Protein AF-A0A812X2N5-F1 (afdb_monomer)

Sequence (616 aa):
MSPSPSGHSAMDEHQTKEVGGSTYTLHQNILLLMSQRAPLKPRALPFAALPDLPAAWAGGQGPGVSMRPVASIIYRGPDKLRPNEGQFKHPDGREIDEKPGSGGIGKTGKSGKSGRGGKSFPCTFRRRSKTPCRRRSPSPPCRRSPSHNPRFASRSPSQKKPAPRRLAPTPSVPEAPAKTEAGVHAKDAELKAKASTAEPSFRDFVLKHASNEDSPDFVMNRFQQYIHERQKEELQAIKETGLFFDLYHHLSRLRRYELRLGTTQLNAAAFAQDLRDGRYRELSLRTSKARHGATCPVAGHLQAPEFAFDPDVGSLVIRSLPPAVSVWDVLDVIQDRPGFCTAAWTSFEGKDLARDFFARFTSAADATAAAVVLMRSAETLLSRPGSEGTGRASVLSPKPGLAALVLPQEMSLPERLLKDLALSEQVIQRLDGLTEVPKDITALVLNAYGTTEFKLDLRVTYLRRVHHFCFYAARWCDDEWSLRDACGVATLRAPAQPECTAGEWSAAHEQRLESFLGSVSFDKPAAAPDYSNEQVVQRLAEEREKAILKVTNEKFKCKLCGKLLVVSQNQHFRGVVFVRKHLERATAAVGARPNVSPESCRNDFKILQARYEHMS

Foldseek 3Di:
DDDDDDDDDDDDPDPPDPPDDDPPPVLVVVVVVVVVPPPPPPPVVPLDDDPDDDDDDDDDDDDDDDDDDDDDDDDDDDDDDDDDDDDDDDDDDDDDDDDDDDDDDDDDDDDDDDDDDDDDDDDDDDDDDDDDDDDDDDDDDDDDDDDDDDDDDDDDDDDDDDDDDDDDDDDDDPDDPPPPPVVVVVVVVVVVVVVVFDDCDLVNQCVVPNDPPDDPVRSVVVVVVVSSVVVVVLCVVLLLALLCCCSPNLVNLLVLLVQLLVLLQVLLVVLLVCVVVVLQVQAFLADPDQDAQFWDFDPDDSHPPYHFADQLAQKKKWWFADRRFHPVNLCVQQVPFAFWRHKDKDDDDTPRSTIMIMTHGPHVVSLVVSLVSCVVCCVVRQVDPPNPPGTRMDRGDGDPTFTAHEHELLCQDPVNLVVLLVLLLLVLVLQCVQSVHDVVSSCSLNVDDDDSSSSSSSSQVSCCRNQVAHLLVLDGDSDNVRSCVVGTRHYGYYHHDPPDDNDPSSVVSVVSSVVSSVPDHSDNRDLHDPPVPVVNVVLVVVVLVVQWDCPDPFWIARNLPRDIDGRDPPDDDDPSVVSVVVVVCLLVCLVPDPDDDPVSVVSSVVVVSVSSVVVD

Secondary structure (DSSP, 8-state):
---------------------SSHHHHHHHHHHHHTTS------------------------------PPPP---PPP--------------------PPPP----------------------------------PPPPPPPP------------------PPP---PPPPPP-PPP--THHHHHHHHHHHHHHTTSPPPHHHHHHHH--TTS-HHHHHHHHHHHHHHHHHHHHHHHTTSHHHHHHH-HHHHHHHHHHHHHHHHHHHHHHHHHHHTTTTTT---B-SS--TTPEEE-SSBT-SSS-B--TTTTEEEEEEE-TTS-HHHHHHHHTTSTTEEEEEEPPP-TT---EEEEEEESSHHHHHHHHHHHHHHHHHHT-STT-TT---EEEPPPPSS-EEEEEPGGGG-HHHHHHHHHHHHHHHHHHHHHTT--HHHHHHHHT--S-HHHHHHHHHHHHHHHH-EETTTTEE-SSHHHHHHHH-S-EEEPPPPTTPPP-HHHHHHHHHHHHHHHH---PPPPSSS-TT-HHHHHHHHHHHHHTEEEEETTEEEETTT--EEE--TTSS--SHHHHHHHHHHHHHHHHH-S---HHHHHHHHHHHHHHHHHH-

Nearest PDB structures (foldseek):
  7q4l-assembly1_A  TM=6.507E-01  e=6.775E-02  Homo sapiens
  5o2v-assembly1_A  TM=6.640E-01  e=1.382E-01  Homo sapiens
  2dno-assembly1_A  TM=6.562E-01  e=1.876E-01  Homo sapiens
  1no8-assembly1_A  TM=5.915E-01  e=8.306E-02  Mus musculus

pLDDT: mean 70.73, std 26.33, range [25.38, 98.75]

Solvent-accessible surface area (backbone atoms only — not comparable to full-atom values): 38709 Å² total; per-residue (Å²): 134,86,82,87,88,87,80,91,83,84,86,79,82,79,81,80,77,80,89,80,84,76,72,64,63,64,51,50,52,54,50,52,55,49,64,75,53,52,69,76,66,74,74,71,67,69,89,64,72,79,77,86,75,79,93,79,84,84,87,82,85,85,83,89,80,86,88,79,89,80,84,83,84,83,81,84,79,89,79,90,84,85,86,84,91,76,91,79,80,86,77,81,92,76,90,85,88,82,84,92,85,84,88,84,89,84,89,88,81,90,86,83,87,86,86,89,86,87,87,88,86,82,87,83,90,80,92,82,79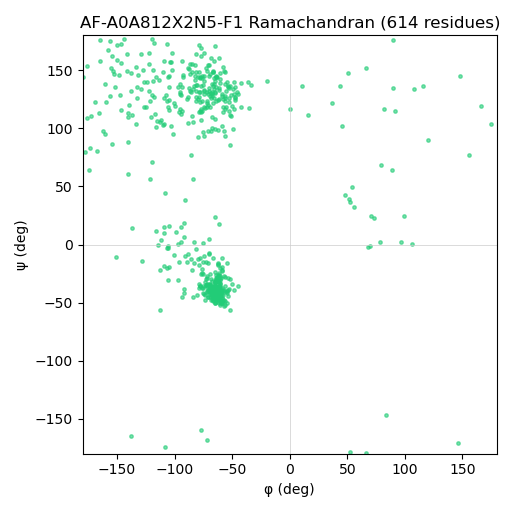,92,78,81,88,78,86,78,83,85,82,83,87,85,81,82,84,84,89,89,85,84,87,87,79,92,81,85,86,82,90,79,89,80,81,90,76,79,90,71,84,79,80,78,78,79,76,75,80,76,83,62,70,72,63,57,58,54,52,53,51,51,51,53,54,57,64,72,47,54,79,84,44,72,67,61,47,43,77,72,73,53,57,97,85,59,53,72,68,58,49,50,53,50,49,53,50,50,53,50,52,50,53,50,52,55,48,60,75,32,61,90,22,21,43,36,43,55,75,69,33,56,66,38,51,39,52,50,51,51,51,50,36,53,33,29,38,51,36,42,54,50,50,47,49,44,52,75,74,50,73,56,80,57,50,41,50,57,43,95,58,82,51,66,80,36,72,43,78,49,67,44,71,72,23,69,43,32,67,30,50,56,63,41,52,18,10,25,36,23,49,44,33,50,35,73,46,32,70,61,64,56,42,73,71,40,63,85,41,74,48,55,60,50,75,47,63,53,77,64,72,69,81,51,62,42,24,41,38,37,36,33,21,77,33,55,67,39,19,46,54,45,30,54,53,47,57,65,47,29,67,72,64,47,60,50,93,88,44,88,91,52,41,69,56,40,62,45,72,66,73,86,75,49,47,21,40,29,37,56,34,42,64,47,33,72,72,44,41,56,52,49,38,57,51,50,49,54,51,48,56,52,51,33,63,56,44,68,42,60,66,66,52,54,48,52,61,74,65,50,85,75,54,71,65,43,44,35,38,53,48,46,49,44,35,38,69,32,56,20,23,42,67,86,76,47,42,77,33,97,34,58,60,56,28,28,76,75,50,34,34,28,68,26,26,16,56,57,53,97,84,60,57,88,52,70,65,61,57,52,40,49,54,41,40,53,51,39,70,77,65,69,81,69,74,77,58,64,95,51,75,72,62,78,42,60,68,58,45,49,52,52,51,53,51,51,52,71,37,51,40,76,78,48,100,56,29,39,26,36,64,86,78,64,52,72,46,70,44,57,96,87,57,89,82,54,53,73,67,49,56,51,52,47,50,49,50,51,59,46,48,64,75,69,55,96,80,70,59,73,73,56,52,54,54,48,46,50,52,52,48,57,48,48,74,70,76,107

Mean predicted aligned error: 16.7 Å

Radius of gyration: 36.96 Å; Cα contacts (8 Å, |Δi|>4): 575; chains: 1; bounding box: 85×103×161 Å

Structure (mmCIF, N/CA/C/O backbone):
data_AF-A0A812X2N5-F1
#
_entry.id   AF-A0A812X2N5-F1
#
loop_
_atom_site.group_PDB
_atom_site.id
_atom_site.type_symbol
_atom_site.label_atom_id
_atom_site.label_alt_id
_atom_site.label_comp_id
_atom_site.label_asym_id
_atom_site.label_entity_id
_atom_site.label_seq_id
_atom_site.pdbx_PDB_ins_code
_atom_site.Cartn_x
_atom_site.Cartn_y
_atom_site.Cartn_z
_atom_site.occupancy
_atom_site.B_iso_or_equiv
_atom_site.auth_seq_id
_atom_site.auth_comp_id
_atom_site.auth_asym_id
_atom_site.auth_atom_id
_atom_site.pdbx_PDB_model_num
ATOM 1 N N . MET A 1 1 ? 25.758 22.067 -94.287 1.00 39.16 1 MET A N 1
ATOM 2 C CA . MET A 1 1 ? 26.883 21.262 -93.770 1.00 39.16 1 MET A CA 1
ATOM 3 C C . MET A 1 1 ? 26.481 20.750 -92.395 1.00 39.16 1 MET A C 1
ATOM 5 O O . MET A 1 1 ? 26.229 21.569 -91.526 1.00 39.16 1 MET A O 1
ATOM 9 N N . SER A 1 2 ? 26.335 19.437 -92.222 1.00 43.41 2 SER A N 1
ATOM 10 C CA . SER A 1 2 ? 26.394 18.777 -90.898 1.00 43.41 2 SER A CA 1
ATOM 11 C C . SER A 1 2 ? 27.862 18.813 -90.412 1.00 43.41 2 SER A C 1
ATOM 13 O O . SER A 1 2 ? 28.716 18.880 -91.304 1.00 43.41 2 SER A O 1
ATOM 15 N N . PRO A 1 3 ? 28.215 18.765 -89.100 1.00 50.31 3 PRO A N 1
ATOM 16 C CA . PRO A 1 3 ? 27.681 17.828 -88.094 1.00 50.31 3 PRO A CA 1
ATOM 17 C C . PRO A 1 3 ? 27.538 18.348 -86.631 1.00 50.31 3 PRO A C 1
ATOM 19 O O . PRO A 1 3 ? 27.971 19.437 -86.275 1.00 50.31 3 PRO A O 1
ATOM 22 N N . SER A 1 4 ? 26.909 17.513 -85.791 1.00 36.22 4 SER A N 1
ATOM 23 C CA . SER A 1 4 ? 26.892 17.499 -84.303 1.00 36.22 4 SER A CA 1
ATOM 24 C C . SER A 1 4 ? 28.258 17.030 -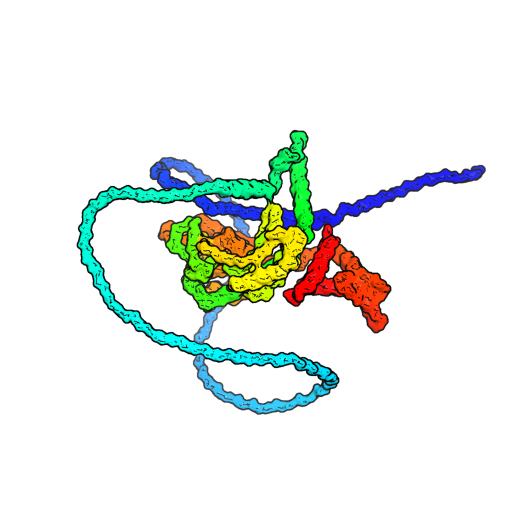83.715 1.00 36.22 4 SER A C 1
ATOM 26 O O . SER A 1 4 ? 29.158 16.819 -84.531 1.00 36.22 4 SER A O 1
ATOM 28 N N . PRO A 1 5 ? 28.463 16.695 -82.403 1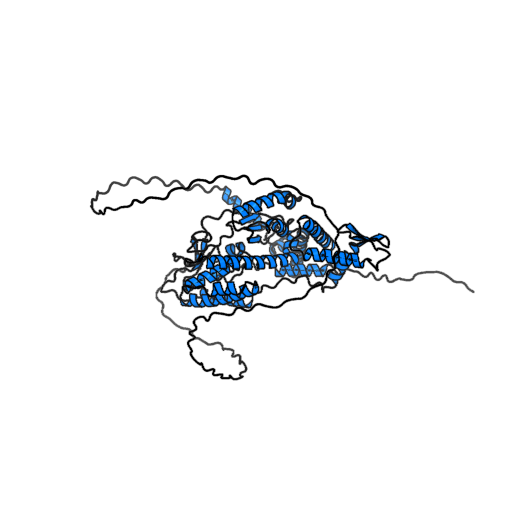.00 57.84 5 PRO A N 1
ATOM 29 C CA . PRO A 1 5 ? 27.693 16.864 -81.143 1.00 57.84 5 PRO A CA 1
ATOM 30 C C . PRO A 1 5 ? 28.573 17.288 -79.907 1.00 57.84 5 PRO A C 1
ATOM 32 O O . PRO A 1 5 ? 29.738 17.633 -80.067 1.00 57.84 5 PRO A O 1
ATOM 35 N N . SER A 1 6 ? 28.027 17.158 -78.679 1.00 33.81 6 SER A N 1
ATOM 36 C CA . SER A 1 6 ? 28.611 17.255 -77.303 1.00 33.81 6 SER A CA 1
ATOM 37 C C . SER A 1 6 ? 28.205 18.526 -76.526 1.00 33.81 6 SER A C 1
ATOM 39 O O . SER A 1 6 ? 28.190 19.606 -77.092 1.00 33.81 6 SER A O 1
ATOM 41 N N . GLY A 1 7 ? 27.795 18.501 -75.253 1.00 33.59 7 GLY A N 1
ATOM 42 C CA . GLY A 1 7 ? 27.769 17.439 -74.252 1.00 33.59 7 GLY A CA 1
ATOM 43 C C . GLY A 1 7 ? 26.874 17.786 -73.045 1.00 33.59 7 GLY A C 1
ATOM 44 O O . GLY A 1 7 ? 26.281 18.855 -72.960 1.00 33.59 7 GLY A O 1
ATOM 45 N N . HIS A 1 8 ? 26.774 16.797 -72.161 1.00 36.25 8 HIS A N 1
ATOM 46 C CA . HIS A 1 8 ? 26.033 16.682 -70.903 1.00 36.25 8 HIS A CA 1
ATOM 47 C C . HIS A 1 8 ? 25.906 17.933 -70.010 1.00 36.25 8 HIS A C 1
ATOM 49 O O . HIS A 1 8 ? 26.905 18.584 -69.729 1.00 36.25 8 HIS A O 1
ATOM 55 N N . SER A 1 9 ? 24.722 18.139 -69.413 1.00 33.66 9 SER A N 1
ATOM 56 C CA . SER A 1 9 ? 24.543 18.077 -67.947 1.00 33.66 9 SER A CA 1
ATOM 57 C C . SER A 1 9 ? 23.053 18.167 -67.581 1.00 33.66 9 SER A C 1
ATOM 59 O O . SER A 1 9 ? 22.418 19.204 -67.763 1.00 33.66 9 SER A O 1
ATOM 61 N N . ALA A 1 10 ? 22.491 17.059 -67.096 1.00 35.53 10 ALA A N 1
ATOM 62 C CA . ALA A 1 10 ? 21.198 17.021 -66.424 1.00 35.53 10 ALA A CA 1
ATOM 63 C C . ALA A 1 10 ? 21.447 17.249 -64.927 1.00 35.53 10 ALA A C 1
ATOM 65 O O . ALA A 1 10 ? 22.263 16.550 -64.328 1.00 35.53 10 ALA A O 1
ATOM 66 N N . MET A 1 11 ? 20.776 18.238 -64.338 1.00 34.00 11 MET A N 1
ATOM 67 C CA . MET A 1 11 ? 20.709 18.396 -62.887 1.00 34.00 11 MET A CA 1
ATOM 68 C C . MET A 1 11 ? 19.590 17.498 -62.361 1.00 34.00 11 MET A C 1
ATOM 70 O O . MET A 1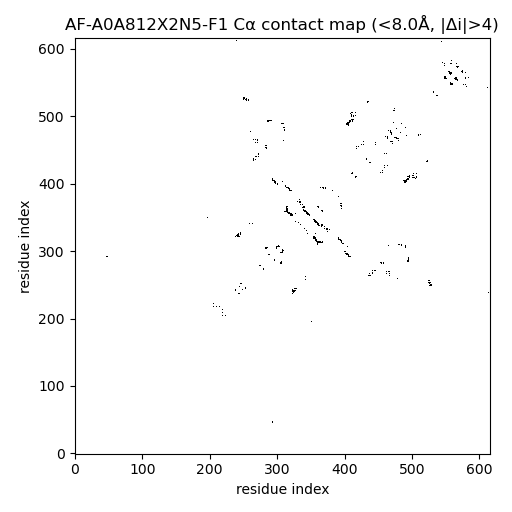 11 ? 18.415 17.800 -62.551 1.00 34.00 11 MET A O 1
ATOM 74 N N . ASP A 1 12 ? 19.978 16.389 -61.733 1.00 30.95 12 ASP A N 1
ATOM 75 C CA . ASP A 1 12 ? 19.103 15.572 -60.894 1.00 30.95 12 ASP A CA 1
ATOM 76 C C . ASP A 1 12 ? 18.916 16.264 -59.533 1.00 30.95 12 ASP A C 1
ATOM 78 O O . ASP A 1 12 ? 19.862 16.434 -58.758 1.00 30.95 12 ASP A O 1
ATOM 82 N N . GLU A 1 13 ? 17.674 16.646 -59.230 1.00 33.00 13 GLU A N 1
ATOM 83 C CA . GLU A 1 13 ? 17.222 16.993 -57.883 1.00 33.00 13 GLU A CA 1
ATOM 84 C C . GLU A 1 13 ? 17.210 15.731 -57.006 1.00 33.00 13 GLU A C 1
ATOM 86 O O . GLU A 1 13 ? 16.253 14.954 -56.983 1.00 33.00 13 GLU A O 1
ATOM 91 N N . HIS A 1 14 ? 18.272 15.533 -56.225 1.00 31.88 14 HIS A N 1
ATOM 92 C CA . HIS A 1 14 ? 18.255 14.594 -55.109 1.00 31.88 14 HIS A CA 1
ATOM 93 C C . HIS A 1 14 ? 17.471 15.193 -53.934 1.00 31.88 14 HIS A C 1
ATOM 95 O O . HIS A 1 14 ? 17.992 15.943 -53.111 1.00 31.88 14 HIS A O 1
ATOM 101 N N . GLN A 1 15 ? 16.199 14.815 -53.835 1.00 30.61 15 GLN A N 1
ATOM 102 C CA . GLN A 1 15 ? 15.361 15.046 -52.665 1.00 30.61 15 GLN A CA 1
ATOM 103 C C . GLN A 1 15 ? 15.783 14.073 -51.545 1.00 30.61 15 GLN A C 1
ATOM 105 O O . GLN A 1 15 ? 15.337 12.926 -51.478 1.00 30.61 15 GLN A O 1
ATOM 110 N N . THR A 1 16 ? 16.681 14.506 -50.659 1.00 33.12 16 THR A N 1
ATOM 111 C CA . THR A 1 16 ? 16.985 13.801 -49.406 1.00 33.12 16 THR A CA 1
ATOM 112 C C . THR A 1 16 ? 15.799 13.934 -48.452 1.00 33.12 16 THR A C 1
ATOM 114 O O . THR A 1 16 ? 15.641 14.937 -47.761 1.00 33.12 16 THR A O 1
ATOM 117 N N . LYS A 1 17 ? 14.939 12.910 -48.417 1.00 32.94 17 LYS A N 1
ATOM 118 C CA . LYS A 1 17 ? 13.953 12.713 -47.346 1.00 32.94 17 LYS A CA 1
ATOM 119 C C . LYS A 1 17 ? 14.692 12.378 -46.050 1.00 32.94 17 LYS A C 1
ATOM 121 O O . LYS A 1 17 ? 15.088 11.234 -45.834 1.00 32.94 17 LYS A O 1
ATOM 126 N N . GLU A 1 18 ? 14.853 13.372 -45.186 1.00 30.81 18 GLU A N 1
ATOM 127 C CA . GLU A 1 18 ? 15.216 13.158 -43.788 1.00 30.81 18 GLU A CA 1
ATOM 128 C C . GLU A 1 18 ? 14.086 12.402 -43.077 1.00 30.81 18 GLU A C 1
ATOM 130 O O . GLU A 1 18 ? 13.009 12.932 -42.806 1.00 30.81 18 GLU A O 1
ATOM 135 N N . VAL A 1 19 ? 14.327 11.129 -42.765 1.00 40.41 19 VAL A N 1
ATOM 136 C CA . VAL A 1 19 ? 13.510 10.356 -41.823 1.00 40.41 19 VAL A CA 1
ATOM 137 C C . VAL A 1 19 ? 14.055 10.631 -40.422 1.00 40.41 19 VAL A C 1
ATOM 139 O O . VAL A 1 19 ? 14.792 9.836 -39.847 1.00 40.41 19 VAL A O 1
ATOM 142 N N . GLY A 1 20 ? 13.721 11.806 -39.889 1.00 37.03 20 GLY A N 1
ATOM 143 C CA . GLY A 1 20 ? 14.076 12.251 -38.541 1.00 37.03 20 GLY A CA 1
ATOM 144 C C . GLY A 1 20 ? 12.827 12.538 -37.713 1.00 37.03 20 GLY A C 1
ATOM 145 O O . GLY A 1 20 ? 12.507 13.690 -37.459 1.00 37.03 20 GLY A O 1
ATOM 146 N N . GLY A 1 21 ? 12.074 11.509 -37.312 1.00 34.41 21 GLY A N 1
ATOM 147 C CA . GLY A 1 21 ? 10.829 11.739 -36.569 1.00 34.41 21 GLY A CA 1
ATOM 148 C C . GLY A 1 21 ? 10.143 10.477 -36.057 1.00 34.41 21 GLY A C 1
ATOM 149 O O . GLY A 1 21 ? 9.051 10.151 -36.503 1.00 34.41 21 GLY A O 1
ATOM 150 N N . SER A 1 22 ? 10.763 9.723 -35.142 1.00 44.44 22 SER A N 1
ATOM 151 C CA . SER A 1 22 ? 10.068 8.575 -34.511 1.00 44.44 22 SER A CA 1
ATOM 152 C C . SER A 1 22 ? 10.522 8.226 -33.083 1.00 44.44 22 SER A C 1
ATOM 154 O O . SER A 1 22 ? 9.859 7.464 -32.383 1.00 44.44 22 SER A O 1
ATOM 156 N N . THR A 1 23 ? 11.615 8.804 -32.582 1.00 39.31 23 THR A N 1
ATOM 157 C CA . THR A 1 23 ? 12.084 8.585 -31.198 1.00 39.31 23 THR A CA 1
ATOM 158 C C . THR A 1 23 ? 11.498 9.573 -30.181 1.00 39.31 23 THR A C 1
ATOM 160 O O . THR A 1 23 ? 11.531 9.297 -28.980 1.00 39.31 23 THR A O 1
ATOM 163 N N . TYR A 1 24 ? 10.899 10.678 -30.643 1.00 40.34 24 TYR A N 1
ATOM 164 C CA . TYR A 1 24 ? 10.392 11.769 -29.798 1.00 40.34 24 TYR A CA 1
ATOM 165 C C . TYR A 1 24 ? 9.099 11.438 -29.027 1.00 40.34 24 TYR A C 1
ATOM 167 O O . TYR A 1 24 ? 8.924 11.903 -27.903 1.00 40.34 24 TYR A O 1
ATOM 175 N N . THR A 1 25 ? 8.206 10.604 -29.564 1.00 42.06 25 THR A N 1
ATOM 176 C CA . THR A 1 25 ? 6.861 10.384 -28.989 1.00 42.06 25 THR A CA 1
ATOM 177 C C . THR A 1 25 ? 6.847 9.437 -27.786 1.00 42.06 25 THR A C 1
ATOM 179 O O . THR A 1 25 ? 6.143 9.685 -26.809 1.00 42.06 25 THR A O 1
ATOM 182 N N . LEU A 1 26 ? 7.662 8.376 -27.793 1.00 42.50 26 LEU A N 1
ATOM 183 C CA . LEU A 1 26 ? 7.797 7.481 -26.633 1.00 42.50 26 LEU A CA 1
ATOM 184 C C . LEU A 1 26 ? 8.492 8.190 -25.458 1.00 42.50 26 LEU A C 1
ATOM 186 O O . LEU A 1 26 ? 8.085 8.026 -24.310 1.00 42.50 26 LEU A O 1
ATOM 190 N N . HIS A 1 27 ? 9.493 9.023 -25.759 1.00 49.12 27 HIS A N 1
ATOM 191 C CA . HIS A 1 27 ? 10.199 9.831 -24.765 1.00 49.12 27 HIS A CA 1
ATOM 192 C C . HIS A 1 27 ? 9.287 10.887 -24.138 1.00 49.12 27 HIS A C 1
ATOM 194 O O . HIS A 1 27 ? 9.254 10.994 -22.916 1.00 49.12 27 HIS A O 1
ATOM 200 N N . GLN A 1 28 ? 8.489 11.607 -24.935 1.00 43.72 28 GLN A N 1
ATOM 201 C CA . GLN A 1 28 ? 7.513 12.558 -24.394 1.00 43.72 28 GLN A CA 1
ATOM 202 C C . GLN A 1 28 ? 6.476 11.875 -23.494 1.00 43.72 28 GLN A C 1
ATOM 204 O O . GLN A 1 28 ? 6.151 12.421 -22.448 1.00 43.72 28 GLN A O 1
ATOM 209 N N . ASN A 1 29 ? 6.025 10.660 -23.821 1.00 43.59 29 ASN A N 1
ATOM 210 C CA . ASN A 1 29 ? 5.081 9.921 -22.975 1.00 43.59 29 ASN A CA 1
ATOM 211 C C . ASN A 1 29 ? 5.705 9.422 -21.661 1.00 43.59 29 ASN A C 1
ATOM 213 O O . ASN A 1 29 ? 5.057 9.494 -20.620 1.00 43.59 29 ASN A O 1
ATOM 217 N N . ILE A 1 30 ? 6.959 8.953 -21.672 1.00 47.16 30 ILE A N 1
ATOM 218 C CA . ILE A 1 30 ? 7.670 8.564 -20.440 1.00 47.16 30 ILE A CA 1
ATOM 219 C C . ILE A 1 30 ? 7.933 9.793 -19.561 1.00 47.16 30 ILE A C 1
ATOM 221 O O . ILE A 1 30 ? 7.735 9.727 -18.352 1.00 47.16 30 ILE A O 1
ATOM 225 N N . LEU A 1 31 ? 8.289 10.932 -20.155 1.00 46.56 31 LEU A N 1
ATOM 226 C CA . LEU A 1 31 ? 8.520 12.182 -19.428 1.00 46.56 31 LEU A CA 1
ATOM 227 C C . LEU A 1 31 ? 7.225 12.817 -18.908 1.00 46.56 31 LEU A C 1
ATOM 229 O O . LEU A 1 31 ? 7.214 13.339 -17.797 1.00 46.56 31 LEU A O 1
ATOM 233 N N . LEU A 1 32 ? 6.114 12.705 -19.642 1.00 42.09 32 LEU A N 1
ATOM 234 C CA . LEU A 1 32 ? 4.783 13.079 -19.154 1.00 42.09 32 LEU A CA 1
ATOM 235 C C . LEU A 1 32 ? 4.367 12.187 -17.971 1.00 42.09 32 LEU A C 1
ATOM 237 O O . LEU A 1 32 ? 3.809 12.670 -16.991 1.00 42.09 32 LEU A O 1
ATOM 241 N N . LEU A 1 33 ? 4.693 10.890 -18.018 1.00 42.31 33 LEU A N 1
ATOM 242 C CA . LEU A 1 33 ? 4.489 9.971 -16.894 1.00 42.31 33 LEU A CA 1
ATOM 243 C C . LEU A 1 33 ? 5.417 10.273 -15.707 1.00 42.31 33 LEU A C 1
ATOM 245 O O . LEU A 1 33 ? 5.027 10.016 -14.570 1.00 42.31 33 LEU A O 1
ATOM 249 N N . MET A 1 34 ? 6.615 10.821 -15.940 1.00 42.03 34 MET A N 1
ATOM 250 C CA . MET A 1 34 ? 7.518 11.293 -14.883 1.00 42.03 34 MET A CA 1
ATOM 251 C C . MET A 1 34 ? 7.051 12.621 -14.276 1.00 42.03 34 MET A C 1
ATOM 253 O O . MET A 1 34 ? 7.113 12.764 -13.059 1.00 42.03 34 MET A O 1
ATOM 257 N N . SER A 1 35 ? 6.503 13.553 -15.065 1.00 35.69 35 SER A N 1
ATOM 258 C CA . SER A 1 35 ? 5.967 14.823 -14.548 1.00 35.69 35 SER A CA 1
ATOM 259 C C . SER A 1 35 ? 4.653 14.637 -13.780 1.00 35.69 35 SER A C 1
ATOM 261 O O . SER A 1 35 ? 4.452 15.279 -12.753 1.00 35.69 35 SER A O 1
ATOM 263 N N . GLN A 1 36 ? 3.804 13.688 -14.194 1.00 36.62 36 GLN A N 1
ATOM 264 C CA . GLN A 1 36 ? 2.603 13.272 -13.449 1.00 36.62 36 GLN A CA 1
ATOM 265 C C . GLN A 1 36 ? 2.926 12.482 -12.169 1.00 36.62 36 GLN A C 1
ATOM 267 O O . GLN A 1 36 ? 2.059 12.312 -11.314 1.00 36.62 36 GLN A O 1
ATOM 272 N N . ARG A 1 37 ? 4.164 11.987 -12.043 1.00 38.31 37 ARG A N 1
ATOM 273 C CA . ARG A 1 37 ? 4.688 11.264 -10.876 1.00 38.31 37 ARG A CA 1
ATOM 274 C C . ARG A 1 37 ? 5.710 12.054 -10.078 1.00 38.31 37 ARG A C 1
ATOM 276 O O . ARG A 1 37 ? 6.297 11.465 -9.169 1.00 38.31 37 ARG A O 1
ATOM 283 N N . ALA A 1 38 ? 5.900 13.351 -10.349 1.00 26.70 38 ALA A N 1
ATOM 284 C CA . ALA A 1 38 ? 6.493 14.214 -9.341 1.00 26.70 38 ALA A CA 1
ATOM 285 C C . ALA A 1 38 ? 5.712 13.905 -8.063 1.00 26.70 38 ALA A C 1
ATOM 287 O O . ALA A 1 38 ? 4.480 14.043 -8.086 1.00 26.70 38 ALA A O 1
ATOM 288 N N . PRO A 1 39 ? 6.352 13.370 -7.003 1.00 28.53 39 PRO A N 1
ATOM 289 C CA . PRO A 1 39 ? 5.636 13.192 -5.768 1.00 28.53 39 PRO A CA 1
ATOM 290 C C . PRO A 1 39 ? 5.056 14.572 -5.514 1.00 28.53 39 PRO A C 1
ATOM 292 O O . PRO A 1 39 ? 5.792 15.565 -5.489 1.00 28.53 39 PRO A O 1
ATOM 295 N N . LEU A 1 40 ? 3.729 14.663 -5.376 1.00 27.25 40 LEU A N 1
ATOM 296 C CA . LEU A 1 40 ? 3.204 15.670 -4.481 1.00 27.25 40 LEU A CA 1
ATOM 297 C C . LEU A 1 40 ? 4.041 15.415 -3.245 1.00 27.25 40 LEU A C 1
ATOM 299 O O . LEU A 1 40 ? 3.817 14.398 -2.583 1.00 27.25 40 LEU A O 1
ATOM 303 N N . LYS A 1 41 ? 5.096 16.228 -3.031 1.00 25.38 41 LYS A N 1
ATOM 304 C CA . LYS A 1 41 ? 5.843 16.224 -1.783 1.00 25.38 41 LYS A CA 1
ATOM 305 C C . LYS A 1 41 ? 4.711 16.137 -0.796 1.00 25.38 41 LYS A C 1
ATOM 307 O O . LYS A 1 41 ? 3.837 17.016 -0.877 1.00 25.38 41 LYS A O 1
ATOM 312 N N . PRO A 1 42 ? 4.615 15.081 0.031 1.00 27.30 42 PRO A N 1
ATOM 313 C CA . PRO A 1 42 ? 3.701 15.181 1.127 1.00 27.30 42 PRO A CA 1
ATOM 314 C C . PRO A 1 42 ? 4.143 16.494 1.753 1.00 27.30 42 PRO A C 1
ATOM 316 O O . PRO A 1 42 ? 5.274 16.628 2.227 1.00 27.30 42 PRO A O 1
ATOM 319 N N . ARG A 1 43 ? 3.291 17.522 1.660 1.00 28.67 43 ARG A N 1
ATOM 320 C CA . ARG A 1 43 ? 3.262 18.507 2.707 1.00 28.67 43 ARG A CA 1
ATOM 321 C C . ARG A 1 43 ? 2.982 17.591 3.879 1.00 28.67 43 ARG A C 1
ATOM 323 O O . ARG A 1 43 ? 1.843 17.199 4.116 1.00 28.67 43 ARG A O 1
ATOM 330 N N . ALA A 1 44 ? 4.054 17.152 4.535 1.00 28.62 44 ALA A N 1
ATOM 331 C CA . ALA A 1 44 ? 4.056 16.986 5.953 1.00 28.62 44 ALA A CA 1
ATOM 332 C C . ALA A 1 44 ? 3.549 18.347 6.410 1.00 28.62 44 ALA A C 1
ATOM 334 O O . ALA A 1 44 ? 4.308 19.302 6.553 1.00 28.62 44 ALA A O 1
ATOM 335 N N . LEU A 1 45 ? 2.218 18.473 6.454 1.00 30.25 45 LEU A N 1
ATOM 336 C CA . LEU A 1 45 ? 1.594 19.443 7.304 1.00 30.25 45 LEU A CA 1
ATOM 337 C C . LEU A 1 45 ? 2.228 19.100 8.634 1.00 30.25 45 LEU A C 1
ATOM 339 O O . LEU A 1 45 ? 2.133 17.940 9.062 1.00 30.25 45 LEU A O 1
ATOM 343 N N . PRO A 1 46 ? 3.021 20.015 9.194 1.00 30.02 46 PRO A N 1
ATOM 344 C CA . PRO A 1 46 ? 3.625 19.721 10.456 1.00 30.02 46 PRO A CA 1
ATOM 345 C C . PRO A 1 46 ? 2.448 19.448 11.390 1.00 30.02 46 PRO A C 1
ATOM 347 O O . PRO A 1 46 ? 1.637 20.325 11.653 1.00 30.02 46 PRO A O 1
ATOM 350 N N . PHE A 1 47 ? 2.383 18.236 11.934 1.00 39.44 47 PHE A N 1
ATOM 351 C CA . PHE A 1 47 ? 1.714 17.977 13.207 1.00 39.44 47 PHE A CA 1
ATOM 352 C C . PHE A 1 47 ? 2.456 18.707 14.357 1.00 39.44 47 PHE A C 1
ATOM 354 O O . PHE A 1 47 ? 2.390 18.294 15.511 1.00 39.44 47 PHE A O 1
ATOM 361 N N . ALA A 1 48 ? 3.204 19.777 14.052 1.00 32.03 48 ALA A N 1
ATOM 362 C CA . ALA A 1 48 ? 3.821 20.640 15.031 1.00 32.03 48 ALA A CA 1
ATOM 363 C C . ALA A 1 48 ? 2.717 21.503 15.632 1.00 32.03 48 ALA A C 1
ATOM 365 O O . ALA A 1 48 ? 2.040 22.244 14.924 1.00 32.03 48 ALA A O 1
ATOM 366 N N . ALA A 1 49 ? 2.557 21.317 16.938 1.00 33.44 49 ALA A N 1
ATOM 367 C CA . ALA A 1 49 ? 2.028 22.249 17.913 1.00 33.44 49 ALA A CA 1
ATOM 368 C C . ALA A 1 49 ? 1.593 23.610 17.342 1.00 33.44 49 ALA A C 1
ATOM 370 O O . ALA A 1 49 ? 2.418 24.417 16.910 1.00 33.44 49 ALA A O 1
ATOM 371 N N . LEU A 1 50 ? 0.291 23.886 17.450 1.00 31.45 50 LEU A N 1
ATOM 372 C CA . LEU A 1 50 ? -0.176 25.248 17.695 1.00 31.45 50 LEU A CA 1
ATOM 373 C C . LEU A 1 50 ? 0.714 25.857 18.797 1.00 31.45 50 LEU A C 1
ATOM 375 O O . LEU A 1 50 ? 0.914 25.193 19.818 1.00 31.45 50 LEU A O 1
ATOM 379 N N . PRO A 1 51 ? 1.289 27.056 18.609 1.00 30.53 51 PRO A N 1
ATOM 380 C CA . PRO A 1 51 ? 2.031 27.698 19.679 1.00 30.53 51 PRO A CA 1
ATOM 381 C C . PRO A 1 51 ? 1.083 27.951 20.855 1.00 30.53 51 PRO A C 1
ATOM 383 O O . PRO A 1 51 ? -0.024 28.456 20.664 1.00 30.53 51 PRO A O 1
ATOM 386 N N . ASP A 1 52 ? 1.532 27.594 22.059 1.00 31.06 52 ASP A N 1
ATOM 387 C CA . ASP A 1 52 ? 0.894 27.977 23.313 1.00 31.06 52 ASP A CA 1
ATOM 388 C C . ASP A 1 52 ? 0.680 29.501 23.320 1.00 31.06 52 ASP A C 1
ATOM 390 O O . ASP A 1 52 ? 1.634 30.280 23.392 1.00 31.06 52 ASP A O 1
ATOM 394 N N . LEU A 1 53 ? -0.578 29.935 23.229 1.00 29.17 53 LEU A N 1
ATOM 395 C CA . LEU A 1 53 ? -0.962 31.309 23.534 1.00 29.17 53 LEU A CA 1
ATOM 396 C C . LEU A 1 53 ? -1.022 31.449 25.062 1.00 29.17 53 LEU A C 1
ATOM 398 O O . LEU A 1 53 ? -1.769 30.707 25.706 1.00 29.17 53 LEU A O 1
ATOM 402 N N . PRO A 1 54 ? -0.270 32.378 25.677 1.00 29.86 54 PRO A N 1
ATOM 403 C CA . PRO A 1 54 ? -0.359 32.592 27.109 1.00 29.86 54 PRO A CA 1
ATOM 404 C C . PRO A 1 54 ? -1.703 33.231 27.472 1.00 29.86 54 PRO A C 1
ATOM 406 O O . PRO A 1 54 ? -2.131 34.228 26.891 1.00 29.86 54 PRO A O 1
ATOM 409 N N . ALA A 1 55 ? -2.341 32.658 28.491 1.00 34.94 55 ALA A N 1
ATOM 410 C CA . ALA A 1 55 ? -3.480 33.233 29.183 1.00 34.94 55 ALA A CA 1
ATOM 411 C C . ALA A 1 55 ? -3.073 34.554 29.854 1.00 34.94 55 ALA A C 1
ATOM 413 O O . ALA A 1 55 ? -2.487 34.556 30.934 1.00 34.94 55 ALA A O 1
ATOM 414 N N . ALA A 1 56 ? -3.380 35.679 29.210 1.00 30.33 56 ALA A N 1
ATOM 415 C CA . ALA A 1 56 ? -3.274 37.002 29.805 1.00 30.33 56 ALA A CA 1
ATOM 416 C C . ALA A 1 56 ? -4.132 38.006 29.013 1.00 30.33 56 ALA A C 1
ATOM 418 O O . ALA A 1 56 ? -3.671 38.549 28.018 1.00 30.33 56 ALA A O 1
ATOM 419 N N . TRP A 1 57 ? -5.368 38.255 29.459 1.00 29.11 57 TRP A N 1
ATOM 420 C CA . TRP A 1 57 ? -5.873 39.592 29.826 1.00 29.11 57 TRP A CA 1
ATOM 421 C C . TRP A 1 57 ? -7.397 39.605 29.963 1.00 29.11 57 TRP A C 1
ATOM 423 O O . TRP A 1 57 ? -8.154 39.354 29.029 1.00 29.11 57 TRP A O 1
ATOM 433 N N . ALA A 1 58 ? -7.819 39.936 31.179 1.00 29.45 58 ALA A N 1
ATOM 434 C CA . ALA A 1 58 ? -9.144 40.420 31.495 1.00 29.45 58 ALA A CA 1
ATOM 435 C C . ALA A 1 58 ? -9.274 41.894 31.073 1.00 29.45 58 ALA A C 1
ATOM 437 O O . ALA A 1 58 ? -8.342 42.670 31.264 1.00 29.45 58 ALA A O 1
ATOM 438 N N . GLY A 1 59 ? -10.468 42.277 30.615 1.00 29.53 59 GLY A N 1
ATOM 439 C CA . GLY A 1 59 ? -10.963 43.655 30.661 1.00 29.53 59 GLY A CA 1
ATOM 440 C C . GLY A 1 59 ? -10.666 44.526 29.437 1.00 29.53 59 GLY A C 1
ATOM 441 O O . GLY A 1 59 ? -9.532 44.914 29.190 1.00 29.53 59 GLY A O 1
ATOM 442 N N . GLY A 1 60 ? -11.722 44.922 28.724 1.00 26.62 60 GLY A N 1
ATOM 443 C CA . GLY A 1 60 ? -11.653 45.984 27.719 1.00 26.62 60 GLY A CA 1
ATOM 444 C C . GLY A 1 60 ? -12.966 46.162 26.961 1.00 26.62 60 GLY A C 1
ATOM 445 O O . GLY A 1 60 ? -13.309 45.353 26.109 1.00 26.62 60 GLY A O 1
ATOM 446 N N . GLN A 1 61 ? -13.711 47.209 27.308 1.00 30.19 61 GLN A N 1
ATOM 447 C CA . GLN A 1 61 ? -14.964 47.637 26.682 1.00 30.19 61 GLN A CA 1
ATOM 448 C C . GLN A 1 61 ? -14.743 48.231 25.275 1.00 30.19 61 GLN A C 1
ATOM 450 O O . GLN A 1 61 ? -13.978 49.179 25.162 1.00 30.19 61 GLN A O 1
ATOM 455 N N . GLY A 1 62 ? -15.507 47.744 24.279 1.00 27.08 62 GLY A N 1
ATOM 456 C CA . GLY A 1 62 ? -16.030 48.438 23.073 1.00 27.08 62 GLY A CA 1
ATOM 457 C C . GLY A 1 62 ? -15.076 49.227 22.143 1.00 27.08 62 GLY A C 1
ATOM 458 O O . GLY A 1 62 ? -13.880 49.300 22.396 1.00 27.08 62 GLY A O 1
ATOM 459 N N . PRO A 1 63 ? -15.580 49.879 21.067 1.00 35.28 63 PRO A N 1
ATOM 460 C CA . PRO A 1 63 ? -16.900 49.809 20.433 1.00 35.28 63 PRO A CA 1
ATOM 461 C C . PRO A 1 63 ? -16.843 49.304 18.967 1.00 35.28 63 PRO A C 1
ATOM 463 O O . PRO A 1 63 ? -15.785 49.065 18.394 1.00 35.28 63 PRO A O 1
ATOM 466 N N . GLY A 1 64 ? -18.024 49.086 18.383 1.00 28.20 64 GLY A N 1
ATOM 467 C CA . GLY A 1 64 ? -18.215 48.289 17.174 1.00 28.20 64 GLY A CA 1
ATOM 468 C C . GLY A 1 64 ? -17.880 48.921 15.824 1.00 28.20 64 GLY A C 1
ATOM 469 O O . GLY A 1 64 ? -17.688 50.124 15.685 1.00 28.20 64 GLY A O 1
ATOM 470 N N . VAL A 1 65 ? -17.920 48.060 14.803 1.00 30.28 65 VAL A N 1
ATOM 471 C CA . VAL A 1 65 ? -18.004 48.441 13.391 1.00 30.28 65 VAL A CA 1
ATOM 472 C C . VAL A 1 65 ? -18.946 47.477 12.659 1.00 30.28 65 VAL A C 1
ATOM 474 O O . VAL A 1 65 ? -18.664 46.298 12.479 1.00 30.28 65 VAL A O 1
ATOM 477 N N . SER A 1 66 ? -20.101 48.036 12.300 1.00 28.83 66 SER A N 1
ATOM 478 C CA . SER A 1 66 ? -20.908 47.847 11.087 1.00 28.83 66 SER A CA 1
ATOM 479 C C . SER A 1 66 ? -20.635 46.621 10.195 1.00 28.83 66 SER A C 1
ATOM 481 O O . SER A 1 66 ? -19.654 46.566 9.454 1.00 28.83 66 SER A O 1
ATOM 483 N N . MET A 1 67 ? -21.603 45.700 10.177 1.00 26.27 67 MET A N 1
ATOM 484 C CA . MET A 1 67 ? -21.781 44.702 9.122 1.00 26.27 67 MET A CA 1
ATOM 485 C C . MET A 1 67 ? -22.413 45.329 7.869 1.00 26.27 67 MET A C 1
ATOM 487 O O . MET A 1 67 ? -23.432 46.016 7.953 1.00 26.27 67 MET A O 1
ATOM 491 N N . ARG A 1 68 ? -21.886 44.984 6.689 1.00 28.91 68 ARG A N 1
ATOM 492 C CA . ARG A 1 68 ? -22.651 44.969 5.433 1.00 28.91 68 ARG A CA 1
ATOM 493 C C . ARG A 1 68 ? -22.598 43.564 4.819 1.00 28.91 68 ARG A C 1
ATOM 495 O O . ARG A 1 68 ? -21.506 43.008 4.724 1.00 28.91 68 ARG A O 1
ATOM 502 N N . PRO A 1 69 ? -23.741 42.993 4.401 1.00 29.05 69 PRO A N 1
ATOM 503 C CA . PRO A 1 69 ? -23.801 41.666 3.804 1.00 29.05 69 PRO A CA 1
ATOM 504 C C . PRO A 1 69 ? -23.472 41.725 2.307 1.00 29.05 69 PRO A C 1
ATOM 506 O O . PRO A 1 69 ? -23.970 42.592 1.588 1.00 29.05 69 PRO A O 1
ATOM 509 N N . VAL A 1 70 ? -22.657 40.782 1.833 1.00 28.41 70 VAL A N 1
ATOM 510 C CA . VAL A 1 70 ? -22.466 40.522 0.400 1.00 28.41 70 VAL A CA 1
ATOM 511 C C . VAL A 1 70 ? -23.366 39.362 -0.012 1.00 28.41 70 VAL A C 1
ATOM 513 O O . VAL A 1 70 ? -23.517 38.373 0.702 1.00 28.41 70 VAL A O 1
ATOM 516 N N . ALA A 1 71 ? -24.009 39.573 -1.153 1.00 26.44 71 ALA A N 1
ATOM 517 C CA . ALA A 1 71 ? -25.154 38.865 -1.684 1.00 26.44 71 ALA A CA 1
ATOM 518 C C . ALA A 1 71 ? -24.939 37.364 -1.927 1.00 26.44 71 ALA A C 1
ATOM 520 O O . ALA A 1 71 ? -23.931 36.921 -2.477 1.00 26.44 71 ALA A O 1
ATOM 521 N N . SER A 1 72 ? -25.977 36.609 -1.579 1.00 26.33 72 SER A N 1
ATOM 522 C CA . SER A 1 72 ? -26.225 35.229 -1.964 1.00 26.33 72 SER A CA 1
ATOM 523 C C . SER A 1 72 ? -26.614 35.146 -3.444 1.00 26.33 72 SER A C 1
ATOM 525 O O . SER A 1 72 ? -27.586 35.756 -3.890 1.00 26.33 72 SER A O 1
ATOM 527 N N . ILE A 1 73 ? -25.868 34.355 -4.217 1.00 27.38 73 ILE A N 1
ATOM 528 C CA . ILE A 1 73 ? -26.264 33.955 -5.569 1.00 27.38 73 ILE A CA 1
ATOM 529 C C . ILE A 1 73 ? -27.181 32.737 -5.442 1.00 27.38 73 ILE A C 1
ATOM 531 O O . ILE A 1 73 ? -26.769 31.648 -5.051 1.00 27.38 73 ILE A O 1
ATOM 535 N N . ILE A 1 74 ? -28.451 32.969 -5.763 1.00 26.42 74 ILE A N 1
ATOM 536 C CA . ILE A 1 74 ? -29.520 31.980 -5.875 1.00 26.42 74 ILE A CA 1
ATOM 537 C C . ILE A 1 74 ? -29.357 31.265 -7.220 1.00 26.42 74 ILE A C 1
ATOM 539 O O . ILE A 1 74 ? -29.554 31.882 -8.266 1.00 26.42 74 ILE A O 1
ATOM 543 N N . TYR A 1 75 ? -29.055 29.965 -7.208 1.00 26.56 75 TYR A N 1
ATOM 544 C CA . TYR A 1 75 ? -29.262 29.110 -8.379 1.00 26.56 75 TYR A CA 1
ATOM 545 C C . TYR A 1 75 ? -30.607 28.391 -8.240 1.00 26.56 75 TYR A C 1
ATOM 547 O O . TYR A 1 75 ? -30.821 27.593 -7.329 1.00 26.56 75 TYR A O 1
ATOM 555 N N . ARG A 1 76 ? -31.535 28.730 -9.141 1.00 28.69 76 ARG A N 1
ATOM 556 C CA . ARG A 1 76 ? -32.837 28.078 -9.315 1.00 28.69 76 ARG A CA 1
ATOM 557 C C . ARG A 1 76 ? -32.631 26.721 -9.991 1.00 28.69 76 ARG A C 1
ATOM 559 O O . ARG A 1 76 ? -32.196 26.677 -11.139 1.00 28.69 76 ARG A O 1
ATOM 566 N N . GLY A 1 77 ? -32.984 25.637 -9.307 1.00 26.27 77 GLY A N 1
ATOM 567 C CA . GLY A 1 77 ? -33.251 24.349 -9.947 1.00 26.27 77 GLY A CA 1
ATOM 568 C C . GLY A 1 77 ? -34.661 24.333 -10.553 1.00 26.27 77 GLY A C 1
ATOM 569 O O . GLY A 1 77 ? -35.562 24.953 -9.980 1.00 26.27 77 GLY A O 1
ATOM 570 N N . PRO A 1 78 ? -34.882 23.674 -11.704 1.00 36.56 78 PRO A N 1
ATOM 571 C CA . PRO A 1 78 ? -36.221 23.412 -12.191 1.00 36.56 78 PRO A CA 1
ATOM 572 C C . PRO A 1 78 ? -36.832 22.191 -11.501 1.00 36.56 78 PRO A C 1
ATOM 574 O O . PRO A 1 78 ? -36.170 21.240 -11.092 1.00 36.56 78 PRO A O 1
ATOM 577 N N . ASP A 1 79 ? -38.140 22.301 -11.389 1.00 30.52 79 ASP A N 1
ATOM 578 C CA . ASP A 1 79 ? -39.041 21.632 -10.477 1.00 30.52 79 ASP A CA 1
ATOM 579 C C . ASP A 1 79 ? -39.818 20.519 -11.211 1.00 30.52 79 ASP A C 1
ATOM 581 O O . ASP A 1 79 ? -40.075 20.635 -12.410 1.00 30.52 79 ASP A O 1
ATOM 585 N N . LYS A 1 80 ? -40.309 19.546 -10.428 1.00 31.03 80 LYS A N 1
ATOM 586 C CA . LYS A 1 80 ? -41.446 18.628 -10.686 1.00 31.03 80 LYS A CA 1
ATOM 587 C C . LYS A 1 80 ? -41.208 17.373 -11.539 1.00 31.03 80 LYS A C 1
ATOM 589 O O . LYS A 1 80 ? -41.108 17.449 -12.752 1.00 31.03 80 LYS A O 1
ATOM 594 N N . LEU A 1 81 ? -41.395 16.210 -10.900 1.00 30.48 81 LEU A N 1
ATOM 595 C CA . LEU A 1 81 ? -42.552 15.327 -11.132 1.00 30.48 81 LEU A CA 1
ATOM 596 C C . LEU A 1 81 ? -42.920 14.576 -9.829 1.00 30.48 81 LEU A C 1
ATOM 598 O O . LEU A 1 81 ? -42.076 14.317 -8.978 1.00 30.48 81 LEU A O 1
ATOM 602 N N . ARG A 1 82 ? -44.227 14.351 -9.665 1.00 32.62 82 ARG A N 1
ATOM 603 C CA . ARG A 1 82 ? -44.998 14.007 -8.452 1.00 32.62 82 ARG A CA 1
ATOM 604 C C . ARG A 1 82 ? -44.887 12.540 -7.976 1.00 32.62 82 ARG A C 1
ATOM 606 O O . ARG A 1 82 ? -44.406 11.702 -8.733 1.00 32.62 82 ARG A O 1
ATOM 613 N N . PRO A 1 83 ? -45.380 12.233 -6.752 1.00 34.91 83 PRO A N 1
ATOM 614 C CA . PRO A 1 83 ? -45.259 10.926 -6.107 1.00 34.91 83 PRO A CA 1
ATOM 615 C C . PRO A 1 83 ? -46.398 9.972 -6.492 1.00 34.91 83 PRO A C 1
ATOM 617 O O . PRO A 1 83 ? -47.521 10.412 -6.735 1.00 34.91 83 PRO A O 1
ATOM 620 N N . ASN A 1 84 ? -46.113 8.668 -6.474 1.00 29.41 84 ASN A N 1
ATOM 621 C CA . ASN A 1 84 ? -47.134 7.626 -6.431 1.00 29.41 84 ASN A CA 1
ATOM 622 C C . ASN A 1 84 ? -47.185 7.033 -5.022 1.00 29.41 84 ASN A C 1
ATOM 624 O O . ASN A 1 84 ? -46.225 6.427 -4.545 1.00 29.41 84 ASN A O 1
ATOM 628 N N . GLU A 1 85 ? -48.329 7.237 -4.380 1.00 31.92 85 GLU A N 1
ATOM 629 C CA . GLU A 1 85 ? -48.770 6.546 -3.179 1.00 31.92 85 GLU A CA 1
ATOM 630 C C . GLU A 1 85 ? -49.067 5.080 -3.518 1.00 31.92 85 GLU A C 1
ATOM 632 O O . GLU A 1 85 ? -49.790 4.776 -4.466 1.00 31.92 85 GLU A O 1
ATOM 637 N N . GLY A 1 86 ? -48.512 4.162 -2.731 1.00 29.41 86 GLY A N 1
ATOM 638 C CA . GLY A 1 86 ? -48.779 2.733 -2.825 1.00 29.41 86 GLY A CA 1
ATOM 639 C C . GLY A 1 86 ? -48.859 2.139 -1.430 1.00 29.41 86 GLY A C 1
ATOM 640 O O . GLY A 1 86 ? -47.857 1.697 -0.877 1.00 29.41 86 GLY A O 1
ATOM 641 N N . GLN A 1 87 ? -50.060 2.168 -0.855 1.00 32.16 87 GLN A N 1
ATOM 642 C CA . GLN A 1 87 ? -50.427 1.403 0.332 1.00 32.16 87 GLN A CA 1
ATOM 643 C C . GLN A 1 87 ? -50.231 -0.095 0.057 1.00 32.16 87 GLN A C 1
ATOM 645 O O . GLN A 1 87 ? -50.810 -0.617 -0.892 1.00 32.16 87 GLN A O 1
ATOM 650 N N . PHE A 1 88 ? -49.505 -0.808 0.920 1.00 30.80 88 PHE A N 1
ATOM 651 C CA . PHE A 1 88 ? -49.652 -2.258 1.035 1.00 30.80 88 PHE A CA 1
ATOM 652 C C . PHE A 1 88 ? -49.908 -2.646 2.487 1.00 30.80 88 PHE A 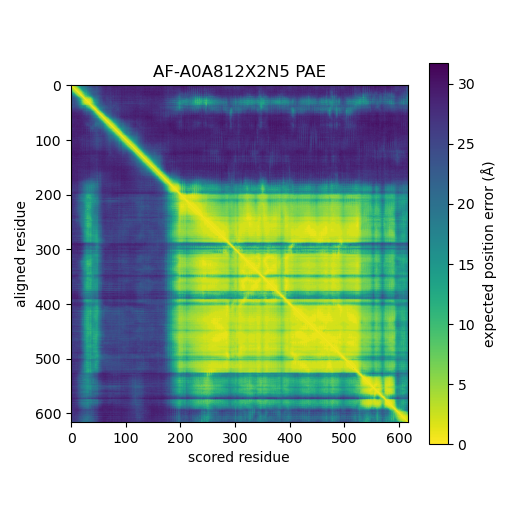C 1
ATOM 654 O O . PHE A 1 88 ? -49.127 -2.368 3.395 1.00 30.80 88 PHE A O 1
ATOM 661 N N . LYS A 1 89 ? -51.085 -3.245 2.665 1.00 33.31 89 LYS A N 1
ATOM 662 C CA . LYS A 1 89 ? -51.626 -3.801 3.898 1.00 33.31 89 LYS A CA 1
ATOM 663 C C . LYS A 1 89 ? -50.856 -5.065 4.294 1.00 33.31 89 LYS A C 1
ATOM 665 O O . LYS A 1 89 ? -50.497 -5.868 3.436 1.00 33.31 89 LYS A O 1
ATOM 670 N N . HIS A 1 90 ? -50.705 -5.256 5.602 1.00 37.09 90 HIS A N 1
ATOM 671 C CA . HIS A 1 90 ? -50.480 -6.562 6.223 1.00 37.09 90 HIS A CA 1
ATOM 672 C C . HIS A 1 90 ? -51.610 -7.542 5.864 1.00 37.09 90 HIS A C 1
ATOM 674 O O . HIS A 1 90 ? -52.768 -7.125 5.764 1.00 37.09 90 HIS A O 1
ATOM 680 N N . PRO A 1 91 ? -51.291 -8.841 5.782 1.00 42.47 91 PRO A N 1
ATOM 681 C CA . PRO A 1 91 ? -52.167 -9.809 6.430 1.00 42.47 91 PRO A CA 1
ATOM 682 C C . PRO A 1 91 ? -51.391 -10.836 7.271 1.00 42.47 91 PRO A C 1
ATOM 684 O O . PRO A 1 91 ? -50.352 -11.341 6.854 1.00 42.47 91 PRO A O 1
ATOM 687 N N . ASP A 1 92 ? -51.922 -11.066 8.473 1.00 35.88 92 ASP A N 1
ATOM 688 C CA . ASP A 1 92 ? -52.120 -12.338 9.186 1.00 35.88 92 ASP A CA 1
ATOM 689 C C . ASP A 1 92 ? -51.034 -13.428 9.034 1.00 35.88 92 ASP A C 1
ATOM 691 O O . ASP A 1 92 ? -50.756 -13.930 7.954 1.00 35.88 92 ASP A O 1
ATOM 695 N N . GLY A 1 93 ? -50.393 -13.918 10.096 1.00 37.25 93 GLY A N 1
ATOM 696 C CA . GLY A 1 93 ? -51.026 -14.333 11.346 1.00 37.25 93 GLY A CA 1
ATOM 697 C C . GLY A 1 93 ? -51.643 -15.725 11.200 1.00 37.25 93 GLY A C 1
ATOM 698 O O . GLY A 1 93 ? -52.863 -15.832 11.223 1.00 37.25 93 GLY A O 1
ATOM 699 N N . ARG A 1 94 ? -50.818 -16.778 11.054 1.00 33.88 94 ARG A N 1
ATOM 700 C CA . ARG A 1 94 ? -51.188 -18.170 11.380 1.00 33.88 94 ARG A CA 1
ATOM 701 C C . ARG A 1 94 ? -49.989 -18.972 11.883 1.00 33.88 94 ARG A C 1
ATOM 703 O O . ARG A 1 94 ? -48.940 -19.008 11.244 1.00 33.88 94 ARG A O 1
ATOM 710 N N . GLU A 1 95 ? -50.207 -19.606 13.031 1.00 36.84 95 GLU A N 1
ATOM 711 C CA . GLU A 1 95 ? -49.440 -20.723 13.576 1.00 36.84 95 GLU A CA 1
ATOM 712 C C . GLU A 1 95 ? -49.368 -21.869 12.563 1.00 36.84 95 GLU A C 1
ATOM 714 O O . GLU A 1 95 ? -50.364 -22.199 11.916 1.00 36.84 95 GLU A O 1
ATOM 719 N N . ILE A 1 96 ? -48.198 -22.498 12.459 1.00 34.69 96 ILE A N 1
ATOM 720 C CA . ILE A 1 96 ? -48.052 -23.809 11.831 1.00 34.69 96 ILE A CA 1
ATOM 721 C C . ILE A 1 96 ? -47.475 -24.733 12.894 1.00 34.69 96 ILE A C 1
ATOM 723 O O . ILE A 1 96 ? -46.328 -24.593 13.316 1.00 34.69 96 ILE A O 1
ATOM 727 N N . ASP A 1 97 ? -48.331 -25.645 13.325 1.00 38.91 97 ASP A N 1
ATOM 728 C CA . ASP A 1 97 ? -48.081 -26.721 14.263 1.00 38.91 97 ASP A CA 1
ATOM 729 C C . ASP A 1 97 ? -48.116 -28.008 13.425 1.00 38.91 97 ASP A C 1
ATOM 731 O O . ASP A 1 97 ? -49.186 -28.428 12.991 1.00 38.91 97 ASP A O 1
ATOM 735 N N . GLU A 1 98 ? -46.964 -28.608 13.107 1.00 34.94 98 GLU A N 1
ATOM 736 C CA . GLU A 1 98 ? -46.924 -29.910 12.424 1.00 34.94 98 GLU A CA 1
ATOM 737 C C . GLU A 1 98 ? -45.864 -30.839 13.032 1.00 34.94 98 GLU A C 1
ATOM 739 O O . GLU A 1 98 ? -44.650 -30.653 12.921 1.00 34.94 98 GLU A O 1
ATOM 744 N N . LYS A 1 99 ? -46.378 -31.887 13.683 1.00 38.16 99 LYS A N 1
ATOM 745 C CA . LYS A 1 99 ? -45.677 -33.121 14.056 1.00 38.16 99 LYS A CA 1
ATOM 746 C C . LYS A 1 99 ? -45.510 -34.055 12.842 1.00 38.16 99 LYS A C 1
ATOM 748 O O . LYS A 1 99 ? -46.239 -33.928 11.862 1.00 38.16 99 LYS A O 1
ATOM 753 N N . PRO A 1 100 ? -44.589 -35.037 12.913 1.00 46.72 100 PRO A N 1
ATOM 754 C CA . PRO A 1 100 ? -44.111 -35.770 11.747 1.00 46.72 100 PRO A CA 1
ATOM 755 C C . PRO A 1 100 ? -44.974 -36.995 11.411 1.00 46.72 100 PRO A C 1
ATOM 757 O O . PRO A 1 100 ? -45.294 -37.808 12.279 1.00 46.72 100 PRO A O 1
ATOM 760 N N . GLY A 1 101 ? -45.283 -37.152 10.123 1.00 33.81 101 GLY A N 1
ATOM 761 C CA . GLY A 1 101 ? -45.931 -38.327 9.545 1.00 33.81 101 GLY A CA 1
ATOM 762 C C . GLY A 1 101 ? -44.933 -39.250 8.846 1.00 33.81 101 GLY A C 1
ATOM 763 O O . GLY A 1 101 ? -44.224 -38.860 7.923 1.00 33.81 101 GLY A O 1
ATOM 764 N N . SER A 1 102 ? -44.894 -40.489 9.315 1.00 36.28 102 SER A N 1
ATOM 765 C CA . SER A 1 102 ? -44.146 -41.637 8.813 1.00 36.28 102 SER A CA 1
ATOM 766 C C . SER A 1 102 ? -44.692 -42.224 7.505 1.00 36.28 102 SER A C 1
ATOM 768 O O . SER A 1 102 ? -45.904 -42.327 7.343 1.00 36.28 102 SER A O 1
ATOM 770 N N . GLY A 1 103 ? -43.799 -42.828 6.711 1.00 32.38 103 GLY A N 1
ATOM 771 C CA . GLY A 1 103 ? -44.092 -44.061 5.964 1.00 32.38 103 GLY A CA 1
ATOM 772 C C . GLY A 1 103 ? -44.068 -43.953 4.437 1.00 32.38 103 GLY A C 1
ATOM 773 O O . GLY A 1 103 ? -44.641 -43.041 3.859 1.00 32.38 103 GLY A O 1
ATOM 774 N N . GLY A 1 104 ? -43.446 -44.940 3.777 1.00 33.09 104 GLY A N 1
ATOM 775 C CA . GLY A 1 104 ? -43.657 -45.161 2.342 1.00 33.09 104 GLY A CA 1
ATOM 776 C C . GLY A 1 104 ? -42.531 -45.874 1.600 1.00 33.09 104 GLY A C 1
ATOM 777 O O . GLY A 1 104 ? -41.769 -45.255 0.872 1.00 33.09 104 GLY A O 1
ATOM 778 N N . ILE A 1 105 ? -42.451 -47.193 1.765 1.00 40.59 105 ILE A N 1
ATOM 779 C CA . ILE A 1 105 ? -41.634 -48.121 0.971 1.00 40.59 105 ILE A CA 1
ATOM 780 C C . ILE A 1 105 ? -42.176 -48.200 -0.468 1.00 40.59 105 ILE A C 1
ATOM 782 O O . ILE A 1 105 ? -43.377 -48.363 -0.655 1.00 40.59 105 ILE A O 1
ATOM 786 N N . GLY A 1 106 ? -41.295 -48.211 -1.476 1.00 35.25 106 GLY A N 1
ATOM 787 C CA . GLY A 1 106 ? -41.664 -48.529 -2.861 1.00 35.25 106 GLY A CA 1
ATOM 788 C C . GLY A 1 106 ? -40.463 -48.890 -3.738 1.00 35.25 106 GLY A C 1
ATOM 789 O O . GLY A 1 106 ? -39.766 -48.020 -4.245 1.00 35.25 106 GLY A O 1
ATOM 790 N N . LYS A 1 107 ? -40.214 -50.195 -3.914 1.00 41.25 107 LYS A N 1
ATOM 791 C CA . LYS A 1 107 ? -39.302 -50.770 -4.921 1.00 41.25 107 LYS A CA 1
ATOM 792 C C . LYS A 1 107 ? -40.044 -50.926 -6.260 1.00 41.25 107 LYS A C 1
ATOM 794 O O . LYS A 1 107 ? -41.210 -51.299 -6.234 1.00 41.25 107 LYS A O 1
ATOM 799 N N . THR A 1 108 ? -39.339 -50.802 -7.393 1.00 37.47 108 THR A N 1
ATOM 800 C CA . THR A 1 108 ? -39.214 -51.783 -8.515 1.00 37.47 108 THR A CA 1
ATOM 801 C C . THR A 1 108 ? -39.026 -51.135 -9.904 1.00 37.47 108 THR A C 1
ATOM 803 O O . THR A 1 108 ? -39.601 -50.097 -10.195 1.00 37.47 108 THR A O 1
ATOM 806 N N . GLY A 1 109 ? -38.231 -51.807 -10.761 1.00 32.88 109 GLY A N 1
ATOM 807 C CA . GLY A 1 109 ? -38.099 -51.596 -12.221 1.00 32.88 109 GLY A CA 1
ATOM 808 C C . GLY A 1 109 ? -36.669 -51.225 -12.661 1.00 32.88 109 GLY A C 1
ATOM 809 O O . GLY A 1 109 ? -36.283 -50.076 -12.515 1.00 32.88 109 GLY A O 1
ATOM 810 N N . LYS A 1 110 ? -35.746 -52.153 -12.999 1.00 36.41 110 LYS A N 1
ATOM 811 C CA . LYS A 1 110 ? -35.542 -52.848 -14.310 1.00 36.41 110 LYS A CA 1
ATOM 812 C C . LYS A 1 110 ? -35.648 -51.887 -15.513 1.00 36.41 110 LYS A C 1
ATOM 814 O O . LYS A 1 110 ? -36.601 -51.139 -15.576 1.00 36.41 110 LYS A O 1
ATOM 819 N N . SER A 1 111 ? -34.821 -51.879 -16.559 1.00 33.78 111 SER A N 1
ATOM 820 C CA . SER A 1 111 ? -33.667 -52.663 -17.027 1.00 33.78 111 SER A CA 1
ATOM 821 C C . SER A 1 111 ? -33.221 -52.035 -18.362 1.00 33.78 111 SER A C 1
ATOM 823 O O . SER A 1 111 ? -34.091 -51.665 -19.143 1.00 33.78 111 SER A O 1
ATOM 825 N N . GLY A 1 112 ? -31.921 -51.981 -18.679 1.00 32.25 112 GLY A N 1
ATOM 826 C CA . GLY A 1 112 ? -31.453 -51.528 -20.000 1.00 32.25 112 GLY A CA 1
ATOM 827 C C . GLY A 1 112 ? -29.946 -51.689 -20.228 1.00 32.25 112 GLY A C 1
ATOM 828 O O . GLY A 1 112 ? -29.180 -50.755 -20.031 1.00 32.25 112 GLY A O 1
ATOM 829 N N . LYS A 1 113 ? -29.531 -52.900 -20.629 1.00 36.56 113 LYS A N 1
ATOM 830 C CA . LYS A 1 113 ? -28.278 -53.219 -21.361 1.00 36.56 113 LYS A CA 1
ATOM 831 C C . LYS A 1 113 ? -28.300 -52.478 -22.723 1.00 36.56 113 LYS A C 1
ATOM 833 O O . LYS A 1 113 ? -29.384 -52.149 -23.175 1.00 36.56 113 LYS A O 1
ATOM 838 N N . SER A 1 114 ? -27.249 -52.207 -23.497 1.00 33.44 114 SER A N 1
ATOM 839 C CA . SER A 1 114 ? -25.868 -52.694 -23.652 1.00 33.44 114 SER A CA 1
ATOM 840 C C . SER A 1 114 ? -25.188 -51.825 -24.724 1.00 33.44 114 SER A C 1
ATOM 842 O O . SER A 1 114 ? -25.862 -51.394 -25.653 1.00 33.44 114 SER A O 1
ATOM 844 N N . GLY A 1 115 ? -23.860 -51.682 -24.688 1.00 31.47 115 GLY A N 1
ATOM 845 C CA . GLY A 1 115 ? -23.097 -51.143 -25.821 1.00 31.47 115 GLY A CA 1
ATOM 846 C C . GLY A 1 115 ? -21.592 -51.119 -25.571 1.00 31.47 115 GLY A C 1
ATOM 847 O O . GLY A 1 115 ? -21.040 -50.095 -25.193 1.00 31.47 115 GLY A O 1
ATOM 848 N N . ARG A 1 116 ? -20.938 -52.276 -25.732 1.00 37.19 116 ARG A N 1
ATOM 849 C CA . ARG A 1 116 ? -19.477 -52.455 -25.679 1.00 37.19 116 ARG A CA 1
ATOM 850 C C . ARG A 1 116 ? -18.817 -51.914 -26.951 1.00 37.19 116 ARG A C 1
ATOM 852 O O . ARG A 1 116 ? -19.317 -52.152 -28.043 1.00 37.19 116 ARG A O 1
ATOM 859 N N . GLY A 1 117 ? -17.619 -51.354 -26.804 1.00 31.66 117 GLY A N 1
ATOM 860 C CA . GLY A 1 117 ? -16.682 -51.111 -27.902 1.00 31.66 117 GLY A CA 1
ATOM 861 C C . GLY A 1 117 ? -15.299 -50.760 -27.360 1.00 31.66 117 GLY A C 1
ATOM 862 O O . GLY A 1 117 ? -14.961 -49.591 -27.234 1.00 31.66 117 GLY A O 1
ATOM 863 N N . GLY A 1 118 ? -14.532 -51.776 -26.959 1.00 34.56 118 GLY A N 1
ATOM 864 C CA . GLY A 1 118 ? -13.181 -51.613 -26.425 1.00 34.56 118 GLY A CA 1
ATOM 865 C C . GLY A 1 118 ? -12.114 -51.474 -27.510 1.00 34.56 118 GLY A C 1
ATOM 866 O O . GLY A 1 118 ? -12.255 -52.026 -28.597 1.00 34.56 118 GLY A O 1
ATOM 867 N N . LYS A 1 119 ? -11.006 -50.811 -27.160 1.00 40.22 119 LYS A N 1
ATOM 868 C CA . LYS A 1 119 ? -9.663 -51.102 -27.680 1.00 40.22 119 LYS A CA 1
ATOM 869 C C . LYS A 1 119 ? -8.653 -50.972 -26.538 1.00 40.22 119 LYS A C 1
ATOM 871 O O . LYS A 1 119 ? -8.448 -49.901 -25.979 1.00 40.22 119 LYS A O 1
ATOM 876 N N . SER A 1 120 ? -8.089 -52.116 -26.183 1.00 36.72 120 SER A N 1
ATOM 877 C CA . SER A 1 120 ? -6.979 -52.358 -25.264 1.00 36.72 120 SER A CA 1
ATOM 878 C C . SER A 1 120 ? -5.637 -52.242 -25.983 1.00 36.72 120 SER A C 1
ATOM 880 O O . SER A 1 120 ? -5.565 -52.697 -27.116 1.00 36.72 120 SER A O 1
ATOM 882 N N . PHE A 1 121 ? -4.592 -51.761 -25.301 1.00 31.44 121 PHE A N 1
ATOM 883 C CA . PHE A 1 121 ? -3.172 -52.154 -25.443 1.00 31.44 121 PHE A CA 1
ATOM 884 C C . PHE A 1 121 ? -2.386 -51.639 -24.202 1.00 31.44 121 PHE A C 1
ATOM 886 O O . PHE A 1 121 ? -2.924 -50.802 -23.476 1.00 31.44 121 PHE A O 1
ATOM 893 N N . PRO A 1 122 ? -1.211 -52.205 -23.845 1.00 48.31 122 PRO A N 1
ATOM 894 C CA . PRO A 1 122 ? -0.994 -52.803 -22.522 1.00 48.31 122 PRO A CA 1
ATOM 895 C C . PRO A 1 122 ? 0.139 -52.166 -21.680 1.00 48.31 122 PRO A C 1
ATOM 897 O O . PRO A 1 122 ? 0.831 -51.265 -22.135 1.00 48.31 122 PRO A O 1
ATOM 900 N N . CYS A 1 123 ? 0.277 -52.682 -20.442 1.00 29.56 123 CYS A N 1
ATOM 901 C CA . CYS A 1 123 ? 1.432 -52.750 -19.514 1.00 29.56 123 CYS A CA 1
ATOM 902 C C . CYS A 1 123 ? 2.702 -51.929 -19.846 1.00 29.56 123 CYS A C 1
ATOM 904 O O . CYS A 1 123 ? 3.231 -52.013 -20.939 1.00 29.56 123 CYS A O 1
ATOM 906 N N . THR A 1 124 ? 3.339 -51.239 -18.890 1.00 34.72 124 THR A N 1
ATOM 907 C CA . THR A 1 124 ? 4.121 -51.895 -17.822 1.00 34.72 124 THR A CA 1
ATOM 908 C C . THR A 1 124 ? 4.212 -51.113 -16.507 1.00 34.72 124 THR A C 1
ATOM 910 O O . THR A 1 124 ? 4.564 -49.936 -16.461 1.00 34.72 124 THR A O 1
ATOM 913 N N . PHE A 1 125 ? 4.018 -51.867 -15.426 1.00 32.50 125 PHE A N 1
ATOM 914 C CA . PHE A 1 125 ? 4.457 -51.613 -14.057 1.00 32.50 125 PHE A CA 1
ATOM 915 C C . PHE A 1 125 ? 5.941 -51.204 -13.962 1.00 32.50 125 PHE A C 1
ATOM 917 O O . PHE A 1 125 ? 6.813 -51.910 -14.466 1.00 32.50 125 PHE A O 1
ATOM 924 N N . ARG A 1 126 ? 6.251 -50.179 -13.156 1.00 34.06 126 ARG A N 1
ATOM 925 C CA . ARG A 1 126 ? 7.551 -50.075 -12.472 1.00 34.06 126 ARG A CA 1
ATOM 926 C C . ARG A 1 126 ? 7.349 -49.715 -10.999 1.00 34.06 126 ARG A C 1
ATOM 928 O O . ARG A 1 126 ? 7.060 -48.581 -10.639 1.00 34.06 126 ARG A O 1
ATOM 935 N N . ARG A 1 127 ? 7.502 -50.739 -10.154 1.00 36.44 127 ARG A N 1
ATOM 936 C CA . ARG A 1 127 ? 7.676 -50.665 -8.697 1.00 36.44 127 ARG A CA 1
ATOM 937 C C . ARG A 1 127 ? 9.023 -50.019 -8.358 1.00 36.44 127 ARG A C 1
ATOM 939 O O . ARG A 1 127 ? 10.043 -50.541 -8.793 1.00 36.44 127 ARG A O 1
ATOM 946 N N . ARG A 1 128 ? 9.022 -49.010 -7.485 1.00 35.97 128 ARG A N 1
ATOM 947 C CA . ARG A 1 128 ? 10.049 -48.681 -6.467 1.00 35.97 128 ARG A CA 1
ATOM 948 C C . ARG A 1 128 ? 9.354 -47.776 -5.442 1.00 35.97 128 ARG A C 1
ATOM 950 O O . ARG A 1 128 ? 8.594 -46.916 -5.853 1.00 35.97 128 ARG A O 1
ATOM 957 N N . SER A 1 129 ? 9.498 -47.852 -4.130 1.00 34.91 129 SER A N 1
ATOM 958 C CA . SER A 1 129 ? 10.061 -48.807 -3.174 1.00 34.91 129 SER A CA 1
ATOM 959 C C . SER A 1 129 ? 9.583 -48.261 -1.824 1.00 34.91 129 SER A C 1
ATOM 961 O O . SER A 1 129 ? 9.816 -47.092 -1.528 1.00 34.91 129 SER A O 1
ATOM 963 N N . LYS A 1 130 ? 8.858 -49.067 -1.043 1.00 38.31 130 LYS A N 1
ATOM 964 C CA . LYS A 1 130 ? 8.451 -48.723 0.324 1.00 38.31 130 LYS A CA 1
ATOM 965 C C . LYS A 1 130 ? 9.671 -48.853 1.237 1.00 38.31 130 LYS A C 1
ATOM 967 O O . LYS A 1 130 ? 10.290 -49.914 1.249 1.00 38.31 130 LYS A O 1
ATOM 972 N N . THR A 1 131 ? 9.963 -47.830 2.030 1.00 37.06 131 THR A N 1
ATOM 973 C CA . THR A 1 131 ? 10.799 -47.937 3.235 1.00 37.06 131 THR A CA 1
ATOM 974 C C . THR A 1 131 ? 9.989 -47.533 4.472 1.00 37.06 131 THR A C 1
ATOM 976 O O . THR A 1 131 ? 9.008 -46.796 4.352 1.00 37.06 131 THR A O 1
ATOM 979 N N . PRO A 1 132 ? 10.304 -48.111 5.646 1.00 43.12 132 PRO A N 1
ATOM 980 C CA . PRO A 1 132 ? 9.316 -48.367 6.686 1.00 43.12 132 PRO A CA 1
ATOM 981 C C . PRO A 1 132 ? 9.192 -47.240 7.717 1.00 43.12 132 PRO A C 1
ATOM 983 O O . PRO A 1 132 ? 10.174 -46.629 8.137 1.00 43.12 132 PRO A O 1
ATOM 986 N N . CYS A 1 133 ? 7.963 -47.051 8.197 1.00 35.00 133 CYS A N 1
ATOM 987 C CA . CYS A 1 133 ? 7.639 -46.264 9.379 1.00 35.00 133 CYS A CA 1
ATOM 988 C C . CYS A 1 133 ? 8.374 -46.819 10.609 1.00 35.00 133 CYS A C 1
ATOM 990 O O . CYS A 1 133 ? 8.077 -47.919 11.082 1.00 35.00 133 CYS A O 1
ATOM 992 N N . ARG A 1 134 ? 9.302 -46.037 11.171 1.00 37.09 134 ARG A N 1
ATOM 993 C CA . ARG A 1 134 ? 9.806 -46.258 12.530 1.00 37.09 134 ARG A CA 1
ATOM 994 C C . ARG A 1 134 ? 8.788 -45.713 13.530 1.00 37.09 134 ARG A C 1
ATOM 996 O O . ARG A 1 134 ? 8.559 -44.509 13.608 1.00 37.09 134 ARG A O 1
ATOM 1003 N N . ARG A 1 135 ? 8.207 -46.634 14.301 1.00 36.03 135 ARG A N 1
ATOM 1004 C CA . ARG A 1 135 ? 7.474 -46.381 15.547 1.00 36.03 135 ARG A CA 1
ATOM 1005 C C . ARG A 1 135 ? 8.331 -45.521 16.485 1.00 36.03 135 ARG A C 1
ATOM 1007 O O . ARG A 1 135 ? 9.471 -45.886 16.765 1.00 36.03 135 ARG A O 1
ATOM 1014 N N . ARG A 1 136 ? 7.773 -44.424 17.003 1.00 38.84 136 ARG A N 1
ATOM 1015 C CA . ARG A 1 136 ? 8.235 -43.795 18.248 1.00 38.84 136 ARG A CA 1
ATOM 1016 C C . ARG A 1 136 ? 7.202 -44.070 19.334 1.00 38.84 136 ARG A C 1
ATOM 1018 O O . ARG A 1 136 ? 6.007 -43.887 19.121 1.00 38.84 136 ARG A O 1
ATOM 1025 N N . SER A 1 137 ? 7.709 -44.584 20.444 1.00 40.38 137 SER A N 1
ATOM 1026 C CA . SER A 1 137 ? 6.998 -44.949 21.664 1.00 40.38 137 SER A CA 1
ATOM 1027 C C . SER A 1 137 ? 6.403 -43.726 22.382 1.00 40.38 137 SER A C 1
ATOM 1029 O O . SER A 1 137 ? 6.890 -42.612 22.176 1.00 40.38 137 SER A O 1
ATOM 1031 N N . PRO A 1 138 ? 5.370 -43.927 23.221 1.00 42.22 138 PRO A N 1
ATOM 1032 C CA . PRO A 1 138 ? 4.630 -42.857 23.881 1.00 42.22 138 PRO A CA 1
ATOM 1033 C C . PRO A 1 138 ? 5.352 -42.332 25.129 1.00 42.22 138 PRO A C 1
ATOM 1035 O O . PRO A 1 138 ? 5.852 -43.106 25.946 1.00 42.22 138 PRO A O 1
ATOM 1038 N N . SER A 1 139 ? 5.365 -41.010 25.287 1.00 40.72 139 SER A N 1
ATOM 1039 C CA . SER A 1 139 ? 5.797 -40.326 26.510 1.00 40.72 139 SER A CA 1
ATOM 1040 C C . SER A 1 139 ? 4.697 -40.387 27.590 1.00 40.72 139 SER A C 1
ATOM 1042 O O . SER A 1 139 ? 3.516 -40.316 27.242 1.00 40.72 139 SER A O 1
ATOM 1044 N N . PRO A 1 140 ? 5.049 -40.505 28.885 1.00 46.00 140 PRO A N 1
ATOM 1045 C CA . PRO A 1 140 ? 4.094 -40.663 29.985 1.00 46.00 140 PRO A CA 1
ATOM 1046 C C . PRO A 1 140 ? 3.459 -39.332 30.453 1.00 46.00 140 PRO A C 1
ATOM 1048 O O . PRO A 1 140 ? 3.975 -38.258 30.137 1.00 46.00 140 PRO A O 1
ATOM 1051 N N . PRO A 1 141 ? 2.344 -39.387 31.215 1.00 48.22 141 PRO A N 1
ATOM 1052 C CA . PRO A 1 141 ? 1.522 -38.226 31.549 1.00 48.22 141 PRO A CA 1
ATOM 1053 C C . PRO A 1 141 ? 2.018 -37.490 32.803 1.00 48.22 141 PRO A C 1
ATOM 1055 O O . PRO A 1 141 ? 2.213 -38.093 33.860 1.00 48.22 141 PRO A O 1
ATOM 1058 N N . CYS A 1 142 ? 2.142 -36.163 32.718 1.00 38.41 142 CYS A N 1
ATOM 1059 C CA . CYS A 1 142 ? 2.351 -35.314 33.890 1.00 38.41 142 CYS A CA 1
ATOM 1060 C C . CYS A 1 142 ? 1.029 -35.078 34.634 1.00 38.41 142 CYS A C 1
ATOM 1062 O O . CYS A 1 142 ? 0.013 -34.679 34.062 1.00 38.41 142 CYS A O 1
ATOM 1064 N N . ARG A 1 143 ? 1.078 -35.372 35.934 1.00 42.56 143 ARG A N 1
ATOM 1065 C CA . ARG A 1 143 ? -0.007 -35.320 36.915 1.00 42.56 143 ARG A CA 1
ATOM 1066 C C . ARG A 1 143 ? -0.498 -33.897 37.195 1.00 42.56 143 ARG A C 1
ATOM 1068 O O . ARG A 1 143 ? 0.267 -32.938 37.196 1.00 42.56 143 ARG A O 1
ATOM 1075 N N . ARG A 1 144 ? -1.789 -33.828 37.525 1.00 33.50 144 ARG A N 1
ATOM 1076 C CA . ARG A 1 144 ? -2.501 -32.705 38.148 1.00 33.50 144 ARG A CA 1
ATOM 1077 C C . ARG A 1 144 ? -2.168 -32.581 39.649 1.00 33.50 144 ARG A C 1
ATOM 1079 O O . ARG A 1 144 ? -2.198 -33.605 40.322 1.00 33.50 144 ARG A O 1
ATOM 1086 N N . SER A 1 145 ? -2.024 -31.323 40.107 1.00 42.94 145 SER A N 1
ATOM 1087 C CA . SER A 1 145 ? -2.519 -30.718 41.379 1.00 42.94 145 SER A CA 1
ATOM 1088 C C . SER A 1 145 ? -1.926 -31.222 42.725 1.00 42.94 145 SER A C 1
ATOM 1090 O O . SER A 1 145 ? -1.543 -32.385 42.784 1.00 42.94 145 SER A O 1
ATOM 1092 N N . PRO A 1 146 ? -1.860 -30.411 43.824 1.00 48.81 146 PRO A N 1
ATOM 1093 C CA . PRO A 1 146 ? -2.969 -29.564 44.297 1.00 48.81 146 PRO A CA 1
ATOM 1094 C C . PRO A 1 146 ? -2.664 -28.231 45.033 1.00 48.81 146 PRO A C 1
ATOM 1096 O O . PRO A 1 146 ? -1.546 -27.883 45.390 1.00 48.81 146 PRO A O 1
ATOM 1099 N N . SER A 1 147 ? -3.776 -27.516 45.228 1.00 38.75 147 SER A N 1
ATOM 1100 C CA . SER A 1 147 ? -4.111 -26.442 46.171 1.00 38.75 147 SER A CA 1
ATOM 1101 C C . SER A 1 147 ? -3.270 -26.279 47.444 1.00 38.75 147 SER A C 1
ATOM 1103 O O . SER A 1 147 ? -3.087 -27.246 48.174 1.00 38.75 147 SER A O 1
ATOM 1105 N N . HIS A 1 148 ? -2.998 -25.023 47.820 1.00 35.62 148 HIS A N 1
ATOM 1106 C CA . HIS A 1 148 ? -3.230 -24.535 49.186 1.00 35.62 148 HIS A CA 1
ATOM 1107 C C . HIS A 1 148 ? -3.317 -23.000 49.239 1.00 35.62 148 HIS A C 1
ATOM 1109 O O . HIS A 1 148 ? -2.398 -22.284 48.863 1.00 35.62 148 HIS A O 1
ATOM 1115 N N . ASN A 1 149 ? -4.447 -22.519 49.748 1.00 40.81 149 ASN A N 1
ATOM 1116 C CA . ASN A 1 149 ? -4.631 -21.230 50.411 1.00 40.81 149 ASN A CA 1
ATOM 1117 C C . ASN A 1 149 ? -5.346 -21.590 51.729 1.00 40.81 149 ASN A C 1
ATOM 1119 O O . ASN A 1 149 ? -6.240 -22.445 51.677 1.00 40.81 149 ASN A O 1
ATOM 1123 N N . PRO A 1 150 ? -4.945 -21.065 52.904 1.00 51.56 150 PRO A N 1
ATOM 1124 C CA . PRO A 1 150 ? -5.803 -20.035 53.501 1.00 51.56 150 PRO A CA 1
ATOM 1125 C C . PRO A 1 150 ? -5.107 -19.001 54.425 1.00 51.56 150 PRO A C 1
ATOM 1127 O O . PRO A 1 150 ? -4.230 -19.333 55.209 1.00 51.56 150 PRO A O 1
ATOM 1130 N N . ARG A 1 151 ? -5.650 -17.773 54.373 1.00 37.28 151 ARG A N 1
ATOM 1131 C CA . ARG A 1 151 ? -6.061 -16.835 55.454 1.00 37.28 151 ARG A CA 1
ATOM 1132 C C . ARG A 1 151 ? -5.136 -16.446 56.637 1.00 37.28 151 ARG A C 1
ATOM 1134 O O . ARG A 1 151 ? -4.500 -17.273 57.271 1.00 37.28 151 ARG A O 1
ATOM 1141 N N . PHE A 1 152 ? -5.377 -15.184 57.044 1.00 33.06 152 PHE A N 1
ATOM 1142 C CA . PHE A 1 152 ? -5.026 -14.432 58.272 1.00 33.06 152 PHE A CA 1
ATOM 1143 C C . PHE A 1 152 ? -3.676 -13.681 58.215 1.00 33.06 152 PHE A C 1
ATOM 1145 O O . PHE A 1 152 ? -2.693 -14.224 57.747 1.00 33.06 152 PHE A O 1
ATOM 1152 N N . ALA A 1 153 ? -3.524 -12.418 58.634 1.00 33.28 153 ALA A N 1
ATOM 1153 C CA . ALA A 1 153 ? -4.376 -11.534 59.423 1.00 33.28 153 ALA A CA 1
ATOM 1154 C C . ALA A 1 153 ? -4.084 -10.045 59.135 1.00 33.28 153 ALA A C 1
ATOM 1156 O O . ALA A 1 153 ? -2.964 -9.636 58.844 1.00 33.28 153 ALA A O 1
ATOM 1157 N N . SER A 1 154 ? -5.128 -9.244 59.318 1.00 40.88 154 SER A N 1
ATOM 1158 C CA . SER A 1 154 ? -5.127 -7.824 59.672 1.00 40.88 154 SER A CA 1
ATOM 1159 C C . SER A 1 154 ? -4.106 -7.441 60.755 1.00 40.88 154 SER A C 1
ATOM 1161 O O . SER A 1 154 ? -4.058 -8.118 61.783 1.00 40.88 154 SER A O 1
ATOM 1163 N N . ARG A 1 155 ? -3.420 -6.297 60.590 1.00 32.84 155 ARG A N 1
ATOM 1164 C CA . ARG A 1 155 ? -3.088 -5.326 61.663 1.00 32.84 155 ARG A CA 1
ATOM 1165 C C . ARG A 1 155 ? -2.371 -4.084 61.105 1.00 32.84 155 ARG A C 1
ATOM 1167 O O . ARG A 1 155 ? -1.198 -4.118 60.758 1.00 32.84 155 ARG A O 1
ATOM 1174 N N . SER A 1 156 ? -3.075 -2.960 61.104 1.00 40.25 156 SER A N 1
ATOM 1175 C CA . SER A 1 156 ? -2.535 -1.655 61.530 1.00 40.25 156 SER A CA 1
ATOM 1176 C C . SER A 1 156 ? -3.167 -1.350 62.905 1.00 40.25 156 SER A C 1
ATOM 1178 O O . SER A 1 156 ? -4.097 -2.078 63.269 1.00 40.25 156 SER A O 1
ATOM 1180 N N . PRO A 1 157 ? -2.795 -0.308 63.676 1.00 48.47 157 PRO A N 1
ATOM 1181 C CA . PRO A 1 157 ? -1.709 0.669 63.533 1.00 48.47 157 PRO A CA 1
ATOM 1182 C C . PRO A 1 157 ? -0.855 0.800 64.823 1.00 48.47 157 PRO A C 1
ATOM 1184 O O . PRO A 1 157 ? -1.295 0.446 65.914 1.00 48.47 157 PRO A O 1
ATOM 1187 N N . SER A 1 158 ? 0.338 1.397 64.758 1.00 38.22 158 SER A N 1
ATOM 1188 C CA . SER A 1 158 ? 0.853 2.118 65.931 1.00 38.22 158 SER A CA 1
ATOM 1189 C C . SER A 1 158 ? 1.877 3.176 65.551 1.00 38.22 158 SER A C 1
ATOM 1191 O O . SER A 1 158 ? 2.842 2.931 64.831 1.00 38.22 158 SER A O 1
ATOM 1193 N N . GLN A 1 159 ? 1.599 4.371 66.051 1.00 44.78 159 GLN A N 1
ATOM 1194 C CA . GLN A 1 159 ? 2.411 5.569 66.003 1.00 44.78 159 GLN A CA 1
ATOM 1195 C C . GLN A 1 159 ? 3.755 5.346 66.703 1.00 44.78 159 GLN A C 1
ATOM 1197 O O . GLN A 1 159 ? 3.794 4.769 67.786 1.00 44.78 159 GLN A O 1
ATOM 1202 N N . LYS A 1 160 ? 4.828 5.920 66.151 1.00 38.03 160 LYS A N 1
ATOM 1203 C CA . LYS A 1 160 ? 5.904 6.551 66.932 1.00 38.03 160 LYS A CA 1
ATOM 1204 C C . LYS A 1 160 ? 6.776 7.406 66.012 1.00 38.03 160 LYS A C 1
ATOM 1206 O O . LYS A 1 160 ? 7.463 6.899 65.133 1.00 38.03 160 LYS A O 1
ATOM 1211 N N . LYS A 1 161 ? 6.720 8.723 66.230 1.00 45.47 161 LYS A N 1
ATOM 1212 C CA . LYS A 1 161 ? 7.717 9.687 65.747 1.00 45.47 161 LYS A CA 1
ATOM 1213 C C . LYS A 1 161 ? 9.066 9.398 66.419 1.00 45.47 161 LYS A C 1
ATOM 1215 O O . LYS A 1 161 ? 9.079 9.128 67.621 1.00 45.47 161 LYS A O 1
ATOM 1220 N N . PRO A 1 162 ? 10.180 9.598 65.702 1.00 42.97 162 PRO A N 1
ATOM 1221 C CA . PRO A 1 162 ? 11.340 10.236 66.310 1.00 42.97 162 PRO A CA 1
ATOM 1222 C C . PRO A 1 162 ? 11.767 11.507 65.561 1.00 42.97 162 PRO A C 1
ATOM 1224 O O . PRO A 1 162 ? 11.476 11.711 64.385 1.00 42.97 162 PRO A O 1
ATOM 1227 N N . ALA A 1 163 ? 12.429 12.364 66.332 1.00 43.50 163 ALA A N 1
ATOM 1228 C CA . ALA A 1 163 ? 12.875 13.727 66.068 1.00 43.50 163 ALA A CA 1
ATOM 1229 C C . ALA A 1 163 ? 13.945 13.853 64.945 1.00 43.50 163 ALA A C 1
ATOM 1231 O O . ALA A 1 163 ? 14.471 12.840 64.475 1.00 43.50 163 ALA A O 1
ATOM 1232 N N . PRO A 1 164 ? 14.281 15.084 64.498 1.00 45.28 164 PRO A N 1
ATOM 1233 C CA . PRO A 1 164 ? 15.000 15.321 63.254 1.00 45.28 164 PRO A CA 1
ATOM 1234 C C . PRO A 1 164 ? 16.503 15.083 63.427 1.00 45.28 164 PRO A C 1
ATOM 1236 O O . PRO A 1 164 ? 17.154 15.678 64.288 1.00 45.28 164 PRO A O 1
ATOM 1239 N N . ARG A 1 165 ? 17.071 14.220 62.581 1.00 39.06 165 ARG A N 1
ATOM 1240 C CA . ARG A 1 165 ? 18.517 14.002 62.503 1.00 39.06 165 ARG A CA 1
ATOM 1241 C C . ARG A 1 165 ? 19.102 14.888 61.404 1.00 39.06 165 ARG A C 1
ATOM 1243 O O . ARG A 1 165 ? 18.600 14.914 60.286 1.00 39.06 165 ARG A O 1
ATOM 1250 N N . ARG A 1 166 ? 20.148 15.620 61.794 1.00 39.41 166 ARG A N 1
ATOM 1251 C CA . ARG A 1 166 ? 20.996 16.529 61.011 1.00 39.41 166 ARG A CA 1
ATOM 1252 C C . ARG A 1 166 ? 21.208 16.112 59.552 1.00 39.41 166 ARG A C 1
ATOM 1254 O O . ARG A 1 166 ? 21.546 14.966 59.269 1.00 39.41 166 ARG A O 1
ATOM 1261 N N . LEU A 1 167 ? 21.121 17.123 58.690 1.00 43.19 167 LEU A N 1
ATOM 1262 C CA . LEU A 1 167 ? 21.592 17.149 57.310 1.00 43.19 167 LEU A CA 1
ATOM 1263 C C . LEU A 1 167 ? 23.053 16.678 57.232 1.00 43.19 167 LEU A C 1
ATOM 1265 O O . LEU A 1 167 ? 23.942 17.292 57.822 1.00 43.19 167 LEU A O 1
ATOM 1269 N N . ALA A 1 168 ? 23.271 15.593 56.495 1.00 44.66 168 ALA A N 1
ATOM 1270 C CA . ALA A 1 168 ? 24.560 15.222 55.930 1.00 44.66 168 ALA A CA 1
ATOM 1271 C C . ALA A 1 168 ? 24.515 15.524 54.419 1.00 44.66 168 ALA A C 1
ATOM 1273 O O . ALA A 1 168 ? 23.443 15.410 53.816 1.00 44.66 168 ALA A O 1
ATOM 1274 N N . PRO A 1 169 ? 25.636 15.950 53.817 1.00 43.06 169 PRO A N 1
ATOM 1275 C CA . PRO A 1 169 ? 25.675 16.431 52.443 1.00 43.06 169 PRO A CA 1
ATOM 1276 C C . PRO A 1 169 ? 25.367 15.311 51.445 1.00 43.06 169 PRO A C 1
ATOM 1278 O O . PRO A 1 169 ? 25.856 14.188 51.558 1.00 43.06 169 PRO A O 1
ATOM 1281 N N . THR A 1 170 ? 24.539 15.656 50.463 1.00 39.59 170 THR A N 1
ATOM 1282 C CA . THR A 1 170 ? 24.229 14.880 49.260 1.00 39.59 170 THR A CA 1
ATOM 1283 C C . THR A 1 170 ? 25.502 14.374 48.574 1.00 39.59 170 THR A C 1
ATOM 1285 O O . THR A 1 170 ? 26.378 15.193 48.286 1.00 39.59 170 THR A O 1
ATOM 1288 N N . PRO A 1 171 ? 25.609 13.072 48.249 1.00 43.09 171 PRO A N 1
ATOM 1289 C CA . PRO A 1 171 ? 26.619 12.602 47.318 1.00 43.09 171 PRO A CA 1
ATOM 1290 C C . PRO A 1 171 ? 26.296 13.155 45.928 1.00 43.09 171 PRO A C 1
ATOM 1292 O O . PRO A 1 171 ? 25.153 13.117 45.466 1.00 43.09 171 PRO A O 1
ATOM 1295 N N . SER A 1 172 ? 27.323 13.716 45.306 1.00 41.81 172 SER A N 1
ATOM 1296 C CA . SER A 1 172 ? 27.346 14.240 43.950 1.00 41.81 172 SER A CA 1
ATOM 1297 C C . SER A 1 172 ? 26.723 13.258 42.957 1.00 41.81 172 SER A C 1
ATOM 1299 O O . SER A 1 172 ? 27.103 12.092 42.863 1.00 41.81 172 SER A O 1
ATOM 1301 N N . VAL A 1 173 ? 25.755 13.773 42.203 1.00 45.34 173 VAL A N 1
ATOM 1302 C CA . VAL A 1 173 ? 25.236 13.158 40.983 1.00 45.34 173 VAL A CA 1
ATOM 1303 C C . VAL A 1 173 ? 26.425 12.941 40.036 1.00 45.34 173 VAL A C 1
ATOM 1305 O O . VAL A 1 173 ? 27.147 13.906 39.784 1.00 45.34 173 VAL A O 1
ATOM 1308 N N . PRO A 1 174 ? 26.669 11.720 39.526 1.00 43.06 174 PRO A N 1
ATOM 1309 C CA . PRO A 1 174 ? 27.689 11.516 38.509 1.00 43.06 174 PRO A CA 1
ATOM 1310 C C . PRO A 1 174 ? 27.308 12.315 37.261 1.00 43.06 174 PRO A C 1
ATOM 1312 O O . PRO A 1 174 ? 26.197 12.184 36.739 1.00 43.06 174 PRO A O 1
ATOM 1315 N N . GLU A 1 175 ? 28.233 13.176 36.836 1.00 42.81 175 GLU A N 1
ATOM 1316 C CA . GLU A 1 175 ? 28.157 13.962 35.611 1.00 42.81 175 GLU A CA 1
ATOM 1317 C C . GLU A 1 175 ? 27.710 13.090 34.438 1.00 42.81 175 GLU A C 1
ATOM 1319 O O . GLU A 1 175 ? 28.222 11.991 34.205 1.00 42.81 175 GLU A O 1
ATOM 1324 N N . ALA A 1 176 ? 26.728 13.602 33.698 1.00 48.62 176 ALA A N 1
ATOM 1325 C CA . ALA A 1 176 ? 26.299 13.018 32.444 1.00 48.62 176 ALA A CA 1
ATOM 1326 C C . ALA A 1 176 ? 27.517 12.851 31.516 1.00 48.62 176 ALA A C 1
ATOM 1328 O O . ALA A 1 176 ? 28.324 13.778 31.409 1.00 48.62 176 ALA A O 1
ATOM 1329 N N . PRO A 1 177 ? 27.660 11.703 30.830 1.00 45.72 177 PRO A N 1
ATOM 1330 C CA . PRO A 1 177 ? 28.794 11.469 29.952 1.00 45.72 177 PRO A CA 1
ATOM 1331 C C . PRO A 1 177 ? 28.849 12.558 28.880 1.00 45.72 177 PRO A C 1
ATOM 1333 O O . PRO A 1 177 ? 27.865 12.812 28.176 1.00 45.72 177 PRO A O 1
ATOM 1336 N N . ALA A 1 178 ? 30.010 13.211 28.792 1.00 50.28 178 ALA A N 1
ATOM 1337 C CA . ALA A 1 178 ? 30.326 14.204 27.783 1.00 50.28 178 ALA A CA 1
ATOM 1338 C C . ALA A 1 178 ? 29.932 13.674 26.398 1.00 50.28 178 ALA A C 1
ATOM 1340 O O . ALA A 1 178 ? 30.350 12.590 25.984 1.00 50.28 178 ALA A O 1
ATOM 1341 N N . LYS A 1 179 ? 29.093 14.437 25.690 1.00 50.94 179 LYS A N 1
ATOM 1342 C CA . LYS A 1 179 ? 28.745 14.176 24.293 1.00 50.94 179 LYS A CA 1
ATOM 1343 C C . LYS A 1 179 ? 30.039 14.207 23.482 1.00 50.94 179 LYS A C 1
ATOM 1345 O O . LYS A 1 179 ? 30.562 15.276 23.195 1.00 50.94 179 LYS A O 1
ATOM 1350 N N . THR A 1 180 ? 30.557 13.035 23.141 1.00 51.56 180 THR A N 1
ATOM 1351 C CA . THR A 1 180 ? 31.721 12.865 22.271 1.00 51.56 180 THR A CA 1
ATOM 1352 C C . THR A 1 180 ? 31.484 13.555 20.926 1.00 51.56 180 THR A C 1
ATOM 1354 O O . THR A 1 180 ? 30.482 13.288 20.256 1.00 51.56 180 THR A O 1
ATOM 1357 N N . GLU A 1 181 ? 32.429 14.405 20.517 1.00 54.56 181 GLU A N 1
ATOM 1358 C CA . GLU A 1 181 ? 32.432 15.225 19.289 1.00 54.56 181 GLU A CA 1
ATOM 1359 C C . GLU A 1 181 ? 32.233 14.417 17.987 1.00 54.56 181 GLU A C 1
ATOM 1361 O O . GLU A 1 181 ? 31.813 14.960 16.964 1.00 54.56 181 GLU A O 1
ATOM 1366 N N . ALA A 1 182 ? 32.408 13.091 18.034 1.00 53.56 182 ALA A N 1
ATOM 1367 C CA . ALA A 1 182 ? 32.134 12.172 16.927 1.00 53.56 182 ALA A CA 1
ATOM 1368 C C . ALA A 1 182 ? 30.682 12.236 16.397 1.00 53.56 182 ALA A C 1
ATOM 1370 O O . ALA A 1 182 ? 30.439 11.965 15.222 1.00 53.56 182 ALA A O 1
ATOM 1371 N N . GLY A 1 183 ? 29.708 12.626 17.230 1.00 50.16 183 GLY A N 1
ATOM 1372 C CA . GLY A 1 183 ? 28.303 12.739 16.816 1.00 50.16 183 GLY A CA 1
ATOM 1373 C C . GLY A 1 183 ? 27.975 13.981 15.974 1.00 50.16 183 GLY A C 1
ATOM 1374 O O . GLY A 1 183 ? 26.973 13.977 15.259 1.00 50.16 183 GLY A O 1
ATOM 1375 N N . VAL A 1 184 ? 28.796 15.036 16.041 1.00 57.19 184 VAL A N 1
ATOM 1376 C CA . VAL A 1 184 ? 28.561 16.292 15.301 1.00 57.19 184 VAL A CA 1
ATOM 1377 C C . VAL A 1 184 ? 29.023 16.143 13.849 1.00 57.19 184 VAL A C 1
ATOM 1379 O O . VAL A 1 184 ? 28.264 16.439 12.929 1.00 57.19 184 VAL A O 1
ATOM 1382 N N . HIS A 1 185 ? 30.195 15.540 13.627 1.00 57.72 185 HIS A N 1
ATOM 1383 C CA . HIS A 1 185 ? 30.721 15.296 12.279 1.00 57.72 185 HIS A CA 1
ATOM 1384 C C . HIS A 1 185 ? 29.869 14.322 11.447 1.00 57.72 185 HIS A C 1
ATOM 1386 O O . HIS A 1 185 ? 29.764 14.492 10.233 1.00 57.72 185 HIS A O 1
ATOM 1392 N N . ALA A 1 186 ? 29.214 13.339 12.078 1.00 64.31 186 ALA A N 1
ATOM 1393 C CA . ALA A 1 186 ? 28.310 12.422 11.381 1.00 64.31 186 ALA A CA 1
ATOM 1394 C C . ALA A 1 186 ? 27.054 13.136 10.845 1.00 64.31 186 ALA A C 1
ATOM 1396 O O . ALA A 1 186 ? 26.641 12.888 9.713 1.00 64.31 186 ALA A O 1
ATOM 1397 N N . LYS A 1 187 ? 26.483 14.071 11.619 1.00 65.31 187 LYS A N 1
ATOM 1398 C CA . LYS A 1 187 ? 25.326 14.868 11.182 1.00 65.31 187 LYS A CA 1
ATOM 1399 C C . LYS A 1 187 ? 25.688 15.868 10.088 1.00 65.31 187 LYS A C 1
ATOM 1401 O O . LYS A 1 187 ? 24.912 16.030 9.151 1.00 65.31 187 LYS A O 1
ATOM 1406 N N . ASP A 1 188 ? 26.866 16.485 10.157 1.00 63.06 188 ASP A N 1
ATOM 1407 C CA . ASP A 1 188 ? 27.331 17.403 9.111 1.00 63.06 188 ASP A CA 1
ATOM 1408 C C . ASP A 1 188 ? 27.667 16.674 7.801 1.00 63.06 188 ASP A C 1
ATOM 1410 O O . ASP A 1 188 ? 27.410 17.205 6.719 1.00 63.06 188 ASP A O 1
ATOM 1414 N N . ALA A 1 189 ? 28.185 15.442 7.872 1.00 63.78 189 ALA A N 1
ATOM 1415 C CA . ALA A 1 189 ? 28.377 14.586 6.701 1.00 63.78 189 ALA A CA 1
ATOM 1416 C C . ALA A 1 189 ? 27.036 14.152 6.083 1.00 63.78 189 ALA A C 1
ATOM 1418 O O . ALA A 1 189 ? 26.883 14.200 4.864 1.00 63.78 189 ALA A O 1
ATOM 1419 N N . GLU A 1 190 ? 26.041 13.804 6.907 1.00 61.66 190 GLU A N 1
ATOM 1420 C CA . GLU A 1 190 ? 24.689 13.460 6.449 1.00 61.66 190 GLU A CA 1
ATOM 1421 C C . GLU A 1 190 ? 23.977 14.666 5.810 1.00 61.66 190 GLU A C 1
ATOM 1423 O O . GLU A 1 190 ? 23.361 14.536 4.752 1.00 61.66 190 GLU A O 1
ATOM 1428 N N . LEU A 1 191 ? 24.105 15.860 6.401 1.00 62.41 191 LEU A N 1
ATOM 1429 C CA . LEU A 1 191 ? 23.557 17.104 5.853 1.00 62.41 191 LEU A CA 1
ATOM 1430 C C . LEU A 1 191 ? 24.262 17.525 4.555 1.00 62.41 191 LEU A C 1
ATOM 1432 O O . LEU A 1 191 ? 23.588 17.933 3.609 1.00 62.41 191 LEU A O 1
ATOM 1436 N N . LYS A 1 192 ? 25.591 17.378 4.457 1.00 58.47 192 LYS A N 1
ATOM 1437 C CA . LYS A 1 192 ? 26.338 17.637 3.211 1.00 58.47 192 LYS A CA 1
ATOM 1438 C C . LYS A 1 192 ? 26.014 16.622 2.112 1.00 58.47 192 LYS A C 1
ATOM 1440 O O . LYS A 1 192 ? 25.860 17.023 0.960 1.00 58.47 192 LYS A O 1
ATOM 1445 N N . ALA A 1 193 ? 25.846 15.342 2.450 1.00 58.59 193 ALA A N 1
ATOM 1446 C CA . ALA A 1 193 ? 25.401 14.323 1.501 1.00 58.59 193 ALA A CA 1
ATOM 1447 C C . ALA A 1 193 ? 23.993 14.645 0.974 1.00 58.59 193 ALA A C 1
ATOM 1449 O O . ALA A 1 193 ? 23.798 14.688 -0.241 1.00 58.59 193 ALA A O 1
ATOM 1450 N N . LYS A 1 194 ? 23.058 15.007 1.868 1.00 56.50 194 LYS A N 1
ATOM 1451 C CA . LYS A 1 194 ? 21.687 15.436 1.526 1.00 56.50 194 LYS A CA 1
ATOM 1452 C C . LYS A 1 194 ? 21.633 16.734 0.705 1.00 56.50 194 LYS A C 1
ATOM 1454 O O . LYS A 1 194 ? 20.747 16.893 -0.131 1.00 56.50 194 LYS A O 1
ATOM 1459 N N . ALA A 1 195 ? 22.578 17.658 0.893 1.00 55.47 195 ALA A N 1
ATOM 1460 C CA . ALA A 1 195 ? 22.666 18.881 0.088 1.00 55.47 195 ALA A CA 1
ATOM 1461 C C . ALA A 1 195 ? 23.137 18.615 -1.357 1.00 55.47 195 ALA A C 1
ATOM 1463 O O . ALA A 1 195 ? 22.731 19.321 -2.275 1.00 55.47 195 ALA A O 1
ATOM 1464 N N . SER A 1 196 ? 23.940 17.570 -1.591 1.00 54.59 196 SER A N 1
ATOM 1465 C CA . SER A 1 196 ? 24.419 17.191 -2.936 1.00 54.59 196 SER A CA 1
ATOM 1466 C C . SER A 1 196 ? 23.382 16.439 -3.794 1.00 54.59 196 SER A C 1
ATOM 1468 O O . SER A 1 196 ? 23.572 16.241 -5.003 1.00 54.59 196 SER A O 1
ATOM 1470 N N . THR A 1 197 ? 22.281 16.007 -3.170 1.00 57.56 197 THR A N 1
ATOM 1471 C CA . THR A 1 197 ? 21.234 15.178 -3.785 1.00 57.56 197 THR A CA 1
ATOM 1472 C C . THR A 1 197 ? 19.997 15.958 -4.216 1.00 57.56 197 THR A C 1
ATOM 1474 O O . THR A 1 197 ? 19.143 15.382 -4.884 1.00 57.56 197 THR A O 1
ATOM 1477 N N . ALA A 1 198 ? 19.884 17.240 -3.857 1.00 67.38 198 ALA A N 1
ATOM 1478 C CA . ALA A 1 198 ? 18.771 18.074 -4.295 1.00 67.38 198 ALA A CA 1
ATOM 1479 C C . ALA A 1 198 ? 18.794 18.252 -5.822 1.00 67.38 198 ALA A C 1
ATOM 1481 O O . ALA A 1 198 ? 19.868 18.340 -6.428 1.00 67.38 198 ALA A O 1
ATOM 1482 N N . GLU A 1 199 ? 17.607 18.303 -6.439 1.00 76.06 199 GLU A N 1
ATOM 1483 C CA . GLU A 1 199 ? 17.482 18.767 -7.821 1.00 76.06 199 GLU A CA 1
ATOM 1484 C C . GLU A 1 199 ? 18.243 20.091 -7.961 1.00 76.06 199 GLU A C 1
ATOM 1486 O O . GLU A 1 199 ? 18.136 20.947 -7.074 1.00 76.06 199 GLU A O 1
ATOM 1491 N N . PRO A 1 200 ? 19.054 20.251 -9.020 1.00 81.50 200 PRO A N 1
ATOM 1492 C CA . PRO A 1 200 ? 19.845 21.455 -9.203 1.00 81.50 200 PRO A CA 1
ATOM 1493 C C . PRO A 1 200 ? 18.902 22.655 -9.193 1.00 81.50 200 PRO A C 1
ATOM 1495 O O . PRO A 1 200 ? 18.003 22.760 -10.029 1.00 81.50 200 PRO A O 1
ATOM 1498 N N . SER A 1 201 ? 19.071 23.536 -8.208 1.00 91.75 201 SER A N 1
ATOM 1499 C CA . SER A 1 201 ? 18.200 24.695 -8.102 1.00 91.75 201 SER A CA 1
ATOM 1500 C C . SER A 1 201 ? 18.444 25.617 -9.295 1.00 91.75 201 SER A C 1
ATOM 1502 O O . SER A 1 201 ? 19.569 25.712 -9.793 1.00 91.75 201 SER A O 1
ATOM 1504 N N . PHE A 1 202 ? 17.408 26.334 -9.745 1.00 94.81 202 PHE A N 1
ATOM 1505 C CA . PHE A 1 202 ? 17.564 27.325 -10.816 1.00 94.81 202 PHE A CA 1
ATOM 1506 C C . PHE A 1 202 ? 18.689 28.316 -10.492 1.00 94.81 202 PHE A C 1
ATOM 1508 O O . PHE A 1 202 ? 19.497 28.649 -11.350 1.00 94.81 202 PHE A O 1
ATOM 1515 N N . ARG A 1 203 ? 18.807 28.710 -9.218 1.00 95.50 203 ARG A N 1
ATOM 1516 C CA . ARG A 1 203 ? 19.887 29.571 -8.734 1.00 95.50 203 ARG A CA 1
ATOM 1517 C C . ARG A 1 203 ? 21.269 28.952 -8.957 1.00 95.50 203 ARG A C 1
ATOM 1519 O O . ARG A 1 203 ? 22.147 29.636 -9.470 1.00 95.50 203 ARG A O 1
ATOM 1526 N N . ASP A 1 204 ? 21.465 27.688 -8.590 1.00 93.81 204 ASP A N 1
ATOM 1527 C CA . ASP A 1 204 ? 22.755 27.009 -8.775 1.00 93.81 204 ASP A CA 1
ATOM 1528 C C . ASP A 1 204 ? 23.101 26.847 -10.254 1.00 93.81 204 ASP A C 1
ATOM 1530 O O . ASP A 1 204 ? 24.268 26.950 -10.627 1.00 93.81 204 ASP A O 1
ATOM 1534 N N . PHE A 1 205 ? 22.092 26.612 -11.097 1.00 95.75 205 PHE A N 1
ATOM 1535 C CA . PHE A 1 205 ? 22.266 26.560 -12.542 1.00 95.75 205 PHE A CA 1
ATOM 1536 C C . PHE A 1 205 ? 22.697 27.918 -13.106 1.00 95.75 205 PHE A C 1
ATOM 1538 O O . PHE A 1 205 ? 23.702 27.983 -13.808 1.00 95.75 205 PHE A O 1
ATOM 1545 N N . VAL A 1 206 ? 21.991 28.999 -12.754 1.00 96.31 206 VAL A N 1
ATOM 1546 C CA . VAL A 1 206 ? 22.307 30.372 -13.187 1.00 96.31 206 VAL A CA 1
ATOM 1547 C C . VAL A 1 206 ? 23.738 30.733 -12.793 1.00 96.31 206 VAL A C 1
ATOM 1549 O O . VAL A 1 206 ? 24.515 31.148 -13.642 1.00 96.31 206 VAL A O 1
ATOM 1552 N N . LEU A 1 207 ? 24.123 30.488 -11.535 1.00 95.50 207 LEU A N 1
ATOM 1553 C CA . LEU A 1 207 ? 25.470 30.796 -11.040 1.00 95.50 207 LEU A CA 1
ATOM 1554 C C . LEU A 1 207 ? 26.587 30.029 -11.765 1.00 95.50 207 LEU A C 1
ATOM 1556 O O . LEU A 1 207 ? 27.724 30.491 -11.776 1.00 95.50 207 LEU A O 1
ATOM 1560 N N . LYS A 1 208 ? 26.290 28.852 -12.326 1.00 95.25 208 LYS A N 1
ATOM 1561 C CA . LYS A 1 208 ? 27.278 28.000 -13.005 1.00 95.25 208 LYS A CA 1
ATOM 1562 C C . LYS A 1 208 ? 27.302 28.166 -14.520 1.00 95.25 208 LYS A C 1
ATOM 1564 O O . LYS A 1 208 ? 28.342 27.924 -15.125 1.00 95.25 208 LYS A O 1
ATOM 1569 N N . HIS A 1 209 ? 26.166 28.490 -15.131 1.00 93.62 209 HIS A N 1
ATOM 1570 C CA . HIS A 1 209 ? 25.971 28.341 -16.574 1.00 93.62 209 HIS A CA 1
ATOM 1571 C C . HIS A 1 209 ? 25.463 29.598 -17.282 1.00 93.62 209 HIS A C 1
ATOM 1573 O O . HIS A 1 209 ? 25.516 29.620 -18.513 1.00 93.62 209 HIS A O 1
ATOM 1579 N N . ALA A 1 210 ? 24.973 30.609 -16.558 1.00 94.25 210 ALA A N 1
ATOM 1580 C CA . ALA A 1 210 ? 24.524 31.862 -17.158 1.00 94.25 210 ALA A CA 1
ATOM 1581 C C . ALA A 1 210 ? 25.649 32.904 -17.157 1.00 94.25 210 ALA A C 1
ATOM 1583 O O . ALA A 1 210 ? 26.338 33.095 -16.153 1.00 94.25 210 ALA A O 1
ATOM 1584 N N . SER A 1 211 ? 25.807 33.595 -18.280 1.00 94.88 211 SER A N 1
ATOM 1585 C CA . SER A 1 211 ? 26.643 34.789 -18.389 1.00 94.88 211 SER A CA 1
ATOM 1586 C C . SER A 1 211 ? 25.837 36.028 -17.995 1.00 94.88 211 SER A C 1
ATOM 1588 O O . SER A 1 211 ? 24.618 36.056 -18.148 1.00 94.88 211 SER A O 1
ATOM 1590 N N . ASN A 1 212 ? 26.507 37.097 -17.552 1.00 93.81 212 ASN A N 1
ATOM 1591 C CA . ASN A 1 212 ? 25.837 38.369 -17.230 1.00 93.81 212 ASN A CA 1
ATOM 1592 C C . ASN A 1 212 ? 25.138 39.020 -18.444 1.00 93.81 212 ASN A C 1
ATOM 1594 O O . ASN A 1 212 ? 24.317 39.915 -18.265 1.00 93.81 212 ASN A O 1
ATOM 1598 N N . GLU A 1 213 ? 25.478 38.590 -19.661 1.00 95.62 213 GLU A N 1
ATOM 1599 C CA . GLU A 1 213 ? 24.912 39.084 -20.923 1.00 95.62 213 GLU A CA 1
ATOM 1600 C C . GLU A 1 213 ? 23.679 38.289 -21.387 1.00 95.62 213 GLU A C 1
ATOM 1602 O O . GLU A 1 213 ? 22.983 38.709 -22.311 1.00 95.62 213 GLU A O 1
ATOM 1607 N N . ASP A 1 214 ? 23.382 37.150 -20.753 1.00 96.25 214 ASP A N 1
ATOM 1608 C CA . ASP A 1 214 ? 22.263 36.299 -21.147 1.00 96.25 214 ASP A CA 1
ATOM 1609 C C . ASP A 1 214 ? 20.921 36.912 -20.712 1.00 96.25 214 ASP A C 1
ATOM 1611 O O . ASP A 1 214 ? 20.728 37.303 -19.558 1.00 96.25 214 ASP A O 1
ATOM 1615 N N . SER A 1 215 ? 19.941 36.946 -21.620 1.00 97.25 215 SER A N 1
ATOM 1616 C CA . SER A 1 215 ? 18.579 37.375 -21.268 1.00 97.25 215 SER A CA 1
ATOM 1617 C C . SER A 1 215 ? 17.900 36.380 -20.304 1.00 97.25 215 SER A C 1
ATOM 1619 O O . SER A 1 215 ? 18.126 35.170 -20.414 1.00 97.25 215 SER A O 1
ATOM 1621 N N . PRO A 1 216 ? 17.013 36.834 -19.395 1.00 95.44 216 PRO A N 1
ATOM 1622 C CA . PRO A 1 216 ? 16.326 35.949 -18.448 1.00 95.44 216 PRO A CA 1
ATOM 1623 C C . PRO A 1 216 ? 15.569 34.786 -19.109 1.00 95.44 216 PRO A C 1
ATOM 1625 O O . PRO A 1 216 ? 15.636 33.655 -18.623 1.00 95.44 216 PRO A O 1
ATOM 1628 N N . ASP A 1 217 ? 14.903 35.038 -20.240 1.00 96.44 217 ASP A N 1
ATOM 1629 C CA . ASP A 1 217 ? 14.158 34.014 -20.984 1.00 96.44 217 ASP A CA 1
ATOM 1630 C C . ASP A 1 217 ? 15.089 32.956 -21.583 1.00 96.44 217 ASP A C 1
ATOM 1632 O O . ASP A 1 217 ? 14.794 31.759 -21.547 1.00 96.44 217 ASP A O 1
ATOM 1636 N N . PHE A 1 218 ? 16.255 33.375 -22.083 1.00 96.38 218 PHE A N 1
ATOM 1637 C CA . PHE A 1 218 ? 17.273 32.453 -22.579 1.00 96.38 218 PHE A CA 1
ATOM 1638 C C . PHE A 1 218 ? 17.801 31.547 -21.460 1.00 96.38 218 PHE A C 1
ATOM 1640 O O . PHE A 1 218 ? 17.867 30.329 -21.635 1.00 96.38 218 PHE A O 1
ATOM 1647 N N . VAL A 1 219 ? 18.101 32.111 -20.285 1.00 96.38 219 VAL A N 1
ATOM 1648 C CA . VAL A 1 219 ? 18.566 31.339 -19.121 1.00 96.38 219 VAL A CA 1
ATOM 1649 C C . VAL A 1 219 ? 17.495 30.359 -18.635 1.00 96.38 219 VAL A C 1
ATOM 1651 O O . VAL A 1 219 ? 17.817 29.213 -18.314 1.00 96.38 219 VAL A O 1
ATOM 1654 N N . MET A 1 220 ? 16.222 30.766 -18.628 1.00 96.00 220 MET A N 1
ATOM 1655 C CA . MET A 1 220 ? 15.102 29.890 -18.272 1.00 96.00 220 MET A CA 1
ATOM 1656 C C . MET A 1 220 ? 14.958 28.722 -19.256 1.00 96.00 220 MET A C 1
ATOM 1658 O O . MET A 1 220 ? 14.865 27.570 -18.832 1.00 96.00 220 MET A O 1
ATOM 1662 N N . ASN A 1 221 ? 15.011 28.989 -20.564 1.00 96.62 221 ASN A N 1
ATOM 1663 C CA . ASN A 1 221 ? 14.957 27.948 -21.594 1.00 96.62 221 ASN A CA 1
ATOM 1664 C C . ASN A 1 221 ? 16.140 26.976 -21.479 1.00 96.62 221 ASN A C 1
ATOM 1666 O O . ASN A 1 221 ? 15.957 25.760 -21.554 1.00 96.62 221 ASN A O 1
ATOM 1670 N N . ARG A 1 222 ? 17.349 27.492 -21.228 1.00 96.62 222 ARG A N 1
ATOM 1671 C CA . ARG A 1 222 ? 18.548 26.668 -21.034 1.00 96.62 222 ARG A CA 1
ATOM 1672 C C . ARG A 1 222 ? 18.456 25.815 -19.769 1.00 96.62 222 ARG A C 1
ATOM 1674 O O . ARG A 1 222 ? 18.882 24.664 -19.782 1.00 96.62 222 ARG A O 1
ATOM 1681 N N . PHE A 1 223 ? 17.861 26.337 -18.695 1.00 95.81 223 PHE A N 1
ATOM 1682 C CA . PHE A 1 223 ? 17.597 25.554 -17.488 1.00 95.81 223 PHE A CA 1
ATOM 1683 C C . PHE A 1 223 ? 16.594 24.427 -17.749 1.00 95.81 223 PHE A C 1
ATOM 1685 O O . PHE A 1 223 ? 16.822 23.299 -17.322 1.00 95.81 223 PHE A O 1
ATOM 1692 N N . GLN A 1 224 ? 15.516 24.694 -18.490 1.00 94.38 224 GLN A N 1
ATOM 1693 C CA . GLN A 1 224 ? 14.553 23.656 -18.871 1.00 94.38 224 GLN A CA 1
ATOM 1694 C C . GLN A 1 224 ? 15.206 22.556 -19.720 1.00 94.38 224 GLN A C 1
ATOM 1696 O O . GLN A 1 224 ? 14.988 21.374 -19.455 1.00 94.38 224 GLN A O 1
ATOM 1701 N N . GLN A 1 225 ? 16.047 22.930 -20.692 1.00 94.62 225 GLN A N 1
ATOM 1702 C CA . GLN A 1 225 ? 16.837 21.977 -21.481 1.00 94.62 225 GLN A CA 1
ATOM 1703 C C . GLN A 1 225 ? 17.779 21.158 -20.596 1.00 94.62 225 GLN A C 1
ATOM 1705 O O . GLN A 1 225 ? 17.813 19.939 -20.711 1.00 94.62 225 GLN A O 1
ATOM 1710 N N . TYR A 1 226 ? 18.470 21.800 -19.656 1.00 93.44 226 TYR A N 1
ATOM 1711 C CA . TYR A 1 226 ? 19.358 21.127 -18.713 1.00 93.44 226 TYR A CA 1
ATOM 1712 C C . TYR A 1 226 ? 18.625 20.109 -17.825 1.00 93.44 226 TYR A C 1
ATOM 1714 O O . TYR A 1 226 ? 19.092 18.982 -17.656 1.00 93.44 226 TYR A O 1
ATOM 1722 N N . ILE A 1 227 ? 17.452 20.466 -17.287 1.00 91.50 227 ILE A N 1
ATOM 1723 C CA . ILE A 1 227 ? 16.612 19.527 -16.528 1.00 91.50 227 ILE A CA 1
ATOM 1724 C C . ILE A 1 227 ? 16.187 18.353 -17.418 1.00 91.50 227 ILE A C 1
ATOM 1726 O O . ILE A 1 227 ? 16.254 17.203 -16.987 1.00 91.50 227 ILE A O 1
ATOM 1730 N N . HIS A 1 228 ? 15.803 18.624 -18.666 1.00 88.88 228 HIS A N 1
ATOM 1731 C CA . HIS A 1 228 ? 15.404 17.596 -19.623 1.00 88.88 228 HIS A CA 1
ATOM 1732 C C . HIS A 1 228 ? 16.551 16.634 -19.980 1.00 88.88 228 HIS A C 1
ATOM 1734 O O . HIS A 1 228 ? 16.360 15.417 -19.973 1.00 88.88 228 HIS A O 1
ATOM 1740 N N . GLU A 1 229 ? 17.749 17.152 -20.254 1.00 92.31 229 GLU A N 1
ATOM 1741 C CA . GLU A 1 229 ? 18.945 16.352 -20.535 1.00 92.31 229 GLU A CA 1
ATOM 1742 C C . GLU A 1 229 ? 19.327 15.483 -19.336 1.00 92.31 229 GLU A C 1
ATOM 1744 O O . GLU A 1 229 ? 19.534 14.282 -19.500 1.00 92.31 229 GLU A O 1
ATOM 1749 N N . ARG A 1 230 ? 19.304 16.035 -18.115 1.00 87.69 230 ARG A N 1
ATOM 1750 C CA . ARG A 1 230 ? 19.561 15.249 -16.899 1.00 87.69 230 ARG A CA 1
ATOM 1751 C C . ARG A 1 230 ? 18.539 14.139 -16.685 1.00 87.69 230 ARG A C 1
ATOM 1753 O O . ARG A 1 230 ? 18.926 13.022 -16.359 1.00 87.69 230 ARG A O 1
ATOM 1760 N N . GLN A 1 231 ? 17.251 14.411 -16.895 1.00 85.69 231 GLN A N 1
ATOM 1761 C CA . GLN A 1 231 ? 16.211 13.379 -16.813 1.00 85.69 231 GLN A CA 1
ATOM 1762 C C . GLN A 1 231 ? 16.429 12.274 -17.854 1.00 85.69 231 GLN A C 1
ATOM 1764 O O . GLN A 1 231 ? 16.213 11.098 -17.564 1.00 85.69 231 GLN A O 1
ATOM 1769 N N . LYS A 1 232 ? 16.881 12.633 -19.061 1.00 88.50 232 LYS A N 1
ATOM 1770 C CA . LYS A 1 232 ? 17.216 11.674 -20.118 1.00 88.50 232 LYS A CA 1
ATOM 1771 C C . LYS A 1 232 ? 18.421 10.810 -19.742 1.00 88.50 232 LYS A C 1
ATOM 1773 O O . LYS A 1 232 ? 18.362 9.598 -19.935 1.00 88.50 232 LYS A O 1
ATOM 1778 N N . GLU A 1 233 ? 19.476 11.402 -19.189 1.00 89.06 233 GLU A N 1
ATOM 1779 C CA . GLU A 1 233 ? 20.649 10.675 -18.685 1.00 89.06 233 GLU A CA 1
ATOM 1780 C C . GLU A 1 233 ? 20.276 9.718 -17.547 1.00 89.06 233 GLU A C 1
ATOM 1782 O O . GLU A 1 233 ? 20.674 8.554 -17.563 1.00 89.06 233 GLU A O 1
ATOM 1787 N N . GLU A 1 234 ? 19.464 10.173 -16.588 1.00 86.69 234 GLU A N 1
ATOM 1788 C CA . GLU A 1 234 ? 18.974 9.346 -15.479 1.00 86.69 234 GLU A CA 1
ATOM 1789 C C . GLU A 1 234 ? 18.130 8.173 -15.991 1.00 86.69 234 GLU A C 1
ATOM 1791 O O . GLU A 1 234 ? 18.342 7.033 -15.576 1.00 86.69 234 GLU A O 1
ATOM 1796 N N . LEU A 1 235 ? 17.232 8.421 -16.951 1.00 88.12 235 LEU A N 1
ATOM 1797 C CA . LEU A 1 235 ? 16.439 7.376 -17.595 1.00 88.12 235 LEU A CA 1
ATOM 1798 C C . LEU A 1 235 ? 17.325 6.366 -18.334 1.00 88.12 235 LEU A C 1
ATOM 1800 O O . LEU A 1 235 ? 17.101 5.160 -18.236 1.00 88.12 235 LEU A O 1
ATOM 1804 N N . GLN A 1 236 ? 18.335 6.848 -19.061 1.00 90.25 236 GLN A N 1
ATOM 1805 C CA . GLN A 1 236 ? 19.278 6.005 -19.788 1.00 90.25 236 GLN A CA 1
ATOM 1806 C C . GLN A 1 236 ? 20.104 5.136 -18.833 1.00 90.25 236 GLN A C 1
ATOM 1808 O O . GLN A 1 236 ? 20.315 3.961 -19.125 1.00 90.25 236 GLN A O 1
ATOM 1813 N N . ALA A 1 237 ? 20.486 5.668 -17.669 1.00 88.56 237 ALA A N 1
ATOM 1814 C CA . ALA A 1 237 ? 21.205 4.927 -16.636 1.00 88.56 237 ALA A CA 1
ATOM 1815 C C . ALA A 1 237 ? 20.377 3.778 -16.036 1.00 88.56 237 ALA A C 1
ATOM 1817 O O . ALA A 1 237 ? 20.939 2.753 -15.652 1.00 88.56 237 ALA A O 1
ATOM 1818 N N . ILE A 1 238 ? 19.047 3.916 -15.969 1.00 91.25 238 ILE A N 1
ATOM 1819 C CA . ILE A 1 238 ? 18.170 2.867 -15.424 1.00 91.25 238 ILE A CA 1
ATOM 1820 C C . ILE A 1 238 ? 17.559 1.954 -16.486 1.00 91.25 238 ILE A C 1
ATOM 1822 O O . ILE A 1 238 ? 17.061 0.892 -16.126 1.00 91.25 238 ILE A O 1
ATOM 1826 N N . LYS A 1 2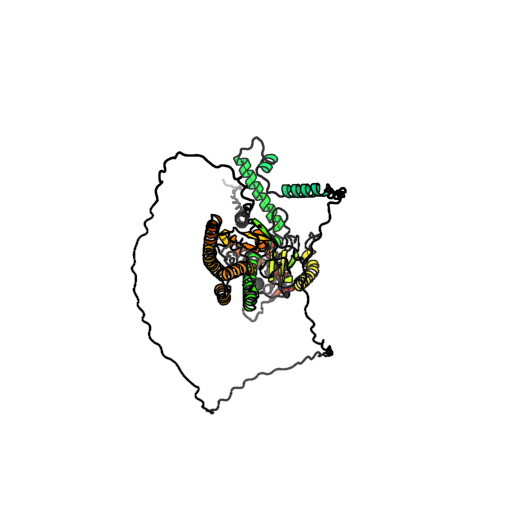39 ? 17.592 2.320 -17.768 1.00 90.81 239 LYS A N 1
ATOM 1827 C CA . LYS A 1 239 ? 16.880 1.658 -18.877 1.00 90.81 239 LYS A CA 1
ATOM 1828 C C . LYS A 1 239 ? 17.033 0.131 -18.923 1.00 90.81 239 LYS A C 1
ATOM 1830 O O . LYS A 1 239 ? 16.068 -0.576 -19.197 1.00 90.81 239 LYS A O 1
ATOM 1835 N N . GLU A 1 240 ? 18.230 -0.367 -18.629 1.00 88.88 240 GLU A N 1
ATOM 1836 C CA . GLU A 1 240 ? 18.588 -1.797 -18.677 1.00 88.88 240 GLU A CA 1
ATOM 1837 C C . GLU A 1 240 ? 18.544 -2.476 -17.297 1.00 88.88 240 GLU A C 1
ATOM 1839 O O . GLU A 1 240 ? 19.008 -3.600 -17.108 1.00 88.88 240 GLU A O 1
ATOM 1844 N N . THR A 1 241 ? 17.992 -1.789 -16.300 1.00 91.56 241 THR A N 1
ATOM 1845 C CA . THR A 1 241 ? 17.961 -2.245 -14.911 1.00 91.56 241 THR A CA 1
ATOM 1846 C C . THR A 1 241 ? 16.583 -2.786 -14.525 1.00 91.56 241 THR A C 1
ATOM 1848 O O . THR A 1 241 ? 15.555 -2.422 -15.104 1.00 91.56 241 THR A O 1
ATOM 1851 N N . GLY A 1 242 ? 16.536 -3.636 -13.495 1.00 91.38 242 GLY A N 1
ATOM 1852 C CA . GLY A 1 242 ? 15.277 -4.118 -12.921 1.00 91.38 242 GLY A CA 1
ATOM 1853 C C . GLY A 1 242 ? 14.394 -2.990 -12.371 1.00 91.38 242 GLY A C 1
ATOM 1854 O O . GLY A 1 242 ? 13.171 -3.067 -12.459 1.00 91.38 242 GLY A O 1
ATOM 1855 N N . LEU A 1 243 ? 14.991 -1.897 -11.888 1.00 93.19 243 LEU A N 1
ATOM 1856 C CA . LEU A 1 243 ? 14.279 -0.704 -11.432 1.00 93.19 243 LEU A CA 1
ATOM 1857 C C . LEU A 1 243 ? 13.422 -0.083 -12.539 1.00 93.19 243 LEU A C 1
ATOM 1859 O O . LEU A 1 243 ? 12.275 0.286 -12.289 1.00 93.19 243 LEU A O 1
ATOM 1863 N N . PHE A 1 244 ? 13.938 0.009 -13.766 1.00 93.44 244 PHE A N 1
ATOM 1864 C CA . PHE A 1 244 ? 13.156 0.546 -14.877 1.00 93.44 244 PHE A CA 1
ATOM 1865 C C . PHE A 1 244 ? 11.928 -0.322 -15.167 1.00 93.44 244 PHE A C 1
ATOM 1867 O O . PHE A 1 244 ? 10.824 0.205 -15.351 1.00 93.44 244 PHE A O 1
ATOM 1874 N N . PHE A 1 245 ? 12.092 -1.650 -15.130 1.00 93.06 245 PHE A N 1
ATOM 1875 C CA . PHE A 1 245 ? 10.963 -2.571 -15.234 1.00 93.06 245 PHE A CA 1
ATOM 1876 C C . PHE A 1 245 ? 9.932 -2.302 -14.130 1.00 93.06 245 PHE A C 1
ATOM 1878 O O . PHE A 1 245 ? 8.743 -2.143 -14.408 1.00 93.06 245 PHE A O 1
ATOM 1885 N N . ASP A 1 246 ? 10.389 -2.164 -12.888 1.00 94.00 246 ASP A N 1
ATOM 1886 C CA . ASP A 1 246 ? 9.518 -1.968 -11.733 1.00 94.00 246 ASP A CA 1
ATOM 1887 C C . ASP A 1 246 ? 8.696 -0.675 -11.826 1.00 94.00 246 ASP A C 1
ATOM 1889 O O . ASP A 1 246 ? 7.512 -0.662 -11.475 1.00 94.00 246 ASP A O 1
ATOM 1893 N N . LEU A 1 247 ? 9.295 0.406 -12.327 1.00 90.88 247 LEU A N 1
ATOM 1894 C CA . LEU A 1 247 ? 8.669 1.727 -12.374 1.00 90.88 247 LEU A CA 1
ATOM 1895 C C . LEU A 1 247 ? 7.759 1.931 -13.585 1.00 90.88 247 LEU A C 1
ATOM 1897 O O . LEU A 1 247 ? 6.659 2.482 -13.439 1.00 90.88 247 LEU A O 1
ATOM 1901 N N . TYR A 1 248 ? 8.215 1.527 -14.770 1.00 88.44 248 TYR A N 1
ATOM 1902 C CA . TYR A 1 248 ? 7.607 1.946 -16.036 1.00 88.44 248 TYR A CA 1
ATOM 1903 C C . TYR A 1 248 ? 6.921 0.806 -16.779 1.00 88.44 248 TYR A C 1
ATOM 1905 O O . TYR A 1 248 ? 6.028 1.057 -17.593 1.00 88.44 248 TYR A O 1
ATOM 1913 N N . HIS A 1 249 ? 7.280 -0.449 -16.504 1.00 86.81 249 HIS A N 1
ATOM 1914 C CA . HIS A 1 249 ? 6.714 -1.560 -17.252 1.00 86.81 249 HIS A CA 1
ATOM 1915 C C . HIS A 1 249 ? 5.245 -1.801 -16.877 1.00 86.81 249 HIS A C 1
ATOM 1917 O O . HIS A 1 249 ? 4.883 -1.930 -15.706 1.00 86.81 249 HIS A O 1
ATOM 1923 N N . HIS A 1 250 ? 4.379 -1.919 -17.885 1.00 86.38 250 HIS A N 1
ATOM 1924 C CA . HIS A 1 250 ? 2.945 -2.165 -17.690 1.00 86.38 250 HIS A CA 1
ATOM 1925 C C . HIS A 1 250 ? 2.675 -3.461 -16.909 1.00 86.38 250 HIS A C 1
ATOM 1927 O O . HIS A 1 250 ? 1.832 -3.462 -16.017 1.00 86.38 250 HIS A O 1
ATOM 1933 N N . LEU A 1 251 ? 3.438 -4.533 -17.171 1.00 86.44 251 LEU A N 1
ATOM 1934 C CA . LEU A 1 251 ? 3.332 -5.773 -16.390 1.00 86.44 251 LEU A CA 1
ATOM 1935 C C . LEU A 1 251 ? 3.687 -5.568 -14.915 1.00 86.44 251 LEU A C 1
ATOM 1937 O O . LEU A 1 251 ? 3.006 -6.135 -14.075 1.00 86.44 251 LEU A O 1
ATOM 1941 N N . SER A 1 252 ? 4.686 -4.742 -14.581 1.00 91.94 252 SER A N 1
ATOM 1942 C CA . SER A 1 252 ? 4.983 -4.418 -13.178 1.00 91.94 252 SER A CA 1
ATOM 1943 C C . SER A 1 252 ? 3.777 -3.744 -12.514 1.00 91.94 252 SER A C 1
ATOM 1945 O O . SER A 1 252 ? 3.348 -4.139 -11.432 1.00 91.94 252 SER A O 1
ATOM 1947 N N . ARG A 1 253 ? 3.148 -2.778 -13.199 1.00 91.38 253 ARG A N 1
ATOM 1948 C CA . ARG A 1 253 ? 1.932 -2.110 -12.702 1.00 91.38 253 ARG A CA 1
ATOM 1949 C C . ARG A 1 253 ? 0.777 -3.091 -12.504 1.00 91.38 253 ARG A C 1
ATOM 1951 O O . ARG A 1 253 ? 0.110 -3.025 -11.476 1.00 91.38 253 ARG A O 1
ATOM 1958 N N . LEU A 1 254 ? 0.553 -3.987 -13.466 1.00 90.62 254 LEU A N 1
ATOM 1959 C CA . LEU A 1 254 ? -0.485 -5.013 -13.383 1.00 90.62 254 LEU A CA 1
ATOM 1960 C C . LEU A 1 254 ? -0.215 -5.987 -12.230 1.00 90.62 254 LEU A C 1
ATOM 1962 O O . LEU A 1 254 ? -1.095 -6.193 -11.402 1.00 90.62 254 LEU A O 1
ATOM 1966 N N . ARG A 1 255 ? 1.016 -6.500 -12.109 1.00 93.94 255 ARG A N 1
ATOM 1967 C CA . ARG A 1 255 ? 1.424 -7.368 -10.995 1.00 93.94 255 ARG A CA 1
ATOM 1968 C C . ARG A 1 255 ? 1.250 -6.671 -9.646 1.00 93.94 255 ARG A C 1
ATOM 1970 O O . ARG A 1 255 ? 0.824 -7.302 -8.689 1.00 93.94 255 ARG A O 1
ATOM 1977 N N . ARG A 1 256 ? 1.526 -5.365 -9.558 1.00 94.31 256 ARG A N 1
ATOM 1978 C CA . ARG A 1 256 ? 1.305 -4.569 -8.337 1.00 94.31 256 ARG A CA 1
ATOM 1979 C C . ARG A 1 256 ? -0.168 -4.455 -7.977 1.00 94.31 256 ARG A C 1
ATOM 1981 O O . ARG A 1 256 ? -0.517 -4.607 -6.811 1.00 94.31 256 ARG A O 1
ATOM 1988 N N . TYR A 1 257 ? -1.013 -4.202 -8.973 1.00 95.12 257 TYR A N 1
ATOM 1989 C CA . TYR A 1 257 ? -2.462 -4.192 -8.804 1.00 95.12 257 TYR A CA 1
ATOM 1990 C C . TYR A 1 257 ? -2.968 -5.551 -8.298 1.00 95.12 257 TYR A C 1
ATOM 1992 O O . TYR A 1 257 ? -3.668 -5.604 -7.291 1.00 95.12 257 TYR A O 1
ATOM 2000 N N . GLU A 1 258 ? -2.549 -6.646 -8.937 1.00 94.62 258 GLU A N 1
ATOM 2001 C CA . GLU A 1 258 ? -2.938 -8.012 -8.565 1.00 94.62 258 GLU A CA 1
ATOM 2002 C C . GLU A 1 258 ? -2.424 -8.404 -7.174 1.00 94.62 258 GLU A C 1
ATOM 2004 O O . GLU A 1 258 ? -3.174 -8.974 -6.383 1.00 94.62 258 GLU A O 1
ATOM 2009 N N . LEU A 1 259 ? -1.181 -8.044 -6.835 1.00 95.06 259 LEU A N 1
ATOM 2010 C CA . LEU A 1 259 ? -0.608 -8.276 -5.508 1.00 95.06 259 LEU A CA 1
ATOM 2011 C C . LEU A 1 259 ? -1.414 -7.557 -4.423 1.00 95.06 259 LEU A C 1
ATOM 2013 O O . LEU A 1 259 ? -1.704 -8.150 -3.383 1.00 95.06 259 LEU A O 1
ATOM 2017 N N . ARG A 1 260 ? -1.792 -6.295 -4.657 1.00 96.00 260 ARG A N 1
ATOM 2018 C CA . ARG A 1 260 ? -2.605 -5.516 -3.715 1.00 96.00 260 ARG A CA 1
ATOM 2019 C C . ARG A 1 260 ? -4.002 -6.109 -3.570 1.00 96.00 260 ARG A C 1
ATOM 2021 O O . ARG A 1 260 ? -4.433 -6.323 -2.444 1.00 96.00 260 ARG A O 1
ATOM 2028 N N . LEU A 1 261 ? -4.655 -6.448 -4.683 1.00 96.44 261 LEU A N 1
ATOM 2029 C CA . LEU A 1 261 ? -5.968 -7.096 -4.686 1.00 96.44 261 LEU A CA 1
ATOM 2030 C C . LEU A 1 261 ? -5.948 -8.404 -3.876 1.00 96.44 261 LEU A C 1
ATOM 2032 O O . LEU A 1 261 ? -6.728 -8.569 -2.938 1.00 96.44 261 LEU A O 1
ATOM 2036 N N . GLY A 1 262 ? -4.999 -9.293 -4.181 1.00 96.19 262 GLY A N 1
ATOM 2037 C CA . GLY A 1 262 ? -4.842 -10.568 -3.482 1.00 96.19 262 GLY A CA 1
ATOM 2038 C C . GLY A 1 262 ? -4.508 -10.393 -1.999 1.00 96.19 262 GLY A C 1
ATOM 2039 O O . GLY A 1 262 ? -5.103 -11.059 -1.155 1.00 96.19 262 GLY A O 1
ATOM 2040 N N . THR A 1 263 ? -3.619 -9.452 -1.661 1.00 95.69 263 THR A N 1
ATOM 2041 C CA . THR A 1 263 ? -3.283 -9.130 -0.262 1.00 95.69 263 THR A CA 1
ATOM 2042 C C . THR A 1 263 ? -4.517 -8.652 0.503 1.00 95.69 263 THR A C 1
ATOM 2044 O O . THR A 1 263 ? -4.776 -9.129 1.606 1.00 95.69 263 THR A O 1
ATOM 2047 N N . THR A 1 264 ? -5.298 -7.730 -0.066 1.00 96.75 264 THR A N 1
ATOM 2048 C CA . THR A 1 264 ? -6.503 -7.192 0.577 1.00 96.75 264 THR A CA 1
ATOM 2049 C C . THR A 1 264 ? -7.537 -8.289 0.821 1.00 96.75 264 THR A C 1
ATOM 2051 O O . THR A 1 264 ? -8.047 -8.401 1.934 1.00 96.75 264 THR A O 1
ATOM 2054 N N . GLN A 1 265 ? -7.787 -9.163 -0.157 1.00 97.44 265 GLN A N 1
ATOM 2055 C CA . GLN A 1 265 ? -8.712 -10.290 0.001 1.00 97.44 265 GLN A CA 1
ATOM 2056 C C . GLN A 1 265 ? -8.245 -11.288 1.073 1.00 97.44 265 GLN A C 1
ATOM 2058 O O . GLN A 1 265 ? -9.042 -11.714 1.914 1.00 97.44 265 GLN A O 1
ATOM 2063 N N . LEU A 1 266 ? -6.951 -11.629 1.091 1.00 95.38 266 LEU A N 1
ATOM 2064 C CA . LEU A 1 266 ? -6.365 -12.499 2.115 1.00 95.38 266 LEU A CA 1
ATOM 2065 C C . LEU A 1 266 ? -6.467 -11.874 3.512 1.00 95.38 266 LEU A C 1
ATOM 2067 O O . LEU A 1 266 ? -6.894 -12.540 4.458 1.00 95.38 266 LEU A O 1
ATOM 2071 N N . ASN A 1 267 ? -6.142 -10.587 3.639 1.00 95.44 267 ASN A N 1
ATOM 2072 C CA . ASN A 1 267 ? -6.248 -9.855 4.898 1.00 95.44 267 ASN A CA 1
ATOM 2073 C C . ASN A 1 267 ? -7.702 -9.755 5.373 1.00 95.44 267 ASN A C 1
ATOM 2075 O O . ASN A 1 267 ? -7.952 -9.905 6.568 1.00 95.44 267 ASN A O 1
ATOM 2079 N N . ALA A 1 268 ? -8.664 -9.550 4.467 1.00 97.56 268 ALA A N 1
ATOM 2080 C CA . ALA A 1 268 ? -10.090 -9.532 4.789 1.00 97.56 268 ALA A CA 1
ATOM 2081 C C . ALA A 1 268 ? -10.562 -10.891 5.328 1.00 97.56 268 ALA A C 1
ATOM 2083 O O . ALA A 1 268 ? -11.230 -10.953 6.362 1.00 97.56 268 ALA A O 1
ATOM 2084 N N . ALA A 1 269 ? -10.164 -11.990 4.676 1.00 97.06 269 ALA A N 1
ATOM 2085 C CA . ALA A 1 269 ? -10.484 -13.345 5.120 1.00 97.06 269 ALA A CA 1
ATOM 2086 C C . ALA A 1 269 ? -9.872 -13.661 6.495 1.00 97.06 269 ALA A C 1
ATOM 2088 O O . ALA A 1 269 ? -10.563 -14.179 7.377 1.00 97.06 269 ALA A O 1
ATOM 2089 N N . ALA A 1 270 ? -8.604 -13.295 6.707 1.00 94.56 270 ALA A N 1
ATOM 2090 C CA . ALA A 1 270 ? -7.939 -13.435 8.000 1.00 94.56 270 ALA A CA 1
ATOM 2091 C C . ALA A 1 270 ? -8.633 -12.593 9.081 1.00 94.56 270 ALA A C 1
ATOM 2093 O O . ALA A 1 270 ? -8.936 -13.101 10.157 1.00 94.56 270 ALA A O 1
ATOM 2094 N N . PHE A 1 271 ? -8.977 -11.335 8.786 1.00 96.00 271 PHE A N 1
ATOM 2095 C CA . PHE A 1 271 ? -9.695 -10.464 9.715 1.00 96.00 271 PHE A CA 1
ATOM 2096 C C . PHE A 1 271 ? -11.063 -11.036 10.099 1.00 96.00 271 PHE A C 1
ATOM 2098 O O . PHE A 1 271 ? -11.427 -11.025 11.276 1.00 96.00 271 PHE A O 1
ATOM 2105 N N . ALA A 1 272 ? -11.813 -11.563 9.127 1.00 97.94 272 ALA A N 1
ATOM 2106 C CA . ALA A 1 272 ? -13.097 -12.213 9.367 1.00 97.94 272 ALA A CA 1
ATOM 2107 C C . ALA A 1 272 ? -12.947 -13.424 10.296 1.00 97.94 272 ALA A C 1
ATOM 2109 O O . ALA A 1 272 ? -13.777 -13.625 11.184 1.00 97.94 272 ALA A O 1
ATOM 2110 N N . GLN A 1 273 ? -11.882 -14.210 10.127 1.00 97.06 273 GLN A N 1
ATOM 2111 C CA . GLN A 1 273 ? -11.587 -15.325 11.020 1.00 97.06 273 GLN A CA 1
ATOM 2112 C C . GLN A 1 273 ? -11.230 -14.838 12.430 1.00 97.06 273 GLN A C 1
ATOM 2114 O O . GLN A 1 273 ? -11.849 -15.291 13.389 1.00 97.06 273 GLN A O 1
ATOM 2119 N N . ASP A 1 274 ? -10.330 -13.856 12.562 1.00 95.12 274 ASP A N 1
ATOM 2120 C CA . ASP A 1 274 ? -9.969 -13.232 13.845 1.00 95.12 274 ASP A CA 1
ATOM 2121 C C . ASP A 1 274 ? -11.215 -12.718 14.599 1.00 95.12 274 ASP A C 1
ATOM 2123 O O . ASP A 1 274 ? -11.317 -12.846 15.823 1.00 95.12 274 ASP A O 1
ATOM 2127 N N . LEU A 1 275 ? -12.180 -12.155 13.864 1.00 96.50 275 LEU A N 1
ATOM 2128 C CA . LEU A 1 275 ? -13.441 -11.655 14.407 1.00 96.50 275 LEU A CA 1
ATOM 2129 C C . LEU A 1 275 ? -14.352 -12.786 14.897 1.00 96.50 275 LEU A C 1
ATOM 2131 O O . LEU A 1 275 ? -14.871 -12.697 16.011 1.00 96.50 275 LEU A O 1
ATOM 2135 N N . ARG A 1 276 ? -14.508 -13.866 14.120 1.00 97.31 276 ARG A N 1
ATOM 2136 C CA . ARG A 1 276 ? -15.274 -15.059 14.533 1.00 97.31 276 ARG A CA 1
ATOM 2137 C C . ARG A 1 276 ? -14.657 -15.744 15.752 1.00 97.31 276 ARG A C 1
ATOM 2139 O O . ARG A 1 276 ? -15.387 -16.178 16.639 1.00 97.31 276 ARG A O 1
ATOM 2146 N N . ASP A 1 277 ? -13.330 -15.768 15.828 1.00 96.62 277 ASP A N 1
ATOM 2147 C CA . ASP A 1 277 ? -12.576 -16.305 16.965 1.00 96.62 277 ASP A CA 1
ATOM 2148 C C . ASP A 1 277 ? -12.704 -15.425 18.227 1.00 96.62 277 ASP A C 1
ATOM 2150 O O . ASP A 1 277 ? -12.240 -15.796 19.305 1.00 96.62 277 ASP A O 1
ATOM 2154 N N . GLY A 1 278 ? -13.321 -14.242 18.121 1.00 95.31 278 GLY A N 1
ATOM 2155 C CA . GLY A 1 278 ? -13.508 -13.322 19.237 1.00 95.31 278 GLY A CA 1
ATOM 2156 C C . GLY A 1 278 ? -12.227 -12.613 19.678 1.00 95.31 278 GLY A C 1
ATOM 2157 O O . GLY A 1 278 ? -12.165 -12.148 20.816 1.00 95.31 278 GLY A O 1
ATOM 2158 N N . ARG A 1 279 ? -11.213 -12.490 18.807 1.00 93.75 279 ARG A N 1
ATOM 2159 C CA . ARG A 1 279 ? -9.939 -11.836 19.168 1.00 93.75 279 ARG A CA 1
ATOM 2160 C C . ARG A 1 279 ? -10.088 -10.356 19.489 1.00 93.75 279 ARG A C 1
ATOM 2162 O O . ARG A 1 279 ? -9.277 -9.816 20.225 1.00 93.75 279 ARG A O 1
ATOM 2169 N N . TYR A 1 280 ? -11.136 -9.714 18.984 1.00 94.81 280 TYR A N 1
ATOM 2170 C CA . TYR A 1 280 ? -11.374 -8.289 19.194 1.00 94.81 280 TYR A CA 1
ATOM 2171 C C . TYR A 1 280 ? -12.251 -7.975 20.410 1.00 94.81 280 TYR A C 1
ATOM 2173 O O . TYR A 1 280 ? -12.592 -6.820 20.577 1.00 94.81 280 TYR A O 1
ATOM 2181 N N . ARG A 1 281 ? -12.632 -8.933 21.272 1.00 93.31 281 ARG A N 1
ATOM 2182 C CA . ARG A 1 281 ? -13.608 -8.700 22.368 1.00 93.31 281 ARG A CA 1
ATOM 2183 C C . ARG A 1 281 ? -13.307 -7.504 23.284 1.00 93.31 281 ARG A C 1
ATOM 2185 O O . ARG A 1 281 ? -14.240 -6.911 23.808 1.00 93.31 281 ARG A O 1
ATOM 2192 N N . GLU A 1 282 ? -12.036 -7.164 23.464 1.00 92.81 282 GLU A N 1
ATOM 2193 C CA . GLU A 1 282 ? -11.572 -6.069 24.329 1.00 92.81 282 GLU A CA 1
ATOM 2194 C C . GLU A 1 282 ? -11.015 -4.874 23.533 1.00 92.81 282 GLU A C 1
ATOM 2196 O O . GLU A 1 282 ? -10.323 -4.022 24.087 1.00 92.81 282 GLU A O 1
ATOM 2201 N N . LEU A 1 283 ? -11.283 -4.811 22.224 1.00 94.25 283 LEU A N 1
ATOM 2202 C CA . LEU A 1 283 ? -10.808 -3.733 21.362 1.00 94.25 283 LEU A CA 1
ATOM 2203 C C . LEU A 1 283 ? -11.374 -2.381 21.818 1.00 94.25 283 LEU A C 1
ATOM 2205 O O . LEU A 1 283 ? -12.587 -2.188 21.884 1.00 94.25 283 LEU A O 1
ATOM 2209 N N . SER A 1 284 ? -10.467 -1.441 22.066 1.00 94.81 284 SER A N 1
ATOM 2210 C CA . SER A 1 284 ? -10.753 -0.043 22.364 1.00 94.81 284 SER A CA 1
ATOM 2211 C C . SER A 1 284 ? -9.636 0.824 21.787 1.00 94.81 284 SER A C 1
ATOM 2213 O O . SER A 1 284 ? -8.495 0.773 22.245 1.00 94.81 284 SER A O 1
ATOM 2215 N N . LEU A 1 285 ? -9.958 1.676 20.812 1.00 94.88 285 LEU A N 1
ATOM 2216 C CA . LEU A 1 285 ? -9.038 2.678 20.256 1.00 94.88 285 LEU A CA 1
ATOM 2217 C C . LEU A 1 285 ? -9.150 4.008 21.008 1.00 94.88 285 LEU A C 1
ATOM 2219 O O . LEU A 1 285 ? -9.077 5.084 20.417 1.00 94.88 285 LEU A O 1
ATOM 2223 N N . ARG A 1 286 ? -9.326 3.940 22.326 1.00 94.38 286 ARG A N 1
ATOM 2224 C CA . ARG A 1 286 ? -9.337 5.085 23.234 1.00 94.38 286 ARG A CA 1
ATOM 2225 C C . ARG A 1 286 ? -8.193 4.954 24.225 1.00 94.38 286 ARG A C 1
ATOM 2227 O O . ARG A 1 286 ? -8.080 3.941 24.909 1.00 94.38 286 ARG A O 1
ATOM 2234 N N . THR A 1 287 ? -7.373 5.995 24.334 1.00 91.25 287 THR A N 1
ATOM 2235 C CA . THR A 1 287 ? -6.305 6.031 25.339 1.00 91.25 287 THR A CA 1
ATOM 2236 C C . THR A 1 287 ? -6.868 6.400 26.714 1.00 91.25 287 THR A C 1
ATOM 2238 O O . THR A 1 287 ? -7.815 7.176 26.837 1.00 91.25 287 THR A O 1
ATOM 2241 N N . SER A 1 288 ? -6.256 5.872 27.773 1.00 85.19 288 SER A N 1
ATOM 2242 C CA . SER A 1 288 ? -6.533 6.287 29.155 1.00 85.19 288 SER A CA 1
ATOM 2243 C C . SER A 1 288 ? -5.902 7.639 29.513 1.00 85.19 288 SER A C 1
ATOM 2245 O O . SER A 1 288 ? -6.267 8.242 30.521 1.00 85.19 288 SER A O 1
ATOM 2247 N N . LYS A 1 289 ? -4.950 8.134 28.707 1.00 77.69 289 LYS A N 1
ATOM 2248 C CA . LYS A 1 289 ? -4.178 9.352 28.989 1.00 77.69 289 LYS A CA 1
ATOM 2249 C C . LYS A 1 289 ? -4.621 10.504 28.088 1.00 77.69 289 LYS A C 1
ATOM 2251 O O . LYS A 1 289 ? -4.536 10.430 26.869 1.00 77.69 289 LYS A O 1
ATOM 2256 N N . ALA A 1 290 ? -5.024 11.618 28.693 1.00 62.44 290 ALA A N 1
ATOM 2257 C CA . ALA A 1 290 ? -5.533 12.797 27.991 1.00 62.44 290 ALA A CA 1
ATOM 2258 C C . ALA A 1 290 ? -4.423 13.746 27.490 1.00 62.44 290 ALA A C 1
ATOM 2260 O O . ALA A 1 290 ? -4.404 14.918 27.854 1.00 62.44 290 ALA A O 1
ATOM 2261 N N . ARG A 1 291 ? -3.472 13.268 26.675 1.00 69.19 291 ARG A N 1
ATOM 2262 C CA . ARG A 1 291 ? -2.473 14.152 26.037 1.00 69.19 291 ARG A CA 1
ATOM 2263 C C . ARG A 1 291 ? -2.626 14.127 24.521 1.00 69.19 291 ARG A C 1
ATOM 2265 O O . ARG A 1 291 ? -2.186 13.186 23.869 1.00 69.19 291 ARG A O 1
ATOM 2272 N N . HIS A 1 292 ? -3.271 15.159 23.979 1.00 58.53 292 HIS A N 1
ATOM 2273 C CA . HIS A 1 292 ? -3.404 15.349 22.537 1.00 58.53 292 HIS A CA 1
ATOM 2274 C C . HIS A 1 292 ? -2.029 15.573 21.883 1.00 58.53 292 HIS A C 1
ATOM 2276 O O . HIS A 1 292 ? -1.144 16.159 22.503 1.00 58.53 292 HIS A O 1
ATOM 2282 N N . GLY A 1 293 ? -1.826 15.061 20.663 1.00 60.50 293 GLY A N 1
ATOM 2283 C CA . GLY A 1 293 ? -0.564 15.201 19.924 1.00 60.50 293 GLY A CA 1
ATOM 2284 C C . GLY A 1 293 ? 0.617 14.408 20.500 1.00 60.50 293 GLY A C 1
ATOM 2285 O O . GLY A 1 293 ? 1.702 14.416 19.925 1.00 60.50 293 GLY A O 1
ATOM 2286 N N . ALA A 1 294 ? 0.423 13.697 21.613 1.00 69.81 294 ALA A N 1
ATOM 2287 C CA . ALA A 1 294 ? 1.438 12.839 22.201 1.00 69.81 294 ALA A CA 1
ATOM 2288 C C . ALA A 1 294 ? 1.438 11.448 21.555 1.00 69.81 294 ALA A C 1
ATOM 2290 O O . ALA A 1 294 ? 0.418 10.959 21.066 1.00 69.81 294 ALA A O 1
ATOM 2291 N N . THR A 1 295 ? 2.586 10.779 21.618 1.00 74.31 295 THR A N 1
ATOM 2292 C CA . THR A 1 295 ? 2.683 9.345 21.354 1.00 74.31 295 THR A CA 1
ATOM 2293 C C . THR A 1 295 ? 2.284 8.562 22.603 1.00 74.31 295 THR A C 1
ATOM 2295 O O . THR A 1 295 ? 2.891 8.747 23.662 1.00 74.31 295 THR A O 1
ATOM 2298 N N . CYS A 1 296 ? 1.293 7.675 22.502 1.00 69.19 296 CYS A N 1
ATOM 2299 C CA . CYS A 1 296 ? 0.943 6.750 23.585 1.00 69.19 296 CYS A CA 1
ATOM 2300 C C . CYS A 1 296 ? 1.643 5.401 23.361 1.00 69.19 296 CYS A C 1
ATOM 2302 O O . CYS A 1 296 ? 1.564 4.882 22.243 1.00 69.19 296 CYS A O 1
ATOM 2304 N N . PRO A 1 297 ? 2.313 4.815 24.376 1.00 76.75 297 PRO A N 1
ATOM 2305 C CA . PRO A 1 297 ? 2.742 3.427 24.282 1.00 76.75 297 PRO A CA 1
ATOM 2306 C C . PRO A 1 297 ? 1.501 2.540 24.192 1.00 76.75 297 PRO A C 1
ATOM 2308 O O . PRO A 1 297 ? 0.550 2.755 24.944 1.00 76.75 297 PRO A O 1
ATOM 2311 N N . VAL A 1 298 ? 1.527 1.569 23.286 1.00 76.06 298 VAL A N 1
ATOM 2312 C CA . VAL A 1 298 ? 0.447 0.587 23.113 1.00 76.06 298 VAL A CA 1
ATOM 2313 C C . VAL A 1 298 ? 0.865 -0.793 23.594 1.00 76.06 298 VAL A C 1
ATOM 2315 O O . VAL A 1 298 ? 2.063 -1.084 23.645 1.00 76.06 298 VAL A O 1
ATOM 2318 N N . ALA A 1 299 ? -0.115 -1.644 23.917 1.00 65.81 299 ALA A N 1
ATOM 2319 C CA . ALA A 1 299 ? 0.047 -2.988 24.497 1.00 65.81 299 ALA A CA 1
ATOM 2320 C C . ALA A 1 299 ? 0.837 -4.013 23.639 1.00 65.81 299 ALA A C 1
ATOM 2322 O O . ALA A 1 299 ? 0.810 -5.205 23.903 1.00 65.81 299 ALA A O 1
ATOM 2323 N N . GLY A 1 300 ? 1.608 -3.580 22.643 1.00 66.94 300 GLY A N 1
ATOM 2324 C CA . GLY A 1 300 ? 2.331 -4.444 21.716 1.00 66.94 300 GLY A CA 1
ATOM 2325 C C . GLY A 1 300 ? 1.506 -4.798 20.479 1.00 66.94 300 GLY A C 1
ATOM 2326 O O . GLY A 1 300 ? 0.353 -4.398 20.324 1.00 66.94 300 GLY A O 1
ATOM 2327 N N . HIS A 1 301 ? 2.128 -5.513 19.543 1.00 71.75 301 HIS A N 1
ATOM 2328 C CA . HIS A 1 301 ? 1.498 -5.869 18.273 1.00 71.75 301 HIS A CA 1
ATOM 2329 C C . HIS A 1 301 ? 0.309 -6.814 18.480 1.00 71.75 301 HIS A C 1
ATOM 2331 O O . HIS A 1 301 ? 0.473 -7.883 19.066 1.00 71.75 301 HIS A O 1
ATOM 2337 N N . LEU A 1 302 ? -0.860 -6.441 17.945 1.00 77.31 302 LEU A N 1
ATOM 2338 C CA . LEU A 1 302 ? -2.091 -7.247 17.976 1.00 77.31 302 LEU A CA 1
ATOM 2339 C C . LEU A 1 302 ? -2.557 -7.679 19.378 1.00 77.31 302 LEU A C 1
ATOM 2341 O O . LEU A 1 302 ? -3.137 -8.755 19.524 1.00 77.31 302 LEU A O 1
ATOM 2345 N N . GLN A 1 303 ? -2.315 -6.861 20.403 1.00 79.81 303 GLN A N 1
ATOM 2346 C CA . GLN A 1 303 ? -2.793 -7.136 21.759 1.00 79.81 303 GLN A CA 1
ATOM 2347 C C . GLN A 1 303 ? -3.966 -6.232 22.124 1.00 79.81 303 GLN A C 1
ATOM 2349 O O . GLN A 1 303 ? -4.010 -5.069 21.746 1.00 79.81 303 GLN A O 1
ATOM 2354 N N . ALA A 1 304 ? -4.920 -6.763 22.882 1.00 78.00 304 ALA A N 1
ATOM 2355 C CA . ALA A 1 304 ? -5.945 -5.944 23.510 1.00 78.00 304 ALA A CA 1
ATOM 2356 C C . ALA A 1 304 ? -5.342 -5.091 24.652 1.00 78.00 304 ALA A C 1
ATOM 2358 O O . ALA A 1 304 ? -4.330 -5.483 25.237 1.00 78.00 304 ALA A O 1
ATOM 2359 N N . PRO A 1 305 ? -5.939 -3.936 24.999 1.00 75.31 305 PRO A N 1
ATOM 2360 C CA . PRO A 1 305 ? -7.130 -3.350 24.378 1.00 75.31 305 PRO A CA 1
ATOM 2361 C C . PRO A 1 305 ? -6.841 -2.609 23.058 1.00 75.31 305 PRO A C 1
ATOM 2363 O O . PRO A 1 305 ? -7.761 -2.313 22.299 1.00 75.31 305 PRO A O 1
ATOM 2366 N N . GLU A 1 306 ? -5.571 -2.347 22.744 1.00 77.75 306 GLU A N 1
ATOM 2367 C CA . GLU A 1 306 ? -5.137 -1.495 21.631 1.00 77.75 306 GLU A CA 1
ATOM 2368 C C . GLU A 1 306 ? -4.423 -2.307 20.543 1.00 77.75 306 GLU A C 1
ATOM 2370 O O . GLU A 1 306 ? -3.248 -2.654 20.664 1.00 77.75 306 GLU A O 1
ATOM 2375 N N . PHE A 1 307 ? -5.088 -2.549 19.415 1.00 81.19 307 PHE A N 1
ATOM 2376 C CA . PHE A 1 307 ? -4.493 -3.336 18.337 1.00 81.19 307 PHE A CA 1
ATOM 2377 C C . PHE A 1 307 ? -3.522 -2.493 17.503 1.00 81.19 307 PHE A C 1
ATOM 2379 O O . PHE A 1 307 ? -3.897 -1.837 16.530 1.00 81.19 307 PHE A O 1
ATOM 2386 N N . ALA A 1 308 ? -2.246 -2.533 17.888 1.00 85.00 308 ALA A N 1
ATOM 2387 C CA . ALA A 1 308 ? -1.167 -1.886 17.159 1.00 85.00 308 ALA A CA 1
ATOM 2388 C C . ALA A 1 308 ? -0.794 -2.655 15.890 1.00 85.00 308 ALA A C 1
ATOM 2390 O O . ALA A 1 308 ? -0.623 -3.880 15.899 1.00 85.00 308 ALA A O 1
ATOM 2391 N N . PHE A 1 309 ? -0.588 -1.913 14.808 1.00 84.00 309 PHE A N 1
ATOM 2392 C CA . PHE A 1 309 ? -0.129 -2.442 13.539 1.00 84.00 309 PHE A CA 1
ATOM 2393 C C . PHE A 1 309 ? 1.363 -2.172 13.369 1.00 84.00 309 PHE A C 1
ATOM 2395 O O . PHE A 1 309 ? 1.773 -1.087 12.959 1.00 84.00 309 PHE A O 1
ATOM 2402 N N . ASP A 1 310 ? 2.166 -3.165 13.741 1.00 90.00 310 ASP A N 1
ATOM 2403 C CA . ASP A 1 310 ? 3.605 -3.155 13.527 1.00 90.00 310 ASP A CA 1
ATOM 2404 C C . ASP A 1 310 ? 3.919 -4.064 12.333 1.00 90.00 310 ASP A C 1
ATOM 2406 O O . ASP A 1 310 ? 3.883 -5.290 12.478 1.00 90.00 310 ASP A O 1
ATOM 2410 N N . PRO A 1 311 ? 4.184 -3.490 11.149 1.00 91.62 311 PRO A N 1
ATOM 2411 C CA . PRO A 1 311 ? 4.528 -4.260 9.967 1.00 91.62 311 PRO A CA 1
ATOM 2412 C C . PRO A 1 311 ? 5.917 -4.900 10.067 1.00 91.62 311 PRO A C 1
ATOM 2414 O O . PRO A 1 311 ? 6.257 -5.712 9.214 1.00 91.62 311 PRO A O 1
ATOM 2417 N N . ASP A 1 312 ? 6.727 -4.593 11.089 1.00 93.56 312 ASP A N 1
ATOM 2418 C CA . ASP A 1 312 ? 8.034 -5.230 11.282 1.00 93.56 312 ASP A CA 1
ATOM 2419 C C . ASP A 1 312 ? 7.899 -6.640 11.904 1.00 93.56 312 ASP A C 1
ATOM 2421 O O . ASP A 1 312 ? 8.816 -7.458 11.800 1.00 93.56 312 ASP A O 1
ATOM 2425 N N . VAL A 1 313 ? 6.750 -6.977 12.510 1.00 91.31 313 VAL A N 1
ATOM 2426 C CA . VAL A 1 313 ? 6.534 -8.288 13.142 1.00 91.31 313 VAL A CA 1
ATOM 2427 C C . VAL A 1 313 ? 6.396 -9.392 12.100 1.00 91.31 313 VAL A C 1
ATOM 2429 O O . VAL A 1 313 ? 5.442 -9.425 11.326 1.00 91.31 313 VAL A O 1
ATOM 2432 N N . GLY A 1 314 ? 7.326 -10.350 12.144 1.00 93.44 314 GLY A N 1
ATOM 2433 C CA . GLY A 1 314 ? 7.331 -11.474 11.207 1.00 93.44 314 GLY A CA 1
ATOM 2434 C C . GLY A 1 314 ? 7.717 -11.061 9.789 1.00 93.44 314 GLY A C 1
ATOM 2435 O O . GLY A 1 314 ? 7.338 -11.736 8.838 1.00 93.44 314 GLY A O 1
ATOM 2436 N N . SER A 1 315 ? 8.455 -9.963 9.637 1.00 97.00 315 SER A N 1
ATOM 2437 C CA . SER A 1 315 ? 8.826 -9.428 8.330 1.00 97.00 315 SER A CA 1
ATOM 2438 C C . SER A 1 315 ? 10.306 -9.597 8.039 1.00 97.00 315 SER A C 1
ATOM 2440 O O . SER A 1 315 ? 11.148 -9.557 8.935 1.00 97.00 315 SER A O 1
ATOM 2442 N N . LEU A 1 316 ? 10.632 -9.769 6.763 1.00 96.81 316 LEU A N 1
ATOM 2443 C CA . LEU A 1 316 ? 11.992 -9.676 6.249 1.00 96.81 316 LEU A CA 1
ATOM 2444 C C . LEU A 1 316 ? 12.200 -8.335 5.551 1.00 96.81 316 LEU A C 1
ATOM 2446 O O . LEU A 1 316 ? 11.272 -7.775 4.970 1.00 96.81 316 LEU A O 1
ATOM 2450 N N . VAL A 1 317 ? 13.437 -7.853 5.585 1.00 96.81 317 VAL A N 1
ATOM 2451 C CA . VAL A 1 317 ? 13.911 -6.680 4.857 1.00 96.81 317 VAL A CA 1
ATOM 2452 C C . VAL A 1 317 ? 15.145 -7.037 4.034 1.00 96.81 317 VAL A C 1
ATOM 2454 O O . VAL A 1 317 ? 16.038 -7.752 4.498 1.00 96.81 317 VAL A O 1
ATOM 2457 N N . ILE A 1 318 ? 15.211 -6.504 2.821 1.00 95.56 318 ILE A N 1
ATOM 2458 C CA . ILE A 1 318 ? 16.409 -6.437 1.991 1.00 95.56 318 ILE A CA 1
ATOM 2459 C C . ILE A 1 318 ? 16.729 -4.957 1.835 1.00 95.56 318 ILE A C 1
ATOM 2461 O O . ILE A 1 318 ? 16.012 -4.241 1.139 1.00 95.56 318 ILE A O 1
ATOM 2465 N N . ARG A 1 319 ? 17.775 -4.494 2.522 1.00 93.19 319 ARG A N 1
ATOM 2466 C CA . ARG A 1 319 ? 18.181 -3.089 2.454 1.00 93.19 319 ARG A CA 1
ATOM 2467 C C . ARG A 1 319 ? 19.026 -2.814 1.227 1.00 93.19 319 ARG A C 1
ATOM 2469 O O . ARG A 1 319 ? 19.884 -3.634 0.883 1.00 93.19 319 ARG A O 1
ATOM 2476 N N . SER A 1 320 ? 18.803 -1.646 0.632 1.00 91.62 320 SER A N 1
ATOM 2477 C CA . SER A 1 320 ? 19.573 -1.140 -0.503 1.00 91.62 320 SER A CA 1
ATOM 2478 C C . SER A 1 320 ? 19.620 -2.143 -1.665 1.00 91.62 320 SER A C 1
ATOM 2480 O O . SER A 1 320 ? 20.684 -2.476 -2.181 1.00 91.62 320 SER A O 1
ATOM 2482 N N . LEU A 1 321 ? 18.458 -2.670 -2.052 1.00 92.25 321 LEU A N 1
ATOM 2483 C CA . LEU A 1 321 ? 18.270 -3.513 -3.227 1.00 92.25 321 LEU A CA 1
ATOM 2484 C C . LEU A 1 321 ? 18.789 -2.771 -4.473 1.00 92.25 321 LEU A C 1
ATOM 2486 O O . LEU A 1 321 ? 18.244 -1.710 -4.799 1.00 92.25 321 LEU A O 1
ATOM 2490 N N . PRO A 1 322 ? 19.806 -3.307 -5.176 1.00 91.19 322 PRO A N 1
ATOM 2491 C CA . PRO A 1 322 ? 20.404 -2.633 -6.322 1.00 91.19 322 PRO A CA 1
ATOM 2492 C C . PRO A 1 322 ? 19.390 -2.382 -7.447 1.00 91.19 322 PRO A C 1
ATOM 2494 O O . PRO A 1 322 ? 18.525 -3.232 -7.686 1.00 91.19 322 PRO A O 1
ATOM 2497 N N . PRO A 1 323 ? 19.525 -1.287 -8.219 1.00 91.56 323 PRO A N 1
ATOM 2498 C CA . PRO A 1 323 ? 18.624 -1.004 -9.337 1.00 91.56 323 PRO A CA 1
ATOM 2499 C C . PRO A 1 323 ? 18.649 -2.106 -10.400 1.00 91.56 323 PRO A C 1
ATOM 2501 O O . PRO A 1 323 ? 17.637 -2.368 -11.041 1.00 91.56 323 PRO A O 1
ATOM 2504 N N . ALA A 1 324 ? 19.777 -2.807 -10.556 1.00 91.12 324 ALA A N 1
ATOM 2505 C CA . ALA A 1 324 ? 19.928 -3.925 -11.486 1.00 91.12 324 ALA A CA 1
ATOM 2506 C C . ALA A 1 324 ? 19.005 -5.127 -11.191 1.00 91.12 324 ALA A C 1
ATOM 2508 O O . ALA A 1 324 ? 18.840 -5.980 -12.066 1.00 91.12 324 ALA A O 1
ATOM 2509 N N . VAL A 1 325 ? 18.420 -5.205 -9.991 1.00 92.19 325 VAL A N 1
ATOM 2510 C CA . VAL A 1 325 ? 17.558 -6.303 -9.536 1.00 92.19 325 VAL A CA 1
ATOM 2511 C C . VAL A 1 325 ? 16.118 -5.810 -9.450 1.00 92.19 325 VAL A C 1
ATOM 2513 O O . VAL A 1 325 ? 15.844 -4.803 -8.796 1.00 92.19 325 VAL A O 1
ATOM 2516 N N . SER A 1 326 ? 15.190 -6.512 -10.103 1.00 93.62 326 SER A N 1
ATOM 2517 C CA . SER A 1 326 ? 13.766 -6.189 -10.002 1.00 93.62 326 SER A CA 1
ATOM 2518 C C . SER A 1 326 ? 13.205 -6.663 -8.659 1.00 93.62 326 SER A C 1
ATOM 2520 O O . SER A 1 326 ? 13.550 -7.742 -8.174 1.00 93.62 326 SER A O 1
ATOM 2522 N N . VAL A 1 327 ? 12.288 -5.893 -8.065 1.00 95.62 327 VAL A N 1
ATOM 2523 C CA . VAL A 1 327 ? 11.540 -6.346 -6.873 1.00 95.62 327 VAL A CA 1
ATOM 2524 C C . VAL A 1 327 ? 10.713 -7.598 -7.170 1.00 95.62 327 VAL A C 1
ATOM 2526 O O . VAL A 1 327 ? 10.457 -8.402 -6.276 1.00 95.62 327 VAL A O 1
ATOM 2529 N N . TRP A 1 328 ? 10.327 -7.795 -8.432 1.00 95.75 328 TRP A N 1
ATOM 2530 C CA . TRP A 1 328 ? 9.574 -8.962 -8.867 1.00 95.75 328 TRP A CA 1
ATOM 2531 C C . TRP A 1 328 ? 10.428 -10.223 -8.903 1.00 95.75 328 TRP A C 1
ATOM 2533 O O . TRP A 1 328 ? 9.928 -11.276 -8.524 1.00 95.75 328 TRP A O 1
ATOM 2543 N N . ASP A 1 329 ? 11.716 -10.114 -9.246 1.00 94.31 329 ASP A N 1
ATOM 2544 C CA . ASP A 1 329 ? 12.648 -11.246 -9.169 1.00 94.31 329 ASP A CA 1
ATOM 2545 C C . ASP A 1 329 ? 12.775 -11.750 -7.724 1.00 94.31 329 ASP A C 1
ATOM 2547 O O . ASP A 1 329 ? 12.820 -12.953 -7.471 1.00 94.31 329 ASP A O 1
ATOM 2551 N N . VAL A 1 330 ? 12.805 -10.823 -6.760 1.00 95.44 330 VAL A N 1
ATOM 2552 C CA . VAL A 1 330 ? 12.817 -11.143 -5.326 1.00 95.44 330 VAL A CA 1
ATOM 2553 C C . VAL A 1 330 ? 11.497 -11.794 -4.917 1.00 95.44 330 VAL A C 1
ATOM 2555 O O . VAL A 1 330 ? 11.502 -12.830 -4.249 1.00 95.44 330 VAL A O 1
ATOM 2558 N N . LEU A 1 331 ? 10.370 -11.208 -5.330 1.00 96.19 331 LEU A N 1
ATOM 2559 C CA . LEU A 1 331 ? 9.039 -11.701 -4.989 1.00 96.19 331 LEU A CA 1
ATOM 2560 C C . LEU A 1 331 ? 8.792 -13.111 -5.538 1.00 96.19 331 LEU A C 1
ATOM 2562 O O . LEU A 1 331 ? 8.308 -13.966 -4.802 1.00 96.19 331 LEU A O 1
ATOM 2566 N N . ASP A 1 332 ? 9.204 -13.387 -6.775 1.00 94.88 332 ASP A N 1
ATOM 2567 C CA . ASP A 1 332 ? 9.054 -14.694 -7.424 1.00 94.88 332 ASP A CA 1
ATOM 2568 C C . ASP A 1 332 ? 9.798 -15.816 -6.681 1.00 94.88 332 ASP A C 1
ATOM 2570 O O . ASP A 1 332 ? 9.407 -16.981 -6.745 1.00 94.88 332 ASP A O 1
ATOM 2574 N N . VAL A 1 333 ? 10.836 -15.483 -5.910 1.00 95.44 333 VAL A N 1
ATOM 2575 C CA . VAL A 1 333 ? 11.542 -16.448 -5.055 1.00 95.44 333 VAL A CA 1
ATOM 2576 C C . VAL A 1 333 ? 10.765 -16.754 -3.768 1.00 95.44 333 VAL A C 1
ATOM 2578 O O . VAL A 1 333 ? 10.799 -17.894 -3.281 1.00 95.44 333 VAL A O 1
ATOM 2581 N N . ILE A 1 334 ? 10.081 -15.758 -3.192 1.00 96.44 334 ILE A N 1
ATOM 2582 C CA . ILE A 1 334 ? 9.511 -15.853 -1.839 1.00 96.44 334 ILE A CA 1
ATOM 2583 C C . ILE A 1 334 ? 7.990 -15.999 -1.771 1.00 96.44 334 ILE A C 1
ATOM 2585 O O . ILE A 1 334 ? 7.505 -16.473 -0.749 1.00 96.44 334 ILE A O 1
ATOM 2589 N N . GLN A 1 335 ? 7.240 -15.634 -2.812 1.00 96.12 335 GLN A N 1
ATOM 2590 C CA . GLN A 1 335 ? 5.770 -15.605 -2.769 1.00 96.12 335 GLN A CA 1
ATOM 2591 C C . GLN A 1 335 ? 5.147 -16.988 -2.530 1.00 96.12 335 GLN A C 1
ATOM 2593 O O . GLN A 1 335 ? 4.139 -17.102 -1.843 1.00 96.12 335 GLN A O 1
ATOM 2598 N N . ASP A 1 336 ? 5.799 -18.049 -3.015 1.00 95.12 336 ASP A N 1
ATOM 2599 C CA . ASP A 1 336 ? 5.348 -19.435 -2.828 1.00 95.12 336 ASP A CA 1
ATOM 2600 C C . ASP A 1 336 ? 5.785 -20.034 -1.481 1.00 95.12 336 ASP A C 1
ATOM 2602 O O . ASP A 1 336 ? 5.599 -21.229 -1.222 1.00 95.12 336 ASP A O 1
ATOM 2606 N N . ARG A 1 337 ? 6.458 -19.254 -0.626 1.00 97.06 337 ARG A N 1
ATOM 2607 C CA . ARG A 1 337 ? 6.904 -19.746 0.679 1.00 97.06 337 ARG A CA 1
ATOM 2608 C C . ARG A 1 337 ? 5.726 -19.765 1.657 1.00 97.06 337 ARG A C 1
ATOM 2610 O O . ARG A 1 337 ? 4.893 -18.859 1.635 1.00 97.06 337 ARG A O 1
ATOM 2617 N N . PRO A 1 338 ? 5.666 -20.770 2.550 1.00 96.62 338 PRO A N 1
ATOM 2618 C CA . PRO A 1 338 ? 4.659 -20.811 3.598 1.00 96.62 338 PRO A CA 1
ATOM 2619 C C . PRO A 1 338 ? 4.625 -19.509 4.392 1.00 96.62 338 PRO A C 1
ATOM 2621 O O . PRO A 1 338 ? 5.667 -18.954 4.734 1.00 96.62 338 PRO A O 1
ATOM 2624 N N . GLY A 1 339 ? 3.415 -19.036 4.667 1.00 94.88 339 GLY A N 1
ATOM 2625 C CA . GLY A 1 339 ? 3.206 -17.864 5.498 1.00 94.88 339 GLY A CA 1
ATOM 2626 C C . GLY A 1 339 ? 3.447 -16.523 4.815 1.00 94.88 339 GLY A C 1
ATOM 2627 O O . GLY A 1 339 ? 3.322 -15.523 5.504 1.00 94.88 339 GLY A O 1
ATOM 2628 N N . PHE A 1 340 ? 3.782 -16.453 3.522 1.00 96.44 340 PHE A N 1
ATOM 2629 C CA . PHE A 1 340 ? 3.870 -15.170 2.817 1.00 96.44 340 PHE A CA 1
ATOM 2630 C C . PHE A 1 340 ? 2.520 -14.428 2.862 1.00 96.44 340 PHE A C 1
ATOM 2632 O O . PHE A 1 340 ? 1.483 -15.009 2.541 1.00 96.44 340 PHE A O 1
ATOM 2639 N N . CYS A 1 341 ? 2.537 -13.152 3.260 1.00 94.25 341 CYS A N 1
ATOM 2640 C CA . CYS A 1 341 ? 1.338 -12.317 3.375 1.00 94.25 341 CYS A CA 1
ATOM 2641 C C . CYS A 1 341 ? 1.329 -11.184 2.346 1.00 94.25 341 CYS A C 1
ATOM 2643 O O . CYS A 1 341 ? 0.373 -11.032 1.593 1.00 94.25 341 CYS A O 1
ATOM 2645 N N . THR A 1 342 ? 2.372 -10.349 2.347 1.00 95.88 342 THR A N 1
ATOM 2646 C CA . THR A 1 342 ? 2.452 -9.164 1.483 1.00 95.88 342 THR A CA 1
ATOM 2647 C C . THR A 1 342 ? 3.898 -8.716 1.286 1.00 95.88 342 THR A C 1
ATOM 2649 O O . THR A 1 342 ? 4.796 -9.152 2.011 1.00 95.88 342 THR A O 1
ATOM 2652 N N . ALA A 1 343 ? 4.123 -7.828 0.321 1.00 97.19 343 ALA A N 1
ATOM 2653 C CA . ALA A 1 343 ? 5.408 -7.201 0.065 1.00 97.19 343 ALA A CA 1
ATOM 2654 C C . ALA A 1 343 ? 5.249 -5.707 -0.231 1.00 97.19 343 ALA A C 1
ATOM 2656 O O . ALA A 1 343 ? 4.260 -5.277 -0.822 1.00 97.19 343 ALA A O 1
ATOM 2657 N N . ALA A 1 344 ? 6.255 -4.936 0.161 1.00 96.69 344 ALA A N 1
ATOM 2658 C CA . ALA A 1 344 ? 6.351 -3.502 -0.054 1.00 96.69 344 ALA A CA 1
ATOM 2659 C C . ALA A 1 344 ? 7.788 -3.120 -0.397 1.00 96.69 344 ALA A C 1
ATOM 2661 O O . ALA A 1 344 ? 8.726 -3.886 -0.180 1.00 96.69 344 ALA A O 1
ATOM 2662 N N . TRP A 1 345 ? 7.972 -1.926 -0.938 1.00 96.19 345 TRP A N 1
ATOM 2663 C CA . TRP A 1 345 ? 9.301 -1.389 -1.187 1.00 96.19 345 TRP A CA 1
ATOM 2664 C C . TRP A 1 345 ? 9.271 0.129 -1.180 1.00 96.19 345 TRP A C 1
ATOM 2666 O O . TRP A 1 345 ? 8.264 0.732 -1.560 1.00 96.19 345 TRP A O 1
ATOM 2676 N N . THR A 1 346 ? 10.377 0.744 -0.767 1.00 92.94 346 THR A N 1
ATOM 2677 C CA . THR A 1 346 ? 10.487 2.203 -0.767 1.00 92.94 346 THR A CA 1
ATOM 2678 C C . THR A 1 346 ? 10.449 2.744 -2.191 1.00 92.94 346 THR A C 1
ATOM 2680 O O . THR A 1 346 ? 10.986 2.149 -3.134 1.00 92.94 346 THR A O 1
ATOM 2683 N N . SER A 1 347 ? 9.808 3.903 -2.358 1.00 85.19 347 SER A N 1
ATOM 2684 C CA . SER A 1 347 ? 10.081 4.734 -3.524 1.00 85.19 347 SER A CA 1
ATOM 2685 C C . SER A 1 347 ? 11.538 5.181 -3.474 1.00 85.19 347 SER A C 1
ATOM 2687 O O . SER A 1 347 ? 12.078 5.438 -2.399 1.00 85.19 347 SER A O 1
ATOM 2689 N N . PHE A 1 348 ? 12.170 5.276 -4.637 1.00 80.56 348 PHE A N 1
ATOM 2690 C CA . PHE A 1 348 ? 13.472 5.918 -4.733 1.00 80.56 348 PHE A CA 1
ATOM 2691 C C . PHE A 1 348 ? 13.269 7.421 -4.490 1.00 80.56 348 PHE A C 1
ATOM 2693 O O . PHE A 1 348 ? 12.392 8.041 -5.094 1.00 80.56 348 PHE A O 1
ATOM 2700 N N . GLU A 1 349 ? 14.037 7.993 -3.569 1.00 72.75 349 GLU A N 1
ATOM 2701 C CA . GLU A 1 349 ? 14.045 9.430 -3.309 1.00 72.75 349 GLU A CA 1
ATOM 2702 C C . GLU A 1 349 ? 15.444 9.967 -3.621 1.00 72.75 349 GLU A C 1
ATOM 2704 O O . GLU A 1 349 ? 16.422 9.658 -2.942 1.00 72.75 349 GLU A O 1
ATOM 2709 N N . GLY A 1 350 ? 15.546 10.783 -4.671 1.00 74.88 350 GLY A N 1
ATOM 2710 C CA . GLY A 1 350 ? 16.805 11.397 -5.087 1.00 74.88 350 GLY A CA 1
ATOM 2711 C C . GLY A 1 350 ? 17.671 10.498 -5.973 1.00 74.88 350 GLY A C 1
ATOM 2712 O O . GLY A 1 350 ? 17.166 9.750 -6.804 1.00 74.88 350 GLY A O 1
ATOM 2713 N N . LYS A 1 351 ? 18.995 10.639 -5.835 1.00 73.44 351 LYS A N 1
ATOM 2714 C CA . LYS A 1 351 ? 19.997 9.978 -6.694 1.00 73.44 351 LYS A CA 1
ATOM 2715 C C . LYS A 1 351 ? 20.312 8.540 -6.281 1.00 73.44 351 LYS A C 1
ATOM 2717 O O . LYS A 1 351 ? 20.937 7.824 -7.060 1.00 73.44 351 LYS A O 1
ATOM 2722 N N . ASP A 1 352 ? 19.937 8.136 -5.067 1.00 84.62 352 ASP A N 1
ATOM 2723 C CA . ASP A 1 352 ? 20.097 6.747 -4.653 1.00 84.62 352 ASP A CA 1
ATOM 2724 C C . ASP A 1 352 ? 18.988 5.910 -5.293 1.00 84.62 352 ASP A C 1
ATOM 2726 O O . ASP A 1 352 ? 17.811 6.010 -4.950 1.00 84.62 352 ASP A O 1
ATOM 2730 N N . LEU A 1 353 ? 19.384 5.120 -6.287 1.00 88.06 353 LEU A N 1
ATOM 2731 C CA . LEU A 1 353 ? 18.499 4.211 -7.007 1.00 88.06 353 LEU A CA 1
ATOM 2732 C C . LEU A 1 353 ? 18.280 2.898 -6.240 1.00 88.06 353 LEU A C 1
ATOM 2734 O O . LEU A 1 353 ? 17.521 2.037 -6.698 1.00 88.06 353 LEU A O 1
ATOM 2738 N N . ALA A 1 354 ? 18.959 2.717 -5.103 1.00 90.50 354 ALA A N 1
ATOM 2739 C CA . ALA A 1 354 ? 18.739 1.588 -4.224 1.00 90.50 354 ALA A CA 1
ATOM 2740 C C . ALA A 1 354 ? 17.395 1.718 -3.496 1.00 90.50 354 ALA A C 1
ATOM 2742 O O . ALA A 1 354 ? 16.890 2.808 -3.224 1.00 90.50 354 ALA A O 1
ATOM 2743 N N . ARG A 1 355 ? 16.786 0.571 -3.197 1.00 92.75 355 ARG A N 1
ATOM 2744 C CA . ARG A 1 355 ? 15.458 0.506 -2.574 1.00 92.75 355 ARG A CA 1
ATOM 2745 C C . ARG A 1 355 ? 15.468 -0.451 -1.409 1.00 92.75 355 ARG A C 1
ATOM 2747 O O . ARG A 1 355 ? 16.101 -1.496 -1.486 1.00 92.75 355 ARG A O 1
ATOM 2754 N N . ASP A 1 356 ? 14.703 -0.166 -0.375 1.00 94.56 356 ASP A N 1
ATOM 2755 C CA . ASP A 1 356 ? 14.460 -1.163 0.656 1.00 94.56 356 ASP A CA 1
ATOM 2756 C C . ASP A 1 356 ? 13.245 -1.989 0.248 1.00 94.56 356 ASP A C 1
ATOM 2758 O O . ASP A 1 356 ? 12.195 -1.439 -0.080 1.00 94.56 356 ASP A O 1
ATOM 2762 N N . PHE A 1 357 ? 13.397 -3.310 0.237 1.00 96.25 357 PHE A N 1
ATOM 2763 C CA . PHE A 1 357 ? 12.308 -4.253 0.002 1.00 96.25 357 PHE A CA 1
ATOM 2764 C C . PHE A 1 357 ? 11.904 -4.901 1.320 1.00 96.25 357 PHE A C 1
ATOM 2766 O O . PHE A 1 357 ? 12.755 -5.359 2.084 1.00 96.25 357 PHE A O 1
ATOM 2773 N N . PHE A 1 358 ? 10.604 -4.990 1.557 1.00 97.38 358 PHE A N 1
ATOM 2774 C CA . PHE A 1 358 ? 10.007 -5.588 2.737 1.00 97.38 358 PHE A CA 1
ATOM 2775 C C . PHE A 1 358 ? 9.041 -6.687 2.316 1.00 97.38 358 PHE A C 1
ATOM 2777 O O . PHE A 1 358 ? 8.282 -6.526 1.362 1.00 97.38 358 PHE A O 1
ATOM 2784 N N . ALA A 1 359 ? 9.026 -7.795 3.047 1.00 97.50 359 ALA A N 1
ATOM 2785 C CA . ALA A 1 359 ? 7.992 -8.808 2.895 1.00 97.50 359 ALA A CA 1
ATOM 2786 C C . ALA A 1 359 ? 7.538 -9.314 4.258 1.00 97.50 359 ALA A C 1
ATOM 2788 O O . ALA A 1 359 ? 8.356 -9.654 5.113 1.00 97.50 359 ALA A O 1
ATOM 2789 N N . ARG A 1 360 ? 6.222 -9.364 4.446 1.00 96.31 360 ARG A N 1
ATOM 2790 C CA . ARG A 1 360 ? 5.581 -9.806 5.679 1.00 96.31 360 ARG A CA 1
ATOM 2791 C C . ARG A 1 360 ? 5.209 -11.273 5.584 1.00 96.31 360 ARG A C 1
ATOM 2793 O O . ARG A 1 360 ? 4.660 -11.709 4.570 1.00 96.31 360 ARG A O 1
ATOM 2800 N N . PHE A 1 361 ? 5.440 -11.989 6.678 1.00 96.19 361 PHE A N 1
ATOM 2801 C CA . PHE A 1 361 ? 5.027 -13.371 6.853 1.00 96.19 361 PHE A CA 1
ATOM 2802 C C . PHE A 1 361 ? 4.136 -13.536 8.086 1.00 96.19 361 PHE A C 1
ATOM 2804 O O . PHE A 1 361 ? 4.078 -12.676 8.966 1.00 96.19 361 PHE A O 1
ATOM 2811 N N . THR A 1 362 ? 3.452 -14.674 8.175 1.00 93.31 362 THR A N 1
ATOM 2812 C CA . THR A 1 362 ? 2.639 -15.061 9.334 1.00 93.31 362 THR A CA 1
ATOM 2813 C C . THR A 1 362 ? 3.465 -15.261 10.601 1.00 93.31 362 THR A C 1
ATOM 2815 O O . THR A 1 362 ? 2.937 -15.120 11.703 1.00 93.31 362 THR A O 1
ATOM 2818 N N . SER A 1 363 ? 4.752 -15.597 10.470 1.00 94.19 363 SER A N 1
ATOM 2819 C CA . SER A 1 363 ? 5.653 -15.792 11.604 1.00 94.19 363 SER A CA 1
ATOM 2820 C C . SER A 1 363 ? 7.093 -15.377 11.292 1.00 94.19 363 SER A C 1
ATOM 2822 O O . SER A 1 363 ? 7.546 -15.409 10.148 1.00 94.19 363 SER A O 1
ATOM 2824 N N . ALA A 1 364 ? 7.857 -15.044 12.337 1.00 95.00 364 ALA A N 1
ATOM 2825 C CA . ALA A 1 364 ? 9.290 -14.767 12.206 1.00 95.00 364 ALA A CA 1
ATOM 2826 C C . ALA A 1 364 ? 10.090 -15.995 11.727 1.00 95.00 364 ALA A C 1
ATOM 2828 O O . ALA A 1 364 ? 11.126 -15.841 11.080 1.00 95.00 364 ALA A O 1
ATOM 2829 N N . ALA A 1 365 ? 9.612 -17.211 12.015 1.00 96.69 365 ALA A N 1
ATOM 2830 C CA . ALA A 1 365 ? 10.232 -18.445 11.538 1.00 96.69 365 ALA A CA 1
ATOM 2831 C C . ALA A 1 365 ? 10.093 -18.585 10.013 1.00 96.69 365 ALA A C 1
ATOM 2833 O O . ALA A 1 365 ? 11.081 -18.881 9.338 1.00 96.69 365 ALA A O 1
ATOM 2834 N N . ASP A 1 366 ? 8.908 -18.291 9.471 1.00 97.38 366 ASP A N 1
ATOM 2835 C CA . ASP A 1 366 ? 8.652 -18.294 8.027 1.00 97.38 366 ASP A CA 1
ATOM 2836 C C . ASP A 1 366 ? 9.485 -17.218 7.316 1.00 97.38 366 ASP A C 1
ATOM 2838 O O . ASP A 1 366 ? 10.166 -17.510 6.331 1.00 97.38 366 ASP A O 1
ATOM 2842 N N . ALA A 1 367 ? 9.535 -16.002 7.877 1.00 97.38 367 ALA A N 1
ATOM 2843 C CA . ALA A 1 367 ? 10.388 -14.924 7.370 1.00 97.38 367 ALA A CA 1
ATOM 2844 C C . ALA A 1 367 ? 11.876 -15.310 7.378 1.00 97.38 367 ALA A C 1
ATOM 2846 O O . ALA A 1 367 ? 12.599 -15.038 6.418 1.00 97.38 367 ALA A O 1
ATOM 2847 N N . THR A 1 368 ? 12.339 -15.993 8.431 1.00 97.06 368 THR A N 1
ATOM 2848 C CA . THR A 1 368 ? 13.719 -16.498 8.521 1.00 97.06 368 THR A CA 1
ATOM 2849 C C . THR A 1 368 ? 13.991 -17.537 7.436 1.00 97.06 368 THR A C 1
ATOM 2851 O O . THR A 1 368 ? 15.019 -17.474 6.760 1.00 97.06 368 THR A O 1
ATOM 2854 N N . ALA A 1 369 ? 13.069 -18.480 7.226 1.00 96.94 369 ALA A N 1
ATOM 2855 C CA . ALA A 1 369 ? 13.196 -19.492 6.183 1.00 96.94 369 ALA A CA 1
ATOM 2856 C C . ALA A 1 369 ? 13.236 -18.858 4.781 1.00 96.94 369 ALA A C 1
ATOM 2858 O O . ALA A 1 369 ? 14.086 -19.224 3.966 1.00 96.94 369 ALA A O 1
ATOM 2859 N N . ALA A 1 370 ? 12.380 -17.868 4.517 1.00 96.62 370 ALA A N 1
ATOM 2860 C CA . ALA A 1 370 ? 12.385 -17.105 3.271 1.00 96.62 370 ALA A CA 1
ATOM 2861 C C . ALA A 1 370 ? 13.698 -16.326 3.079 1.00 96.62 370 ALA A C 1
ATOM 2863 O O . ALA A 1 370 ? 14.283 -16.379 1.997 1.00 96.62 370 ALA A O 1
ATOM 2864 N N . ALA A 1 371 ? 14.221 -15.687 4.131 1.00 95.69 371 ALA A N 1
ATOM 2865 C CA . ALA A 1 371 ? 15.511 -14.999 4.088 1.00 95.69 371 ALA A CA 1
ATOM 2866 C C . ALA A 1 371 ? 16.669 -15.955 3.748 1.00 95.69 371 ALA A C 1
ATOM 2868 O O . ALA A 1 371 ? 17.544 -15.602 2.961 1.00 95.69 371 ALA A O 1
ATOM 2869 N N . VAL A 1 372 ? 16.666 -17.191 4.265 1.00 94.75 372 VAL A N 1
ATOM 2870 C CA . VAL A 1 372 ? 17.669 -18.215 3.905 1.00 94.75 372 VAL A CA 1
ATOM 2871 C C . VAL A 1 372 ? 17.577 -18.606 2.429 1.00 94.75 372 VAL A C 1
ATOM 2873 O O . VAL A 1 372 ? 18.608 -18.749 1.769 1.00 94.75 372 VAL A O 1
ATOM 2876 N N . VAL A 1 373 ? 16.365 -18.762 1.888 1.00 94.62 373 VAL A N 1
ATOM 2877 C CA . VAL A 1 373 ? 16.162 -19.046 0.457 1.00 94.62 373 VAL A CA 1
ATOM 2878 C C . VAL A 1 373 ? 16.647 -17.882 -0.404 1.00 94.62 373 VAL A C 1
ATOM 2880 O O . VAL A 1 373 ? 17.335 -18.111 -1.402 1.00 94.62 373 VAL A O 1
ATOM 2883 N N . LEU A 1 374 ? 16.356 -16.645 0.004 1.00 93.06 374 LEU A N 1
ATOM 2884 C CA . LEU A 1 374 ? 16.855 -15.445 -0.662 1.00 93.06 374 LEU A CA 1
ATOM 2885 C C . LEU A 1 374 ? 18.375 -15.365 -0.618 1.00 93.06 374 LEU A C 1
ATOM 2887 O O . LEU A 1 374 ? 18.960 -15.119 -1.657 1.00 93.06 374 LEU A O 1
ATOM 2891 N N . MET A 1 375 ? 19.026 -15.641 0.514 1.00 89.88 375 MET A N 1
ATOM 2892 C CA . MET A 1 375 ? 20.494 -15.627 0.599 1.00 89.88 375 MET A CA 1
ATOM 2893 C C . MET A 1 375 ? 21.148 -16.663 -0.326 1.00 89.88 375 MET A C 1
ATOM 2895 O O . MET A 1 375 ? 22.164 -16.371 -0.942 1.00 89.88 375 MET A O 1
ATOM 2899 N N . ARG A 1 376 ? 20.547 -17.849 -0.491 1.00 89.56 376 ARG A N 1
ATOM 2900 C CA . ARG A 1 376 ? 21.036 -18.862 -1.448 1.00 89.56 376 ARG A CA 1
ATOM 2901 C C . ARG A 1 376 ? 20.783 -18.463 -2.901 1.00 89.56 376 ARG A C 1
ATOM 2903 O O . ARG A 1 376 ? 21.597 -18.729 -3.773 1.00 89.56 376 ARG A O 1
ATOM 2910 N N . SER A 1 377 ? 19.645 -17.825 -3.163 1.00 85.50 377 SER A N 1
ATOM 2911 C CA . SER A 1 377 ? 19.284 -17.350 -4.504 1.00 85.50 377 SER A CA 1
ATOM 2912 C C . SER A 1 377 ? 20.034 -16.068 -4.874 1.00 85.50 377 SER A C 1
ATOM 2914 O O . SER A 1 377 ? 20.264 -15.809 -6.053 1.00 85.50 377 SER A O 1
ATOM 2916 N N . ALA A 1 378 ? 20.456 -15.292 -3.877 1.00 72.75 378 ALA A N 1
ATOM 2917 C CA . ALA A 1 378 ? 21.217 -14.059 -3.995 1.00 72.75 378 ALA A CA 1
ATOM 2918 C C . ALA A 1 378 ? 22.601 -14.292 -4.594 1.00 72.75 378 ALA A C 1
ATOM 2920 O O . ALA A 1 378 ? 23.062 -13.441 -5.338 1.00 72.75 378 ALA A O 1
ATOM 2921 N N . GLU A 1 379 ? 23.210 -15.462 -4.410 1.00 72.62 379 GLU A N 1
ATOM 2922 C CA . GLU A 1 379 ? 24.416 -15.822 -5.172 1.00 72.62 379 GLU A CA 1
ATOM 2923 C C . GLU A 1 379 ? 24.169 -15.820 -6.694 1.00 72.62 379 GLU A C 1
ATOM 2925 O O . GLU A 1 379 ? 25.094 -15.718 -7.490 1.00 72.62 379 GLU A O 1
ATOM 2930 N N . THR A 1 380 ? 22.907 -15.903 -7.131 1.00 74.44 380 THR A N 1
ATOM 2931 C CA . THR A 1 380 ? 22.533 -15.774 -8.548 1.00 74.44 380 THR A CA 1
ATOM 2932 C C . THR A 1 380 ? 21.864 -14.444 -8.895 1.00 74.44 380 THR A C 1
ATOM 2934 O O . THR A 1 380 ? 22.014 -13.981 -10.023 1.00 74.44 380 THR A O 1
ATOM 2937 N N . LEU A 1 381 ? 21.130 -13.826 -7.962 1.00 78.06 381 LEU A N 1
ATOM 2938 C CA . LEU A 1 381 ? 20.407 -12.565 -8.187 1.00 78.06 381 LEU A CA 1
ATOM 2939 C C . LEU A 1 381 ? 21.238 -11.321 -7.828 1.00 78.06 381 LEU A C 1
ATOM 2941 O O . LEU A 1 381 ? 21.173 -10.320 -8.531 1.00 78.06 381 LEU A O 1
ATOM 2945 N N . LEU A 1 382 ? 22.026 -11.397 -6.753 1.00 69.62 382 LEU A N 1
ATOM 2946 C CA . LEU A 1 382 ? 22.821 -10.312 -6.162 1.00 69.62 382 LEU A CA 1
ATOM 2947 C C . LEU A 1 382 ? 24.330 -10.427 -6.437 1.00 69.62 382 LEU A C 1
ATOM 2949 O O . LEU A 1 382 ? 25.077 -9.552 -6.018 1.00 69.62 382 LEU A O 1
ATOM 2953 N N . SER A 1 383 ? 24.802 -11.466 -7.130 1.00 68.38 383 SER A N 1
ATOM 2954 C CA . SER A 1 383 ? 26.210 -11.586 -7.560 1.00 68.38 383 SER A CA 1
ATOM 2955 C C . SER A 1 383 ? 26.470 -11.026 -8.960 1.00 68.38 383 SER A C 1
ATOM 2957 O O . SER A 1 383 ? 27.466 -11.372 -9.596 1.00 68.38 383 SER A O 1
ATOM 2959 N N . ARG A 1 384 ? 25.575 -10.176 -9.481 1.00 66.81 384 ARG A N 1
ATOM 2960 C CA . ARG A 1 384 ? 25.838 -9.469 -10.738 1.00 66.81 384 ARG A CA 1
ATOM 2961 C C . ARG A 1 384 ? 27.021 -8.502 -10.543 1.00 66.81 384 ARG A C 1
ATOM 2963 O O . ARG A 1 384 ? 27.122 -7.879 -9.491 1.00 66.81 384 ARG A O 1
ATOM 2970 N N . PRO A 1 385 ? 27.923 -8.358 -11.528 1.00 59.22 385 PRO A N 1
ATOM 2971 C CA . PRO A 1 385 ? 29.007 -7.381 -11.447 1.00 59.22 385 PRO A CA 1
ATOM 2972 C C . PRO A 1 385 ? 28.443 -5.985 -11.135 1.00 59.22 385 PRO A C 1
ATOM 2974 O O . PRO A 1 385 ? 27.531 -5.535 -11.827 1.00 59.22 385 PRO A O 1
ATOM 2977 N N . GLY A 1 386 ? 28.952 -5.328 -10.087 1.00 64.81 386 GLY A N 1
ATOM 2978 C CA . GLY A 1 386 ? 28.507 -3.994 -9.656 1.00 64.81 386 GLY A CA 1
ATOM 2979 C C . GLY A 1 386 ? 27.650 -3.935 -8.381 1.00 64.81 386 GLY A C 1
ATOM 2980 O O . GLY A 1 386 ? 27.285 -2.838 -7.972 1.00 64.81 386 GLY A O 1
ATOM 2981 N N . SER A 1 387 ? 27.349 -5.062 -7.724 1.00 59.12 387 SER A N 1
ATOM 2982 C CA . SER A 1 387 ? 26.602 -5.112 -6.448 1.00 59.12 387 SER A CA 1
ATOM 2983 C C . SER A 1 387 ? 27.468 -5.494 -5.238 1.00 59.12 387 SER A C 1
ATOM 2985 O O . SER A 1 387 ? 27.079 -6.315 -4.404 1.00 59.12 387 SER A O 1
ATOM 2987 N N . GLU A 1 388 ? 28.663 -4.913 -5.115 1.00 58.44 388 GLU A N 1
ATOM 2988 C CA . GLU A 1 388 ? 29.512 -5.137 -3.940 1.00 58.44 388 GLU A CA 1
ATOM 2989 C C . GLU A 1 388 ? 28.877 -4.503 -2.684 1.00 58.44 388 GLU A C 1
ATOM 2991 O O . GLU A 1 388 ? 28.800 -3.286 -2.541 1.00 58.44 388 GLU A O 1
ATOM 2996 N N . GLY A 1 389 ? 28.395 -5.344 -1.760 1.00 60.69 389 GLY A N 1
ATOM 2997 C CA . GLY A 1 389 ? 28.021 -4.943 -0.395 1.00 60.69 389 GLY A CA 1
ATOM 2998 C C . GLY A 1 389 ? 26.541 -4.644 -0.121 1.00 60.69 389 GLY A C 1
ATOM 2999 O O . GLY A 1 389 ? 26.206 -4.304 1.014 1.00 60.69 389 GLY A O 1
ATOM 3000 N N . THR A 1 390 ? 25.637 -4.799 -1.090 1.00 59.91 390 THR A N 1
ATOM 3001 C CA . THR A 1 390 ? 24.226 -4.374 -0.970 1.00 59.91 390 THR A CA 1
ATOM 3002 C C . THR A 1 390 ? 23.226 -5.536 -1.101 1.00 59.91 390 THR A C 1
ATOM 3004 O O . THR A 1 390 ? 23.415 -6.447 -1.903 1.00 59.91 390 THR A O 1
ATOM 3007 N N . GLY A 1 391 ? 22.153 -5.532 -0.292 1.00 68.44 391 GLY A N 1
ATOM 3008 C CA . GLY A 1 391 ? 21.028 -6.473 -0.432 1.00 68.44 391 GLY A CA 1
ATOM 3009 C C . GLY A 1 391 ? 20.989 -7.700 0.495 1.00 68.44 391 GLY A C 1
ATOM 3010 O O . GLY A 1 391 ? 20.358 -8.701 0.152 1.00 68.44 391 GLY A O 1
ATOM 3011 N N . ARG A 1 392 ? 21.611 -7.682 1.683 1.00 85.88 392 ARG A N 1
ATOM 3012 C CA . ARG A 1 392 ? 21.467 -8.822 2.610 1.00 85.88 392 ARG A CA 1
ATOM 3013 C C . ARG A 1 392 ? 20.043 -8.893 3.175 1.00 85.88 392 ARG A C 1
ATOM 3015 O O . ARG A 1 392 ? 19.610 -7.991 3.890 1.00 85.88 392 ARG A O 1
ATOM 3022 N N . ALA A 1 393 ? 19.350 -9.997 2.898 1.00 91.50 393 ALA A N 1
ATOM 3023 C CA . ALA A 1 393 ? 18.066 -10.302 3.517 1.00 91.50 393 ALA A CA 1
ATOM 3024 C C . ALA A 1 393 ? 18.244 -10.529 5.027 1.00 91.50 393 ALA A C 1
ATOM 3026 O O . ALA A 1 393 ? 19.100 -11.307 5.457 1.00 91.50 393 ALA A O 1
ATOM 3027 N N . SER A 1 394 ? 17.428 -9.861 5.836 1.00 94.44 394 SER A N 1
ATOM 3028 C CA . SER A 1 394 ? 17.417 -10.000 7.293 1.00 94.44 394 SER A CA 1
ATOM 3029 C C . SER A 1 394 ? 15.989 -9.951 7.819 1.00 94.44 394 SER A C 1
ATOM 3031 O O . SER A 1 394 ? 15.129 -9.318 7.217 1.00 94.44 394 SER A O 1
ATOM 3033 N N . VAL A 1 395 ? 15.718 -10.639 8.925 1.00 96.31 395 VAL A N 1
ATOM 3034 C CA . VAL A 1 395 ? 14.413 -10.568 9.593 1.00 96.31 395 VAL A CA 1
ATOM 3035 C C . VAL A 1 395 ? 14.402 -9.345 10.499 1.00 96.31 395 VAL A C 1
ATOM 3037 O O . VAL A 1 395 ? 15.366 -9.100 11.227 1.00 96.31 395 VAL A O 1
ATOM 3040 N N . LEU A 1 396 ? 13.327 -8.567 10.434 1.00 94.12 396 LEU A N 1
ATOM 3041 C CA . LEU A 1 396 ? 13.135 -7.409 11.288 1.00 94.12 396 LEU A CA 1
ATOM 3042 C C . LEU A 1 396 ? 12.776 -7.861 12.703 1.00 94.12 396 LEU A C 1
ATOM 3044 O O . LEU A 1 396 ? 11.905 -8.705 12.917 1.00 94.12 396 LEU A O 1
ATOM 3048 N N . SER A 1 397 ? 13.463 -7.276 13.678 1.00 89.50 397 SER A N 1
ATOM 3049 C CA . SER A 1 397 ? 13.097 -7.422 15.081 1.00 89.50 397 SER A CA 1
ATOM 3050 C C . SER A 1 397 ? 11.959 -6.451 15.402 1.00 89.50 397 SER A C 1
ATOM 3052 O O . SER A 1 397 ? 12.092 -5.265 15.082 1.00 89.50 397 SER A O 1
ATOM 3054 N N . PRO A 1 398 ? 10.880 -6.906 16.067 1.00 82.94 398 PRO A N 1
ATOM 3055 C CA . PRO A 1 398 ? 9.825 -6.022 16.548 1.00 82.94 398 PRO A CA 1
ATOM 3056 C C . PRO A 1 398 ? 10.408 -4.893 17.398 1.00 82.94 398 PRO A C 1
ATOM 3058 O O . PRO A 1 398 ? 11.263 -5.134 18.258 1.00 82.94 398 PRO A O 1
ATOM 3061 N N . LYS A 1 399 ? 9.950 -3.660 17.177 1.00 81.56 399 LYS A N 1
ATOM 3062 C CA . LYS A 1 399 ? 10.436 -2.514 17.952 1.00 81.56 399 LYS A CA 1
ATOM 3063 C C . LYS A 1 399 ? 9.800 -2.529 19.347 1.00 81.56 399 LYS A C 1
ATOM 3065 O O . LYS A 1 399 ? 8.570 -2.507 19.446 1.00 81.56 399 LYS A O 1
ATOM 3070 N N . PRO A 1 400 ? 10.588 -2.533 20.441 1.00 72.56 400 PRO A N 1
ATOM 3071 C CA . PRO A 1 400 ? 10.027 -2.337 21.770 1.00 72.56 400 PRO A CA 1
ATOM 3072 C C . PRO A 1 400 ? 9.532 -0.887 21.884 1.00 72.56 400 PRO A C 1
ATOM 3074 O O . PRO A 1 400 ? 10.284 0.047 21.626 1.00 72.56 400 PRO A O 1
ATOM 3077 N N . GLY A 1 401 ? 8.266 -0.692 22.261 1.00 74.06 401 GLY A N 1
ATOM 3078 C CA . GLY A 1 401 ? 7.689 0.647 22.442 1.00 74.06 401 GLY A CA 1
ATOM 3079 C C . GLY A 1 401 ? 7.068 1.231 21.173 1.00 74.06 401 GLY A C 1
ATOM 3080 O O . GLY A 1 401 ? 7.508 2.258 20.662 1.00 74.06 401 GLY A O 1
ATOM 3081 N N . LEU A 1 402 ? 6.011 0.585 20.683 1.00 82.38 402 LEU A N 1
ATOM 3082 C CA . LEU A 1 402 ? 5.201 1.118 19.593 1.00 82.38 402 LEU A CA 1
ATOM 3083 C C . LEU A 1 402 ? 4.482 2.398 20.050 1.00 82.38 402 LEU A C 1
ATOM 3085 O O . LEU A 1 402 ? 3.903 2.444 21.136 1.00 82.38 402 LEU A O 1
ATOM 3089 N N . ALA A 1 403 ? 4.523 3.430 19.211 1.00 84.75 403 ALA A N 1
ATOM 3090 C CA . ALA A 1 403 ? 3.929 4.734 19.475 1.00 84.75 403 ALA A CA 1
ATOM 3091 C C . ALA A 1 403 ? 2.647 4.929 18.655 1.00 84.75 403 ALA A C 1
ATOM 3093 O O . ALA A 1 403 ? 2.684 4.942 17.422 1.00 84.75 403 ALA A O 1
ATOM 3094 N N . ALA A 1 404 ? 1.520 5.111 19.339 1.00 89.94 404 ALA A N 1
ATOM 3095 C CA . ALA A 1 404 ? 0.259 5.483 18.710 1.00 89.94 404 ALA A CA 1
ATOM 3096 C C . ALA A 1 404 ? 0.059 6.999 18.691 1.00 89.94 404 ALA A C 1
ATOM 3098 O O . ALA A 1 404 ? 0.409 7.684 19.652 1.00 89.94 404 ALA A O 1
ATOM 3099 N N . LEU A 1 405 ? -0.548 7.507 17.618 1.00 91.75 405 LEU A N 1
ATOM 3100 C CA . LEU A 1 405 ? -0.947 8.909 17.506 1.00 91.75 405 LEU A CA 1
ATOM 3101 C C . LEU A 1 405 ? -2.241 9.152 18.286 1.00 91.75 405 LEU A C 1
ATOM 3103 O O . LEU A 1 405 ? -3.208 8.413 18.104 1.00 91.75 405 LEU A O 1
ATOM 3107 N N . VAL A 1 406 ? -2.274 10.193 19.121 1.00 92.81 406 VAL A N 1
ATOM 3108 C CA . VAL A 1 406 ? -3.460 10.553 19.913 1.00 92.81 406 VAL A CA 1
ATOM 3109 C C . VAL A 1 406 ? -4.237 11.699 19.258 1.00 92.81 406 VAL A C 1
ATOM 3111 O O . VAL A 1 406 ? -3.733 12.814 19.107 1.00 92.81 406 VAL A O 1
ATOM 3114 N N . LEU A 1 407 ? -5.491 11.425 18.902 1.00 94.38 407 LEU A N 1
ATOM 3115 C CA . LEU A 1 407 ? -6.424 12.358 18.267 1.00 94.38 407 LEU A CA 1
ATOM 3116 C C . LEU A 1 407 ? -6.976 13.402 19.244 1.00 94.38 407 LEU A C 1
ATOM 3118 O O . LEU A 1 407 ? -6.861 13.227 20.462 1.00 94.38 407 LEU A O 1
ATOM 3122 N N . PRO A 1 408 ? -7.586 14.485 18.729 1.00 94.44 408 PRO A N 1
ATOM 3123 C CA . PRO A 1 408 ? -8.311 15.445 19.554 1.00 94.44 408 PRO A CA 1
ATOM 3124 C C . PRO A 1 408 ? -9.442 14.789 20.360 1.00 94.44 408 PRO A C 1
ATOM 3126 O O . PRO A 1 408 ? -10.011 13.780 19.940 1.00 94.44 408 PRO A O 1
ATOM 3129 N N . GLN A 1 409 ? -9.791 15.379 21.506 1.00 94.44 409 GLN A N 1
ATOM 3130 C CA . GLN A 1 409 ? -10.849 14.866 22.391 1.00 94.44 409 GLN A CA 1
ATOM 3131 C C . GLN A 1 409 ? -12.237 14.890 21.738 1.00 94.44 409 GLN A C 1
ATOM 3133 O O . GLN A 1 409 ? -13.047 14.007 22.011 1.00 94.44 409 GLN A O 1
ATOM 3138 N N . GLU A 1 410 ? -12.481 15.833 20.822 1.00 95.88 410 GLU A N 1
ATOM 3139 C CA . GLU A 1 410 ? -13.739 15.952 20.066 1.00 95.88 410 GLU A CA 1
ATOM 3140 C C . GLU A 1 410 ? -14.062 14.693 19.252 1.00 95.88 410 GLU A C 1
ATOM 3142 O O . GLU A 1 410 ? -15.225 14.404 18.981 1.00 95.88 410 GLU A O 1
ATOM 3147 N N . MET A 1 411 ? -13.048 13.880 18.937 1.00 96.69 411 MET A N 1
ATOM 3148 C CA . MET A 1 411 ? -13.225 12.606 18.240 1.00 96.69 411 MET A CA 1
ATOM 3149 C C . MET A 1 411 ? -13.852 11.512 19.104 1.00 96.69 411 MET A C 1
ATOM 3151 O O . MET A 1 411 ? -14.306 10.507 18.564 1.00 96.69 411 MET A O 1
ATOM 3155 N N . SER A 1 412 ? -13.893 11.699 20.425 1.00 96.50 412 SER A N 1
ATOM 3156 C CA . SER A 1 412 ? -14.542 10.791 21.377 1.00 96.50 412 SER A CA 1
ATOM 3157 C C . SER A 1 412 ? -15.957 11.216 21.771 1.00 96.50 412 SER A C 1
ATOM 3159 O O . SER A 1 412 ? -16.569 10.535 22.594 1.00 96.50 412 SER A O 1
ATOM 3161 N N . LEU A 1 413 ? -16.485 12.322 21.233 1.00 96.75 413 LEU A N 1
ATOM 3162 C CA . LEU A 1 413 ? -17.844 12.770 21.552 1.00 96.75 413 LEU A CA 1
ATOM 3163 C C . LEU A 1 413 ? -18.891 11.766 21.034 1.00 96.75 413 LEU A C 1
ATOM 3165 O O . LEU A 1 413 ? -18.749 11.286 19.908 1.00 96.75 413 LEU A O 1
ATOM 3169 N N . PRO A 1 414 ? -19.953 11.440 21.796 1.00 96.94 414 PRO A N 1
ATOM 3170 C CA . PRO A 1 414 ? -20.952 10.446 21.387 1.00 96.94 414 PRO A CA 1
ATOM 3171 C C . PRO A 1 414 ? -21.593 10.723 20.021 1.00 96.94 414 PRO A C 1
ATOM 3173 O O . PRO A 1 414 ? -21.745 9.813 19.202 1.00 96.94 414 PRO A O 1
ATOM 3176 N N . GLU A 1 415 ? -21.919 11.985 19.746 1.00 97.00 415 GLU A N 1
ATOM 3177 C CA . GLU A 1 415 ? -22.494 12.442 18.479 1.00 97.00 415 GLU A CA 1
ATOM 3178 C C . GLU A 1 415 ? -21.502 12.227 17.333 1.00 97.00 415 GLU A C 1
ATOM 3180 O O . GLU A 1 415 ? -21.874 11.789 16.240 1.00 97.00 415 GLU A O 1
ATOM 3185 N N . ARG A 1 416 ? -20.212 12.470 17.606 1.00 97.25 416 ARG A N 1
ATOM 3186 C CA . ARG A 1 416 ? -19.138 12.237 16.645 1.00 97.25 416 ARG A CA 1
ATOM 3187 C C . ARG A 1 416 ? -18.960 10.754 16.348 1.00 97.25 416 ARG A C 1
ATOM 3189 O O . ARG A 1 416 ? -18.854 10.394 15.179 1.00 97.25 416 ARG A O 1
ATOM 3196 N N . LEU A 1 417 ? -18.988 9.896 17.368 1.00 97.75 417 LEU A N 1
ATOM 3197 C CA . LEU A 1 417 ? -18.864 8.445 17.200 1.00 97.75 417 LEU A CA 1
ATOM 3198 C C . LEU A 1 417 ? -19.974 7.878 16.306 1.00 97.75 417 LEU A C 1
ATOM 3200 O O . LEU A 1 417 ? -19.700 7.023 15.468 1.00 97.75 417 LEU A O 1
ATOM 3204 N N . LEU A 1 418 ? -21.213 8.364 16.443 1.00 98.19 418 LEU A N 1
ATOM 3205 C CA . LEU A 1 418 ? -22.329 7.962 15.577 1.00 98.19 418 LEU A CA 1
ATOM 3206 C C . LEU A 1 418 ? -22.103 8.376 14.119 1.00 98.19 418 LEU A C 1
ATOM 3208 O O . LEU A 1 418 ? -22.337 7.583 13.204 1.00 98.19 418 LEU A O 1
ATOM 3212 N N . LYS A 1 419 ? -21.612 9.598 13.895 1.00 98.00 419 LYS A N 1
ATOM 3213 C CA . LYS A 1 419 ? -21.319 10.098 12.548 1.00 98.00 419 LYS A CA 1
ATOM 3214 C C . LYS A 1 419 ? -20.149 9.353 11.902 1.00 98.00 419 LYS A C 1
ATOM 3216 O O . LYS A 1 419 ? -20.254 8.924 10.755 1.00 98.00 419 LYS A O 1
ATOM 3221 N N . ASP A 1 420 ? -19.075 9.120 12.651 1.00 98.38 420 ASP A N 1
ATOM 3222 C CA . ASP A 1 420 ? -17.923 8.335 12.196 1.00 98.38 420 ASP A CA 1
ATOM 3223 C C . ASP A 1 420 ? -18.288 6.873 11.937 1.00 98.38 420 ASP A C 1
ATOM 3225 O O . ASP A 1 420 ? -17.753 6.250 11.017 1.00 98.38 420 ASP A O 1
ATOM 3229 N N . LEU A 1 421 ? -19.240 6.318 12.692 1.00 98.44 421 LEU A N 1
ATOM 3230 C CA . LEU A 1 421 ? -19.762 4.984 12.425 1.00 98.44 421 LEU A CA 1
ATOM 3231 C C . LEU A 1 421 ? -20.422 4.929 11.038 1.00 98.44 421 LEU A C 1
ATOM 3233 O O . LEU A 1 421 ? -20.115 4.025 10.263 1.00 98.44 421 LEU A O 1
ATOM 3237 N N . ALA A 1 422 ? -21.251 5.916 10.688 1.00 98.50 422 ALA A N 1
ATOM 3238 C CA . ALA A 1 422 ? -21.876 6.000 9.366 1.00 98.50 422 ALA A CA 1
ATOM 3239 C C . ALA A 1 422 ? -20.860 6.267 8.238 1.00 98.50 422 ALA A C 1
ATOM 3241 O O . ALA A 1 422 ? -20.955 5.673 7.166 1.00 98.50 422 ALA A O 1
ATOM 3242 N N . LEU A 1 423 ? -19.863 7.127 8.464 1.00 98.56 423 LEU A N 1
ATOM 3243 C CA . LEU A 1 423 ? -18.824 7.414 7.468 1.00 98.56 423 LEU A CA 1
ATOM 3244 C C . LEU A 1 423 ? -17.901 6.213 7.234 1.00 98.56 423 LEU A C 1
ATOM 3246 O O . LEU A 1 423 ? -17.589 5.885 6.090 1.00 98.56 423 LEU A O 1
ATOM 3250 N N . SER A 1 424 ? -17.489 5.521 8.299 1.00 98.69 424 SER A N 1
ATOM 3251 C CA . SER A 1 424 ? -16.656 4.317 8.182 1.00 98.69 424 SER A CA 1
ATOM 3252 C C . SER A 1 424 ? -17.361 3.205 7.406 1.00 98.69 424 SER A C 1
ATOM 3254 O O . SER A 1 424 ? -16.702 2.484 6.663 1.00 98.69 424 SER A O 1
ATOM 3256 N N . GLU A 1 425 ? -18.689 3.106 7.500 1.00 98.69 425 GLU A N 1
ATOM 3257 C CA . GLU A 1 425 ? -19.487 2.194 6.677 1.00 98.69 425 GLU A CA 1
ATOM 3258 C C . GLU A 1 425 ? -19.337 2.471 5.182 1.00 98.69 425 GLU A C 1
ATOM 3260 O O . GLU A 1 425 ? -19.029 1.560 4.415 1.00 98.69 425 GLU A O 1
ATOM 3265 N N . GLN A 1 426 ? -19.503 3.735 4.782 1.00 98.62 426 GLN A N 1
ATOM 3266 C CA . GLN A 1 426 ? -19.398 4.156 3.385 1.00 98.62 426 GLN A CA 1
ATOM 3267 C C . GLN A 1 426 ? -17.994 3.905 2.832 1.00 98.62 426 GLN A C 1
ATOM 3269 O O . GLN A 1 426 ? -17.844 3.392 1.724 1.00 98.62 426 GLN A O 1
ATOM 3274 N N . VAL A 1 427 ? -16.959 4.209 3.623 1.00 98.69 427 VAL A N 1
ATOM 3275 C CA . VAL A 1 427 ? -15.562 3.950 3.245 1.00 98.69 427 VAL A CA 1
ATOM 3276 C C . VAL A 1 427 ? -15.309 2.454 3.073 1.00 98.69 427 VAL A C 1
ATOM 3278 O O . VAL A 1 427 ? -14.716 2.062 2.070 1.00 98.69 427 VAL A O 1
ATOM 3281 N N . ILE A 1 428 ? -15.775 1.617 4.006 1.00 98.75 428 ILE A N 1
ATOM 3282 C CA . ILE A 1 428 ? -15.630 0.158 3.913 1.00 98.75 428 ILE A CA 1
ATOM 3283 C C . ILE A 1 428 ? -16.323 -0.364 2.659 1.00 98.75 428 ILE A C 1
ATOM 3285 O O . ILE A 1 428 ? -15.685 -1.039 1.862 1.00 98.75 428 ILE A O 1
ATOM 3289 N N . GLN A 1 429 ? -17.591 -0.011 2.438 1.00 98.62 429 GLN A N 1
ATOM 3290 C CA . GLN A 1 429 ? -18.337 -0.458 1.259 1.00 98.62 429 GLN A CA 1
ATOM 3291 C C . GLN A 1 429 ? -17.659 -0.021 -0.045 1.00 98.62 429 GLN A C 1
ATOM 3293 O O . GLN A 1 429 ? -17.584 -0.802 -0.995 1.00 98.62 429 GLN A O 1
ATOM 3298 N N . ARG A 1 430 ? -17.131 1.211 -0.091 1.00 98.31 430 ARG A N 1
ATOM 3299 C CA . ARG A 1 430 ? -16.412 1.732 -1.257 1.00 98.31 430 ARG A CA 1
ATOM 3300 C C . ARG A 1 430 ? -15.120 0.960 -1.513 1.00 98.31 430 ARG A C 1
ATOM 3302 O O . ARG A 1 430 ? -14.902 0.530 -2.642 1.00 98.31 430 ARG A O 1
ATOM 3309 N N . LEU A 1 431 ? -14.277 0.783 -0.497 1.00 98.56 431 LEU A N 1
ATOM 3310 C CA . LEU A 1 431 ? -12.984 0.110 -0.638 1.00 98.56 431 LEU A CA 1
ATOM 3311 C C . LEU A 1 431 ? -13.129 -1.397 -0.880 1.00 98.56 431 LEU A C 1
ATOM 3313 O O . LEU A 1 431 ? -12.455 -1.927 -1.761 1.00 98.56 431 LEU A O 1
ATOM 3317 N N . ASP A 1 432 ? -14.042 -2.072 -0.179 1.00 98.62 432 ASP A N 1
ATOM 3318 C CA . ASP A 1 432 ? -14.363 -3.488 -0.404 1.00 98.62 432 ASP A CA 1
ATOM 3319 C C . ASP A 1 432 ? -14.898 -3.709 -1.825 1.00 98.62 432 ASP A C 1
ATOM 3321 O O . ASP A 1 432 ? -14.511 -4.668 -2.486 1.00 98.62 432 ASP A O 1
ATOM 3325 N N . GLY A 1 433 ? -15.740 -2.799 -2.328 1.00 98.38 433 GLY A N 1
ATOM 3326 C CA . GLY A 1 433 ? -16.231 -2.850 -3.705 1.00 98.38 433 GLY A CA 1
ATOM 3327 C C . GLY A 1 433 ? -15.122 -2.668 -4.745 1.00 98.38 433 GLY A C 1
ATOM 3328 O O . GLY A 1 433 ? -15.110 -3.372 -5.750 1.00 98.38 433 GLY A O 1
ATOM 3329 N N . LEU A 1 434 ? -14.178 -1.756 -4.494 1.00 97.38 434 LEU A N 1
ATOM 3330 C CA . LEU A 1 434 ? -13.027 -1.510 -5.370 1.00 97.38 434 LEU A CA 1
ATOM 3331 C C . LEU A 1 434 ? -12.019 -2.669 -5.379 1.00 97.38 434 LEU A C 1
ATOM 3333 O O . LEU A 1 434 ? -11.408 -2.938 -6.406 1.00 97.38 434 LEU A O 1
ATOM 3337 N N . THR A 1 435 ? -11.842 -3.345 -4.246 1.00 97.44 435 THR A N 1
ATOM 3338 C CA . THR A 1 435 ? -10.859 -4.429 -4.053 1.00 97.44 435 THR A CA 1
ATOM 3339 C C . THR A 1 435 ? -11.492 -5.820 -4.039 1.00 97.44 435 THR A C 1
ATOM 3341 O O . THR A 1 435 ? -10.868 -6.792 -3.614 1.00 97.44 435 THR A O 1
ATOM 3344 N N . GLU A 1 436 ? -12.735 -5.924 -4.507 1.00 97.62 436 GLU A N 1
ATOM 3345 C CA . GLU A 1 436 ? -13.464 -7.184 -4.663 1.00 97.62 436 GLU A CA 1
ATOM 3346 C C . GLU A 1 436 ? -13.462 -8.053 -3.389 1.00 97.62 436 GLU A C 1
ATOM 3348 O O . GLU A 1 436 ? -13.326 -9.278 -3.448 1.00 97.62 436 GLU A O 1
ATOM 3353 N N . VAL A 1 437 ? -13.593 -7.429 -2.215 1.00 98.25 437 VAL A N 1
ATOM 3354 C CA . VAL A 1 437 ? -13.755 -8.165 -0.957 1.00 98.25 437 VAL A CA 1
ATOM 3355 C C . VAL A 1 437 ? -15.148 -8.817 -0.938 1.00 98.25 437 VAL A C 1
ATOM 3357 O O . VAL A 1 437 ? -16.141 -8.166 -1.280 1.00 98.25 437 VAL A O 1
ATOM 3360 N N . PRO A 1 438 ? -15.265 -10.099 -0.539 1.00 98.38 438 PRO A N 1
ATOM 3361 C CA . PRO A 1 438 ? -16.553 -10.777 -0.443 1.00 98.38 438 PRO A CA 1
ATOM 3362 C C . PRO A 1 438 ? -17.569 -10.042 0.447 1.00 98.38 438 PRO A C 1
ATOM 3364 O O . PRO A 1 438 ? -17.282 -9.679 1.589 1.00 98.38 438 PRO A O 1
ATOM 3367 N N . LYS A 1 439 ? -18.799 -9.869 -0.062 1.00 98.38 439 LYS A N 1
ATOM 3368 C CA . LYS A 1 439 ? -19.873 -9.116 0.616 1.00 98.38 439 LYS A CA 1
ATOM 3369 C C . LYS A 1 439 ? -20.266 -9.693 1.979 1.00 98.38 439 LYS A C 1
ATOM 3371 O O . LYS A 1 439 ? -20.766 -8.956 2.824 1.00 98.38 439 LYS A O 1
ATOM 3376 N N . ASP A 1 440 ? -20.081 -10.992 2.198 1.00 98.38 440 ASP A N 1
ATOM 3377 C CA . ASP A 1 440 ? -20.333 -11.648 3.484 1.00 98.38 440 ASP A CA 1
ATOM 3378 C C . ASP A 1 440 ? -19.321 -11.213 4.552 1.00 98.38 440 ASP A C 1
ATOM 3380 O O . ASP A 1 440 ? -19.705 -11.009 5.704 1.00 98.38 440 ASP A O 1
ATOM 3384 N N . ILE A 1 441 ? -18.057 -10.995 4.171 1.00 98.44 441 ILE A N 1
ATOM 3385 C CA . ILE A 1 441 ? -17.033 -10.428 5.056 1.00 98.44 441 ILE A CA 1
ATOM 3386 C C . ILE A 1 441 ? -17.372 -8.972 5.375 1.00 98.44 441 ILE A C 1
ATOM 3388 O O . ILE A 1 441 ? -17.390 -8.597 6.549 1.00 98.44 441 ILE A O 1
ATOM 3392 N N . THR A 1 442 ? -17.729 -8.176 4.363 1.00 98.44 442 THR A N 1
ATOM 3393 C CA . THR A 1 442 ? -18.196 -6.796 4.558 1.00 98.44 442 THR A CA 1
ATOM 3394 C C . THR A 1 442 ? -19.373 -6.750 5.534 1.00 98.44 442 THR A C 1
ATOM 3396 O O . THR A 1 442 ? -19.341 -6.025 6.527 1.00 98.44 442 THR A O 1
ATOM 3399 N N . ALA A 1 443 ? -20.399 -7.579 5.312 1.00 98.44 443 ALA A N 1
ATOM 3400 C CA . ALA A 1 443 ? -21.569 -7.657 6.181 1.00 98.44 443 ALA A CA 1
ATOM 3401 C C . ALA A 1 443 ? -21.211 -8.113 7.603 1.00 98.44 443 ALA A C 1
ATOM 3403 O O . ALA A 1 443 ? -21.770 -7.584 8.561 1.00 98.44 443 ALA A O 1
ATOM 3404 N N . LEU A 1 444 ? -20.277 -9.055 7.764 1.00 98.31 444 LEU A N 1
ATOM 3405 C CA . LEU A 1 444 ? -19.807 -9.511 9.074 1.00 98.31 444 LEU A CA 1
ATOM 3406 C C . LEU A 1 444 ? -19.175 -8.366 9.881 1.00 98.31 444 LEU A C 1
ATOM 3408 O O . LEU A 1 444 ? -19.455 -8.229 11.071 1.00 98.31 444 LEU A O 1
ATOM 3412 N N . VAL A 1 445 ? -18.346 -7.537 9.241 1.00 98.25 445 VAL A N 1
ATOM 3413 C CA . VAL A 1 445 ? -17.682 -6.394 9.889 1.00 98.25 445 VAL A CA 1
ATOM 3414 C C . VAL A 1 445 ? -18.685 -5.283 10.203 1.00 98.25 445 VAL A C 1
ATOM 3416 O O . VAL A 1 445 ? -18.684 -4.743 11.311 1.00 98.25 445 VAL A O 1
ATOM 3419 N N . LEU A 1 446 ? -19.570 -4.949 9.259 1.00 98.38 446 LEU A N 1
ATOM 3420 C CA . LEU A 1 446 ? -20.550 -3.875 9.436 1.00 98.38 446 LEU A CA 1
ATOM 3421 C C . LEU A 1 446 ? -21.626 -4.218 10.475 1.00 98.38 446 LEU A C 1
ATOM 3423 O O . LEU A 1 446 ? -22.035 -3.329 11.225 1.00 98.38 446 LEU A O 1
ATOM 3427 N N . ASN A 1 447 ? -22.031 -5.487 10.568 1.00 98.19 447 ASN A N 1
ATOM 3428 C CA . ASN A 1 447 ? -23.073 -5.959 11.485 1.00 98.19 447 ASN A CA 1
ATOM 3429 C C . ASN A 1 447 ? -22.529 -6.498 12.817 1.00 98.19 447 ASN A C 1
ATOM 3431 O O . ASN A 1 447 ? -23.256 -7.171 13.549 1.00 98.19 447 ASN A O 1
ATOM 3435 N N . ALA A 1 448 ? -21.267 -6.223 13.154 1.00 97.38 448 ALA A N 1
ATOM 3436 C CA . ALA A 1 448 ? -20.700 -6.648 14.426 1.00 97.38 448 ALA A CA 1
ATOM 3437 C C . ALA A 1 448 ? -21.523 -6.121 15.619 1.00 97.38 448 ALA A C 1
ATOM 3439 O O . ALA A 1 448 ? -21.965 -4.968 15.649 1.00 97.38 448 ALA A O 1
ATOM 3440 N N . TYR A 1 449 ? -21.730 -6.979 16.619 1.00 97.00 449 TYR A N 1
ATOM 3441 C CA . TYR A 1 449 ? -22.471 -6.649 17.837 1.00 97.00 449 TYR A CA 1
ATOM 3442 C C . TYR A 1 449 ? -21.575 -5.923 18.846 1.00 97.00 449 TYR A C 1
ATOM 3444 O O . TYR A 1 449 ? -20.396 -6.239 18.964 1.00 97.00 449 TYR A O 1
ATOM 3452 N N . GLY A 1 450 ? -22.137 -4.976 19.600 1.00 96.94 450 GLY A N 1
ATOM 3453 C CA . GLY A 1 450 ? -21.424 -4.242 20.648 1.00 96.94 450 GLY A CA 1
ATOM 3454 C C . GLY A 1 450 ? -21.892 -2.796 20.786 1.00 96.94 450 GLY A C 1
ATOM 3455 O O . GLY A 1 450 ? -22.892 -2.394 20.185 1.00 96.94 450 GLY A O 1
ATOM 3456 N N . THR A 1 451 ? -21.163 -2.018 21.585 1.00 97.69 451 THR A N 1
ATOM 3457 C CA . THR A 1 451 ? -21.395 -0.575 21.742 1.00 97.69 451 THR A CA 1
ATOM 3458 C C . THR A 1 451 ? -21.047 0.178 20.455 1.00 97.69 451 THR A C 1
ATOM 3460 O O . THR A 1 451 ? -20.293 -0.318 19.619 1.00 97.69 451 THR A O 1
ATOM 3463 N N . THR A 1 452 ? -21.567 1.397 20.289 1.00 97.81 452 THR A N 1
ATOM 3464 C CA . THR A 1 452 ? -21.223 2.273 19.152 1.00 97.81 452 THR A CA 1
ATOM 3465 C C . THR A 1 452 ? -19.711 2.462 19.018 1.00 97.81 452 THR A C 1
ATOM 3467 O O . THR A 1 452 ? -19.172 2.337 17.922 1.00 97.81 452 THR A O 1
ATOM 3470 N N . GLU A 1 453 ? -19.025 2.695 20.141 1.00 97.06 453 GLU A N 1
ATOM 3471 C CA . GLU A 1 453 ? -17.568 2.850 20.189 1.00 97.06 453 GLU A CA 1
ATOM 3472 C C . GLU A 1 453 ? -16.847 1.582 19.714 1.00 97.06 453 GLU A C 1
ATOM 3474 O O . GLU A 1 453 ? -16.004 1.657 18.825 1.00 97.06 453 GLU A O 1
ATOM 3479 N N . PHE A 1 454 ? -17.245 0.410 20.221 1.00 97.31 454 PHE A N 1
ATOM 3480 C CA . PHE A 1 454 ? -16.673 -0.870 19.805 1.00 97.31 454 PHE A CA 1
ATOM 3481 C C . PHE A 1 454 ? -16.846 -1.123 18.301 1.00 97.31 454 PHE A C 1
ATOM 3483 O O . PHE A 1 454 ? -15.901 -1.519 17.617 1.00 97.31 454 PHE A O 1
ATOM 3490 N N . LYS A 1 455 ? -18.050 -0.876 17.767 1.00 98.19 455 LYS A N 1
ATOM 3491 C CA . LYS A 1 455 ? -18.328 -1.043 16.334 1.00 98.19 455 LYS A CA 1
ATOM 3492 C C . LYS A 1 455 ? -17.451 -0.123 15.488 1.00 98.19 455 LYS A C 1
ATOM 3494 O O . LYS A 1 455 ? -16.909 -0.570 14.479 1.00 98.19 455 LYS A O 1
ATOM 3499 N N . LEU A 1 456 ? -17.294 1.137 15.900 1.00 98.19 456 LEU A N 1
ATOM 3500 C CA . LEU A 1 456 ? -16.414 2.078 15.212 1.00 98.19 456 LEU A CA 1
ATOM 3501 C C . LEU A 1 456 ? -14.956 1.605 15.265 1.00 98.19 456 LEU A C 1
ATOM 3503 O O . LEU A 1 456 ? -14.289 1.576 14.235 1.00 98.19 456 LEU A O 1
ATOM 3507 N N . ASP A 1 457 ? -14.474 1.172 16.428 1.00 97.75 457 ASP A N 1
ATOM 3508 C CA . ASP A 1 457 ? -13.093 0.712 16.608 1.00 97.75 457 ASP A CA 1
ATOM 3509 C C . ASP A 1 457 ? -12.760 -0.508 15.765 1.00 97.75 457 ASP A C 1
ATOM 3511 O O . ASP A 1 457 ? -11.688 -0.581 15.151 1.00 97.75 457 ASP A O 1
ATOM 3515 N N . LEU A 1 458 ? -13.704 -1.444 15.680 1.00 97.81 458 LEU A N 1
ATOM 3516 C CA . LEU A 1 458 ? -13.597 -2.605 14.814 1.00 97.81 458 LEU A CA 1
ATOM 3517 C C . LEU A 1 458 ? -13.510 -2.191 13.341 1.00 97.81 458 LEU A C 1
ATOM 3519 O O . LEU A 1 458 ? -12.623 -2.670 12.635 1.00 97.81 458 LEU A O 1
ATOM 3523 N N . ARG A 1 459 ? -14.373 -1.271 12.886 1.00 98.38 459 ARG A N 1
ATOM 3524 C CA . ARG A 1 459 ? -14.368 -0.750 11.505 1.00 98.38 459 ARG A CA 1
ATOM 3525 C C . ARG A 1 459 ? -13.074 0.008 11.182 1.00 98.38 459 ARG A C 1
ATOM 3527 O O . ARG A 1 459 ? -12.493 -0.202 10.120 1.00 98.38 459 ARG A O 1
ATOM 3534 N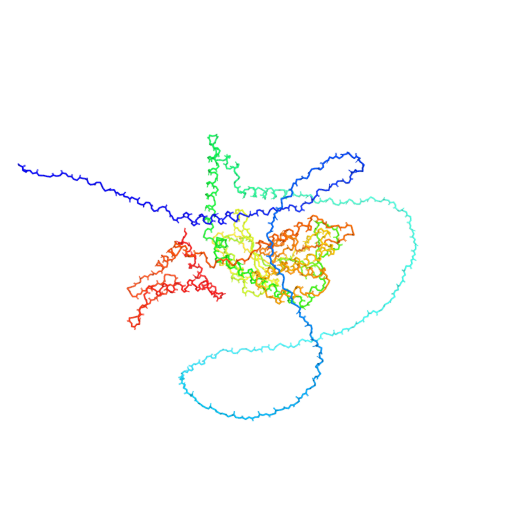 N . VAL A 1 460 ? -12.561 0.825 12.103 1.00 97.81 460 VAL A N 1
ATOM 3535 C CA . VAL A 1 460 ? -11.279 1.538 11.934 1.00 97.81 460 VAL A CA 1
ATOM 3536 C C . VAL A 1 460 ? -10.105 0.559 11.882 1.00 97.81 460 VAL A C 1
ATOM 3538 O O . VAL A 1 460 ? -9.201 0.716 11.059 1.00 97.81 460 VAL A O 1
ATOM 3541 N N . THR A 1 461 ? -10.122 -0.484 12.711 1.00 97.25 461 THR A N 1
ATOM 3542 C CA . THR A 1 461 ? -9.078 -1.517 12.706 1.00 97.25 461 THR A CA 1
ATOM 3543 C C . THR A 1 461 ? -9.146 -2.363 11.434 1.00 97.25 461 THR A C 1
ATOM 3545 O O . THR A 1 461 ? -8.103 -2.662 10.852 1.00 97.25 461 THR A O 1
ATOM 3548 N N . TYR A 1 462 ? -10.349 -2.680 10.946 1.00 97.94 462 TYR A N 1
ATOM 3549 C CA . TYR A 1 462 ? -10.558 -3.333 9.654 1.00 97.94 462 TYR A CA 1
ATOM 3550 C C . TYR A 1 462 ? -9.944 -2.517 8.513 1.00 97.94 462 TYR A C 1
ATOM 3552 O O . TYR A 1 462 ? -9.086 -3.023 7.793 1.00 97.94 462 TYR A O 1
ATOM 3560 N N . LEU A 1 463 ? -10.289 -1.228 8.409 1.00 98.38 463 LEU A N 1
ATOM 3561 C CA . LEU A 1 463 ? -9.749 -0.322 7.389 1.00 98.38 463 LEU A CA 1
ATOM 3562 C C . LEU A 1 463 ? -8.214 -0.273 7.401 1.00 98.38 463 LEU A C 1
ATOM 3564 O O . LEU A 1 463 ? -7.581 -0.311 6.346 1.00 98.38 463 LEU A O 1
ATOM 3568 N N . ARG A 1 464 ? -7.597 -0.255 8.587 1.00 97.12 464 ARG A N 1
ATOM 3569 C CA . ARG A 1 464 ? -6.133 -0.250 8.705 1.00 97.12 464 ARG A CA 1
ATOM 3570 C C . ARG A 1 464 ? -5.497 -1.586 8.316 1.00 97.12 464 ARG A C 1
ATOM 3572 O O . ARG A 1 464 ? -4.503 -1.578 7.597 1.00 97.12 464 ARG A O 1
ATOM 3579 N N . ARG A 1 465 ? -6.038 -2.722 8.776 1.00 95.62 465 ARG A N 1
ATOM 3580 C CA . ARG A 1 465 ? -5.434 -4.053 8.551 1.00 95.62 465 ARG A CA 1
ATOM 3581 C C . ARG A 1 465 ? -5.679 -4.594 7.143 1.00 95.62 465 ARG A C 1
ATOM 3583 O O . ARG A 1 465 ? -4.815 -5.270 6.599 1.00 95.62 465 ARG A O 1
ATOM 3590 N N . VAL A 1 466 ? -6.849 -4.320 6.575 1.00 97.25 466 VAL A N 1
ATOM 3591 C CA . VAL A 1 466 ? -7.285 -4.893 5.293 1.00 97.25 466 VAL A CA 1
ATOM 3592 C C . VAL A 1 466 ? -6.943 -3.974 4.128 1.00 97.25 466 VAL A C 1
ATOM 3594 O O . VAL A 1 466 ? -6.387 -4.429 3.130 1.00 97.25 466 VAL A O 1
ATOM 3597 N N . HIS A 1 467 ? -7.209 -2.676 4.283 1.00 97.81 467 HIS A N 1
ATOM 3598 C CA . HIS A 1 467 ? -7.071 -1.696 3.202 1.00 97.81 467 HIS A CA 1
ATOM 3599 C C . HIS A 1 467 ? -5.853 -0.793 3.326 1.00 97.81 467 HIS A C 1
ATOM 3601 O O . HIS A 1 467 ? -5.657 0.055 2.466 1.00 97.81 467 HIS A O 1
ATOM 3607 N N . HIS A 1 468 ? -5.065 -0.910 4.395 1.00 97.25 468 HIS A N 1
ATOM 3608 C CA . HIS A 1 468 ? -3.982 0.032 4.703 1.00 97.25 468 HIS A CA 1
ATOM 3609 C C . HIS A 1 468 ? -4.470 1.495 4.701 1.00 97.25 468 HIS A C 1
ATOM 3611 O O . HIS A 1 468 ? -3.774 2.418 4.272 1.00 97.25 468 HIS A O 1
ATOM 3617 N N . PHE A 1 469 ? -5.704 1.709 5.171 1.00 98.06 469 PHE A N 1
ATOM 3618 C CA . PHE A 1 469 ? -6.375 3.005 5.185 1.00 98.06 469 PHE A CA 1
ATOM 3619 C C . PHE A 1 469 ? -6.406 3.592 6.598 1.00 98.06 469 PHE A C 1
ATOM 3621 O O . PHE A 1 469 ? -6.925 2.979 7.534 1.00 98.06 469 PHE A O 1
ATOM 3628 N N . CYS A 1 470 ? -5.890 4.810 6.766 1.00 97.81 470 CYS A N 1
ATOM 3629 C CA . CYS A 1 470 ? -6.035 5.549 8.015 1.00 97.81 470 CYS A CA 1
ATOM 3630 C C . CYS A 1 470 ? -7.323 6.373 7.992 1.00 97.81 470 CYS A C 1
ATOM 3632 O O . CYS A 1 470 ? -7.359 7.439 7.377 1.00 97.81 470 CYS A O 1
ATOM 3634 N N . PHE A 1 471 ? -8.344 5.906 8.719 1.00 98.38 471 PHE A N 1
ATOM 3635 C CA . PHE A 1 471 ? -9.650 6.564 8.799 1.00 98.38 471 PHE A CA 1
ATOM 3636 C C . PHE A 1 471 ? -9.539 8.045 9.174 1.00 98.38 471 PHE A C 1
ATOM 3638 O O . PHE A 1 471 ? -9.921 8.909 8.396 1.00 98.38 471 PHE A O 1
ATOM 3645 N N . TYR A 1 472 ? -8.899 8.350 10.300 1.00 97.75 472 TYR A N 1
ATOM 3646 C CA . TYR A 1 472 ? -8.809 9.710 10.838 1.00 97.75 472 TYR A CA 1
ATOM 3647 C C . TYR A 1 472 ? -7.935 10.675 10.016 1.00 97.75 472 TYR A C 1
ATOM 3649 O O . TYR A 1 472 ? -8.150 11.891 10.030 1.00 97.75 472 TYR A O 1
ATOM 3657 N N . ALA A 1 473 ? -6.973 10.146 9.256 1.00 96.81 473 ALA A N 1
ATOM 3658 C CA . ALA A 1 473 ? -6.199 10.934 8.297 1.00 96.81 473 ALA A CA 1
ATOM 3659 C C . ALA A 1 473 ? -6.856 10.996 6.906 1.00 96.81 473 ALA A C 1
ATOM 3661 O O . ALA A 1 473 ? -6.386 11.760 6.067 1.00 96.81 473 ALA A O 1
ATOM 3662 N N . ALA A 1 474 ? -7.920 10.215 6.668 1.00 98.00 474 ALA A N 1
ATOM 3663 C CA . ALA A 1 474 ? -8.554 10.007 5.366 1.00 98.00 474 ALA A CA 1
ATOM 3664 C C . ALA A 1 474 ? -7.535 9.680 4.256 1.00 98.00 474 ALA A C 1
ATOM 3666 O O . ALA A 1 474 ? -7.591 10.222 3.153 1.00 98.00 474 ALA A O 1
ATOM 3667 N N . ARG A 1 475 ? -6.557 8.822 4.573 1.00 97.50 475 ARG A N 1
ATOM 3668 C CA . ARG A 1 475 ? -5.427 8.509 3.690 1.00 97.50 475 ARG A CA 1
ATOM 3669 C C . ARG A 1 475 ? -5.373 7.019 3.388 1.00 97.50 475 ARG A C 1
ATOM 3671 O O . ARG A 1 475 ? -5.259 6.208 4.308 1.00 97.50 475 ARG A O 1
ATOM 3678 N N . TRP A 1 476 ? -5.398 6.684 2.100 1.00 97.69 476 TRP A N 1
ATOM 3679 C CA . TRP A 1 476 ? -5.166 5.331 1.603 1.00 97.69 476 TRP A CA 1
ATOM 3680 C C . TRP A 1 476 ? -3.693 5.159 1.249 1.00 97.69 476 TRP A C 1
ATOM 3682 O O . TRP A 1 476 ? -3.190 5.854 0.366 1.00 97.69 476 TRP A O 1
ATOM 3692 N N . CYS A 1 477 ? -2.991 4.285 1.963 1.00 96.88 477 CYS A N 1
ATOM 3693 C CA . CYS A 1 477 ? -1.597 3.973 1.673 1.00 96.88 477 CYS A CA 1
ATOM 3694 C C . CYS A 1 477 ? -1.499 2.747 0.759 1.00 96.88 477 CYS A C 1
ATOM 3696 O O . CYS A 1 477 ? -2.430 1.946 0.675 1.00 96.88 477 CYS A O 1
ATOM 3698 N N . ASP A 1 478 ? -0.370 2.616 0.064 1.00 94.75 478 ASP A N 1
ATOM 3699 C CA . ASP A 1 478 ? -0.127 1.488 -0.840 1.00 94.75 478 ASP A CA 1
ATOM 3700 C C . ASP A 1 478 ? 0.199 0.188 -0.102 1.00 94.75 478 ASP A C 1
ATOM 3702 O O . ASP A 1 478 ? -0.034 -0.894 -0.640 1.00 94.75 478 ASP A O 1
ATOM 3706 N N . ASP A 1 479 ? 0.733 0.306 1.112 1.00 95.69 479 ASP A N 1
ATOM 3707 C CA . ASP A 1 479 ? 1.184 -0.806 1.934 1.00 95.69 479 ASP A CA 1
ATOM 3708 C C . ASP A 1 479 ? 1.198 -0.455 3.436 1.00 95.69 479 ASP A C 1
ATOM 3710 O O . ASP A 1 479 ? 0.953 0.681 3.864 1.00 95.69 479 ASP A O 1
ATOM 3714 N N . GLU A 1 480 ? 1.513 -1.464 4.246 1.00 94.38 480 GLU A N 1
ATOM 3715 C CA . GLU A 1 480 ? 1.524 -1.408 5.705 1.00 94.38 480 GLU A CA 1
ATOM 3716 C C . GLU A 1 480 ? 2.600 -0.488 6.302 1.00 94.38 480 GLU A C 1
ATOM 3718 O O . GLU A 1 480 ? 2.353 0.176 7.315 1.00 94.38 480 GLU A O 1
ATOM 3723 N N . TRP A 1 481 ? 3.784 -0.430 5.687 1.00 95.06 481 TRP A N 1
ATOM 3724 C CA . TRP A 1 481 ? 4.891 0.418 6.129 1.00 95.06 481 TRP A CA 1
ATOM 3725 C C . TRP A 1 481 ? 4.596 1.877 5.799 1.00 95.06 481 TRP A C 1
ATOM 3727 O O . TRP A 1 481 ? 4.705 2.730 6.678 1.00 95.06 481 TRP A O 1
ATOM 3737 N N . SER A 1 482 ? 4.081 2.142 4.597 1.00 95.00 482 SER A N 1
ATOM 3738 C CA . SER A 1 482 ? 3.583 3.462 4.200 1.00 95.00 482 SER A CA 1
ATOM 3739 C C . SER A 1 482 ? 2.477 3.970 5.136 1.00 95.00 482 SER A C 1
ATOM 3741 O O . SER A 1 482 ? 2.447 5.150 5.494 1.00 95.00 482 SER A O 1
ATOM 3743 N N . LEU A 1 483 ? 1.566 3.093 5.582 1.00 95.19 483 LEU A N 1
ATOM 3744 C CA . LEU A 1 483 ? 0.550 3.438 6.584 1.00 95.19 483 LEU A CA 1
ATOM 3745 C C . LEU A 1 483 ? 1.172 3.777 7.943 1.00 95.19 483 LEU A C 1
ATOM 3747 O O . LEU A 1 483 ? 0.780 4.771 8.561 1.00 95.19 483 LEU A O 1
ATOM 3751 N N . ARG A 1 484 ? 2.124 2.966 8.415 1.00 93.75 484 ARG A N 1
ATOM 3752 C CA . ARG A 1 484 ? 2.821 3.212 9.683 1.00 93.75 484 ARG A CA 1
ATOM 3753 C C . ARG A 1 484 ? 3.557 4.547 9.660 1.00 93.75 484 ARG A C 1
ATOM 3755 O O . ARG A 1 484 ? 3.448 5.311 10.614 1.00 93.75 484 ARG A O 1
ATOM 3762 N N . ASP A 1 485 ? 4.288 4.830 8.593 1.00 92.25 485 ASP A N 1
ATOM 3763 C CA . ASP A 1 485 ? 5.122 6.025 8.508 1.00 92.25 485 ASP A CA 1
ATOM 3764 C C . ASP A 1 485 ? 4.255 7.293 8.402 1.00 92.25 485 ASP A C 1
ATOM 3766 O O . ASP A 1 485 ? 4.573 8.320 8.999 1.00 92.25 485 ASP A O 1
ATOM 3770 N N . ALA A 1 486 ? 3.100 7.208 7.730 1.00 92.25 486 ALA A N 1
ATOM 3771 C CA . ALA A 1 486 ? 2.161 8.322 7.619 1.00 92.25 486 ALA A CA 1
ATOM 3772 C C . ALA A 1 486 ? 1.287 8.537 8.867 1.00 92.25 486 ALA A C 1
ATOM 3774 O O . ALA A 1 486 ? 0.866 9.664 9.133 1.00 92.25 486 ALA A O 1
ATOM 3775 N N . CYS A 1 487 ? 0.913 7.470 9.580 1.00 93.00 487 CYS A N 1
ATOM 3776 C CA . CYS A 1 487 ? -0.172 7.510 10.571 1.00 93.00 487 CYS A CA 1
ATOM 3777 C C . CYS A 1 487 ? 0.138 6.778 11.885 1.00 93.00 487 CYS A C 1
ATOM 3779 O O . CYS A 1 487 ? -0.779 6.505 12.665 1.00 93.00 487 CYS A O 1
ATOM 3781 N N . GLY A 1 488 ? 1.405 6.447 12.130 1.0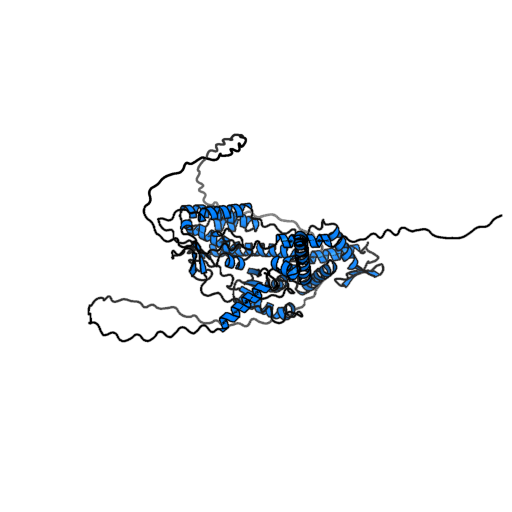0 92.50 488 GLY A N 1
ATOM 3782 C CA . GLY A 1 488 ? 1.841 5.658 13.277 1.00 92.50 488 GLY A CA 1
ATOM 3783 C C . GLY A 1 488 ? 1.335 4.214 13.237 1.00 92.50 488 GLY A C 1
ATOM 3784 O O . GLY A 1 488 ? 0.615 3.793 12.329 1.00 92.50 488 GLY A O 1
ATOM 3785 N N . VAL A 1 489 ? 1.683 3.440 14.266 1.00 92.00 489 VAL A N 1
ATOM 3786 C CA . VAL A 1 489 ? 1.265 2.028 14.394 1.00 92.00 489 VAL A CA 1
ATOM 3787 C C . VAL A 1 489 ? -0.221 1.881 14.730 1.00 92.00 489 VAL A C 1
ATOM 3789 O O . VAL A 1 489 ? -0.857 0.892 14.375 1.00 92.00 489 VAL A O 1
ATOM 3792 N N . ALA A 1 490 ? -0.795 2.885 15.384 1.00 92.38 490 ALA A N 1
ATOM 3793 C CA . ALA A 1 490 ? -2.203 2.982 15.720 1.00 92.38 490 ALA A CA 1
ATOM 3794 C C . ALA A 1 490 ? -2.583 4.455 15.868 1.00 92.38 490 ALA A C 1
ATOM 3796 O O . ALA A 1 490 ? -1.730 5.328 16.056 1.00 92.38 490 ALA A O 1
ATOM 3797 N N . THR A 1 491 ? -3.881 4.714 15.804 1.00 93.44 491 THR A N 1
ATOM 3798 C CA . THR A 1 491 ? -4.457 6.031 16.043 1.00 93.44 491 THR A CA 1
ATOM 3799 C C . THR A 1 491 ? -5.509 5.871 17.132 1.00 93.44 491 THR A C 1
ATOM 3801 O O . THR A 1 491 ? -6.447 5.098 16.959 1.00 93.44 491 THR A O 1
ATOM 3804 N N . LEU A 1 492 ? -5.318 6.550 18.262 1.00 94.44 492 LEU A N 1
ATOM 3805 C CA . LEU A 1 492 ? -6.160 6.439 19.449 1.00 94.44 492 LEU A CA 1
ATOM 3806 C C . LEU A 1 492 ? -6.893 7.752 19.686 1.00 94.44 492 LEU A C 1
ATOM 3808 O O . LEU A 1 492 ? -6.317 8.828 19.537 1.00 94.44 492 LEU A O 1
ATOM 3812 N N . ARG A 1 493 ? -8.148 7.684 20.113 1.00 95.06 493 ARG A N 1
ATOM 3813 C CA . ARG A 1 493 ? -8.890 8.858 20.559 1.00 95.06 493 ARG A CA 1
ATOM 3814 C C . ARG A 1 493 ? -8.525 9.217 21.994 1.00 95.06 493 ARG A C 1
ATOM 3816 O O . ARG A 1 493 ? -8.427 8.339 22.855 1.00 95.06 493 ARG A O 1
ATOM 3823 N N . ALA A 1 494 ? -8.340 10.508 22.259 1.00 93.56 494 ALA A N 1
ATOM 3824 C CA . ALA A 1 494 ? -8.237 11.015 23.623 1.00 93.56 494 ALA A CA 1
ATOM 3825 C C . ALA A 1 494 ? -9.601 10.901 24.329 1.00 93.56 494 ALA A C 1
ATOM 3827 O O . ALA A 1 494 ? -10.629 11.046 23.667 1.00 93.56 494 ALA A O 1
ATOM 3828 N N . PRO A 1 495 ? -9.652 10.655 25.648 1.00 92.25 495 PRO A N 1
ATOM 3829 C CA . PRO A 1 495 ? -10.918 10.607 26.373 1.00 92.25 495 PRO A CA 1
ATOM 3830 C C . PRO A 1 495 ? -11.624 11.968 26.292 1.00 92.25 495 PRO A C 1
ATOM 3832 O O . PRO A 1 495 ? -10.982 13.004 26.476 1.00 92.25 495 PRO A O 1
ATOM 3835 N N . ALA A 1 496 ? -12.928 11.959 26.006 1.00 91.38 496 ALA A N 1
ATOM 3836 C CA . ALA A 1 496 ? -13.726 13.179 25.963 1.00 91.38 496 ALA A CA 1
ATOM 3837 C C . ALA A 1 496 ? -13.801 13.805 27.362 1.00 91.38 496 ALA A C 1
ATOM 3839 O O . ALA A 1 496 ? -14.096 13.116 28.341 1.00 91.38 496 ALA A O 1
ATOM 3840 N N . GLN A 1 497 ? -13.530 15.104 27.449 1.00 90.00 497 GLN A N 1
ATOM 3841 C CA . GLN A 1 497 ? -13.822 15.895 28.641 1.00 90.00 497 GLN A CA 1
ATOM 3842 C C . GLN A 1 497 ? -15.252 16.446 28.550 1.00 90.00 497 GLN A C 1
ATOM 3844 O O . GLN A 1 497 ? -15.723 16.681 27.436 1.00 90.00 497 GLN A O 1
ATOM 3849 N N . PRO A 1 498 ? -15.936 16.697 29.682 1.00 88.75 498 PRO A N 1
ATOM 3850 C CA . PRO A 1 498 ? -17.309 17.214 29.684 1.00 88.75 498 PRO A CA 1
ATOM 3851 C C . PRO A 1 498 ? -17.490 18.524 28.907 1.00 88.75 498 PRO A C 1
ATOM 3853 O O . PRO A 1 498 ? -18.564 18.780 28.380 1.00 88.75 498 PRO A O 1
ATOM 3856 N N . GLU A 1 499 ? -16.435 19.337 28.823 1.00 91.19 499 GLU A N 1
ATOM 3857 C CA . GLU A 1 499 ? -16.456 20.652 28.169 1.00 91.19 499 GLU A CA 1
ATOM 3858 C C . GLU A 1 499 ? -16.002 20.614 26.704 1.00 91.19 499 GLU A C 1
ATOM 3860 O O . GLU A 1 499 ? -15.910 21.645 26.041 1.00 91.19 499 GLU A O 1
ATOM 3865 N N . CYS A 1 500 ? -15.697 19.426 26.179 1.00 90.00 500 CYS A N 1
ATOM 3866 C CA . CYS A 1 500 ? -15.280 19.278 24.795 1.00 90.00 500 CYS A CA 1
ATOM 3867 C C . CYS A 1 500 ? -16.480 19.489 23.864 1.00 90.00 500 CYS A C 1
ATOM 3869 O O . CYS A 1 500 ? -17.463 18.754 23.914 1.00 90.00 500 CYS A O 1
ATOM 3871 N N . THR A 1 501 ? -16.376 20.464 22.969 1.00 91.44 501 THR A N 1
ATOM 3872 C CA . THR A 1 501 ? -17.338 20.686 21.888 1.00 91.44 501 THR A CA 1
ATOM 3873 C C . THR A 1 501 ? -16.774 20.163 20.570 1.00 91.44 501 THR A C 1
ATOM 3875 O O . THR A 1 501 ? -15.586 19.850 20.466 1.00 91.44 501 THR A O 1
ATOM 3878 N N . ALA A 1 502 ? -17.630 20.010 19.558 1.00 87.75 502 ALA A N 1
ATOM 3879 C CA . ALA A 1 502 ? -17.165 19.698 18.212 1.00 87.75 502 ALA A CA 1
ATOM 3880 C C . ALA A 1 502 ? -16.368 20.892 17.662 1.00 87.75 502 ALA A C 1
ATOM 3882 O O . ALA A 1 502 ? -16.895 22.004 17.597 1.00 87.75 502 ALA A O 1
ATOM 3883 N N . GLY A 1 503 ? -15.110 20.660 17.287 1.00 91.62 503 GLY A N 1
ATOM 3884 C CA . GLY A 1 503 ? -14.213 21.687 16.769 1.00 91.62 503 GLY A CA 1
ATOM 3885 C C . GLY A 1 503 ? -13.933 21.560 15.273 1.00 91.62 503 GLY A C 1
ATOM 3886 O O . GLY A 1 503 ? -14.503 20.732 14.554 1.00 91.62 503 GLY A O 1
ATOM 3887 N N . GLU A 1 504 ? -13.020 22.409 14.801 1.00 93.75 504 GLU A N 1
ATOM 3888 C CA . GLU A 1 504 ? -12.606 22.507 13.395 1.00 93.75 504 GLU A CA 1
ATOM 3889 C C . GLU A 1 504 ? -12.017 21.198 12.852 1.00 93.75 504 GLU A C 1
ATOM 3891 O O . GLU A 1 504 ? -12.127 20.908 11.657 1.00 93.75 504 GLU A O 1
ATOM 3896 N N . TRP A 1 505 ? -11.404 20.381 13.716 1.00 94.06 505 TRP A N 1
ATOM 3897 C CA . TRP A 1 505 ? -10.739 19.154 13.291 1.00 94.06 505 TRP A CA 1
ATOM 3898 C C . TRP A 1 505 ? -11.751 18.124 12.781 1.00 94.06 505 TRP A C 1
ATOM 3900 O O . TRP A 1 505 ? -11.524 17.508 11.737 1.00 94.06 505 TRP A O 1
ATOM 3910 N N . SER A 1 506 ? -12.881 17.970 13.474 1.00 95.19 506 SER A N 1
ATOM 3911 C CA . SER A 1 506 ? -13.969 17.058 13.121 1.00 95.19 506 SER A CA 1
ATOM 3912 C C . SER A 1 506 ? -14.623 17.424 11.781 1.00 95.19 506 SER A C 1
ATOM 3914 O O . SER A 1 506 ? -14.808 16.549 10.932 1.00 95.19 506 SER A O 1
ATOM 3916 N N . ALA A 1 507 ? -14.864 18.715 11.533 1.00 96.00 507 ALA A N 1
ATOM 3917 C CA . ALA A 1 507 ? -15.375 19.212 10.255 1.00 96.00 507 ALA A CA 1
ATOM 3918 C C . ALA A 1 507 ? -14.360 18.999 9.119 1.00 96.00 507 ALA A C 1
ATOM 3920 O O . ALA A 1 507 ? -14.696 18.459 8.063 1.00 96.00 507 ALA A O 1
ATOM 3921 N N . ALA A 1 508 ? -13.086 19.332 9.353 1.00 96.56 508 ALA A N 1
ATOM 3922 C CA . ALA A 1 508 ? -12.027 19.097 8.377 1.00 96.56 508 ALA A CA 1
ATOM 3923 C C . ALA A 1 508 ? -11.847 17.598 8.079 1.00 96.56 508 ALA A C 1
ATOM 3925 O O . ALA A 1 508 ? -11.519 17.219 6.956 1.00 96.56 508 ALA A O 1
ATOM 3926 N N . HIS A 1 509 ? -12.042 16.727 9.070 1.00 97.38 509 HIS A N 1
ATOM 3927 C CA . HIS A 1 509 ? -11.978 15.282 8.885 1.00 97.38 509 HIS A CA 1
ATOM 3928 C C . HIS A 1 509 ? -13.084 14.763 7.963 1.00 97.38 509 HIS A C 1
ATOM 3930 O O . HIS A 1 509 ? -12.783 13.973 7.066 1.00 97.38 509 HIS A O 1
ATOM 3936 N N . GLU A 1 510 ? -14.320 15.229 8.138 1.00 97.31 510 GLU A N 1
ATOM 3937 C CA . GLU A 1 510 ? -15.437 14.892 7.246 1.00 97.31 510 GLU A CA 1
ATOM 3938 C C . GLU A 1 510 ? -15.157 15.324 5.816 1.00 97.31 510 GLU A C 1
ATOM 3940 O O . GLU A 1 510 ? -15.218 14.499 4.911 1.00 97.31 510 GLU A O 1
ATOM 3945 N N . GLN A 1 511 ? -14.744 16.579 5.630 1.00 98.12 511 GLN A N 1
ATOM 3946 C CA . GLN A 1 511 ? -14.420 17.107 4.310 1.00 98.12 511 GLN A CA 1
ATOM 3947 C C . GLN A 1 511 ? -13.336 16.270 3.614 1.00 98.12 511 GLN A C 1
ATOM 3949 O O . GLN A 1 511 ? -13.423 15.999 2.415 1.00 98.12 511 GLN A O 1
ATOM 3954 N N . ARG A 1 512 ? -12.310 15.822 4.357 1.00 98.12 512 ARG A N 1
ATOM 3955 C CA . ARG A 1 512 ? -11.278 14.931 3.807 1.00 98.12 512 ARG A CA 1
ATOM 3956 C C . ARG A 1 512 ? -11.849 13.568 3.405 1.00 98.12 512 ARG A C 1
ATOM 3958 O O . ARG A 1 512 ? -11.461 13.054 2.359 1.00 98.12 512 ARG A O 1
ATOM 3965 N N . LEU A 1 513 ? -12.751 12.986 4.198 1.00 98.38 513 LEU A N 1
ATOM 3966 C CA . LEU A 1 513 ? -13.398 11.710 3.871 1.00 98.38 513 LEU A CA 1
ATOM 3967 C C . LEU A 1 513 ? -14.339 11.825 2.667 1.00 98.38 513 LEU A C 1
ATOM 3969 O O . LEU A 1 513 ? -14.319 10.950 1.809 1.00 98.38 513 LEU A O 1
ATOM 3973 N N . GLU A 1 514 ? -15.122 12.896 2.569 1.00 98.12 514 GLU A N 1
ATOM 3974 C CA . GLU A 1 514 ? -16.005 13.152 1.426 1.00 98.12 514 GLU A CA 1
ATOM 3975 C C . GLU A 1 514 ? -15.201 13.344 0.137 1.00 98.12 514 GLU A C 1
ATOM 3977 O O . GLU A 1 514 ? -15.486 12.710 -0.880 1.00 98.12 514 GLU A O 1
ATOM 3982 N N . SER A 1 515 ? -14.134 14.147 0.200 1.00 98.00 515 SER A N 1
ATOM 3983 C CA . SER A 1 515 ? -13.192 14.321 -0.910 1.00 98.00 515 SER A CA 1
ATOM 3984 C C . SER A 1 515 ? -12.560 12.990 -1.328 1.00 98.00 515 SER A C 1
ATOM 3986 O O . SER A 1 515 ? -12.492 12.670 -2.518 1.00 98.00 515 SER A O 1
ATOM 3988 N N . PHE A 1 516 ? -12.157 12.166 -0.356 1.00 98.12 516 PHE A N 1
ATOM 3989 C CA . PHE A 1 516 ? -11.640 10.826 -0.615 1.00 98.12 516 PHE A CA 1
ATOM 3990 C C . PHE A 1 516 ? -12.681 9.935 -1.306 1.00 98.12 516 PHE A C 1
ATOM 3992 O O . PHE A 1 516 ? -12.387 9.361 -2.350 1.00 98.12 516 PHE A O 1
ATOM 3999 N N . LEU A 1 517 ? -13.907 9.851 -0.784 1.00 98.12 517 LEU A N 1
ATOM 4000 C CA . LEU A 1 517 ? -14.980 9.032 -1.361 1.00 98.12 517 LEU A CA 1
ATOM 4001 C C . LEU A 1 517 ? -15.333 9.453 -2.796 1.00 98.12 517 LEU A C 1
ATOM 4003 O O . LEU A 1 517 ? -15.620 8.588 -3.624 1.00 98.12 517 LEU A O 1
ATOM 4007 N N . GLY A 1 518 ? -15.271 10.754 -3.100 1.00 97.69 518 GLY A N 1
ATOM 4008 C CA . GLY A 1 518 ? -15.532 11.291 -4.437 1.00 97.69 518 GLY A CA 1
ATOM 4009 C C . GLY A 1 518 ? -14.396 11.093 -5.446 1.00 97.69 518 GLY A C 1
ATOM 4010 O O . GLY A 1 518 ? -14.655 11.072 -6.647 1.00 97.69 518 GLY A O 1
ATOM 4011 N N . SER A 1 519 ? -13.152 10.938 -4.985 1.00 96.94 519 SER A N 1
ATOM 4012 C CA . SER A 1 519 ? -11.964 10.860 -5.855 1.00 96.94 519 SER A CA 1
ATOM 4013 C C . SER A 1 519 ? -11.321 9.474 -5.929 1.00 96.94 519 SER A C 1
ATOM 4015 O O . SER A 1 519 ? -10.565 9.200 -6.863 1.00 96.94 519 SER A O 1
ATOM 4017 N N . VAL A 1 520 ? -11.603 8.587 -4.970 1.00 97.44 520 VAL A N 1
ATOM 4018 C CA . VAL A 1 520 ? -10.944 7.283 -4.889 1.00 97.44 520 VAL A CA 1
ATOM 4019 C C . VAL A 1 520 ? -11.331 6.374 -6.055 1.00 97.44 520 VAL A C 1
ATOM 4021 O O . VAL A 1 520 ? -12.510 6.102 -6.318 1.00 97.44 520 VAL A O 1
ATOM 4024 N N . SER A 1 521 ? -10.303 5.852 -6.716 1.00 95.88 521 SER A N 1
ATOM 4025 C CA . SER A 1 521 ? -10.377 4.853 -7.777 1.00 95.88 521 SER A CA 1
ATOM 4026 C C . SER A 1 521 ? -9.352 3.750 -7.521 1.00 95.88 521 SER A C 1
ATOM 4028 O O . SER A 1 521 ? -8.333 3.955 -6.859 1.00 95.88 521 SER A O 1
ATOM 4030 N N . PHE A 1 522 ? -9.647 2.557 -8.026 1.00 95.25 522 PHE A N 1
ATOM 4031 C CA . PHE A 1 522 ? -8.743 1.411 -7.988 1.00 95.25 522 PHE A CA 1
ATOM 4032 C C . PHE A 1 522 ? -8.838 0.671 -9.313 1.00 95.25 522 PHE A C 1
ATOM 4034 O O . PHE A 1 522 ? -9.267 -0.479 -9.404 1.00 95.25 522 PHE A O 1
ATOM 4041 N N . ASP A 1 523 ? -8.505 1.396 -10.372 1.00 94.12 523 ASP A N 1
ATOM 4042 C CA . ASP A 1 523 ? -8.681 0.888 -11.718 1.00 94.12 523 ASP A CA 1
ATOM 4043 C C . ASP A 1 523 ? -7.566 -0.093 -12.051 1.00 94.12 523 ASP A C 1
ATOM 4045 O O . ASP A 1 523 ? -6.372 0.182 -11.868 1.00 94.12 523 ASP A O 1
ATOM 4049 N N . LYS A 1 524 ? -7.966 -1.251 -12.580 1.00 92.44 524 LYS A N 1
ATOM 4050 C CA . LYS A 1 524 ? -7.024 -2.211 -13.138 1.00 92.44 524 LYS A CA 1
ATOM 4051 C C . LYS A 1 524 ? -6.200 -1.498 -14.214 1.00 92.44 524 LYS A C 1
ATOM 4053 O O . LYS A 1 524 ? -6.789 -0.974 -15.165 1.00 92.44 524 LYS A O 1
ATOM 4058 N N . PRO A 1 525 ? -4.857 -1.477 -14.112 1.00 89.81 525 PRO A N 1
ATOM 4059 C CA . PRO A 1 525 ? -4.024 -0.934 -15.173 1.00 89.81 525 PRO A CA 1
ATOM 4060 C C . PRO A 1 525 ? -4.398 -1.612 -16.488 1.00 89.81 525 PRO A C 1
ATOM 4062 O O . PRO A 1 525 ? -4.560 -2.835 -16.515 1.00 89.81 525 PRO A O 1
ATOM 4065 N N . ALA A 1 526 ? -4.545 -0.832 -17.562 1.00 82.44 526 ALA A N 1
ATOM 4066 C CA . ALA A 1 526 ? -4.836 -1.384 -18.879 1.00 82.44 526 ALA A CA 1
ATOM 4067 C C . ALA A 1 526 ? -3.875 -2.553 -19.156 1.00 82.44 526 ALA A C 1
ATOM 4069 O O . ALA A 1 526 ? -2.658 -2.413 -19.001 1.00 82.44 526 ALA A O 1
ATOM 4070 N N . ALA A 1 527 ? -4.441 -3.719 -19.498 1.00 64.62 527 ALA A N 1
ATOM 4071 C CA . ALA A 1 527 ? -3.723 -4.998 -19.578 1.00 64.62 527 ALA A CA 1
ATOM 4072 C C . ALA A 1 527 ? -2.553 -4.981 -20.579 1.00 64.62 527 ALA A C 1
ATOM 4074 O O . ALA A 1 527 ? -1.699 -5.864 -20.571 1.00 64.62 527 ALA A O 1
ATOM 4075 N N . ALA A 1 528 ? -2.488 -3.943 -21.403 1.00 62.06 528 ALA A N 1
ATOM 4076 C CA . ALA A 1 528 ? -1.344 -3.563 -22.190 1.00 62.06 528 ALA A CA 1
ATOM 4077 C C . ALA A 1 528 ? -1.348 -2.039 -22.392 1.00 62.06 528 ALA A C 1
ATOM 4079 O O . ALA A 1 528 ? -2.420 -1.427 -22.306 1.00 62.06 528 ALA A O 1
ATOM 4080 N N . PRO A 1 529 ? -0.196 -1.411 -22.714 1.00 63.31 529 PRO A N 1
ATOM 4081 C CA . PRO A 1 529 ? -0.244 -0.163 -23.469 1.00 63.31 529 PRO A CA 1
ATOM 4082 C C . PRO A 1 529 ? -1.177 -0.389 -24.653 1.00 63.31 529 PRO A C 1
ATOM 4084 O O . PRO A 1 529 ? -1.166 -1.483 -25.217 1.00 63.31 529 PRO A O 1
ATOM 4087 N N . ASP A 1 530 ? -2.001 0.599 -24.983 1.00 60.38 530 ASP A N 1
ATOM 4088 C CA . ASP A 1 530 ? -2.918 0.471 -26.100 1.00 60.38 530 ASP A CA 1
ATOM 4089 C C . ASP A 1 530 ? -2.111 0.151 -27.368 1.00 60.38 530 ASP A C 1
ATOM 4091 O O . ASP A 1 530 ? -1.489 1.015 -27.989 1.00 60.38 530 ASP A O 1
ATOM 4095 N N . TYR A 1 531 ? -2.054 -1.139 -27.706 1.00 57.94 531 TYR A N 1
ATOM 4096 C CA . TYR A 1 531 ? -1.431 -1.633 -28.921 1.00 57.94 531 TYR A CA 1
ATOM 4097 C C . TYR A 1 531 ? -2.281 -1.214 -30.128 1.00 57.94 531 TYR A C 1
ATOM 4099 O O . TYR A 1 531 ? -1.960 -1.595 -31.239 1.00 57.94 531 TYR A O 1
ATOM 4107 N N . SER A 1 532 ? -3.345 -0.419 -29.970 1.00 51.59 532 SER A N 1
ATOM 4108 C CA . SER A 1 532 ? -3.892 0.355 -31.085 1.00 51.59 532 SER A CA 1
ATOM 4109 C C . SER A 1 532 ? -2.885 1.370 -31.637 1.00 51.59 532 SER A C 1
ATOM 4111 O O . SER A 1 532 ? -3.047 1.820 -32.769 1.00 51.59 532 SER A O 1
ATOM 4113 N N . ASN A 1 533 ? -1.820 1.707 -30.890 1.00 64.69 533 ASN A N 1
ATOM 4114 C CA . ASN A 1 533 ? -0.717 2.477 -31.442 1.00 64.69 533 ASN A CA 1
ATOM 4115 C C . ASN A 1 533 ? -0.029 1.649 -32.536 1.00 64.69 533 ASN A C 1
ATOM 4117 O O . ASN A 1 533 ? 0.798 0.771 -32.265 1.00 64.69 533 ASN A O 1
ATOM 4121 N N . GLU A 1 534 ? -0.390 1.962 -33.777 1.00 72.19 534 GLU A N 1
ATOM 4122 C CA . GLU A 1 534 ? 0.052 1.306 -35.004 1.00 72.19 534 GLU A CA 1
ATOM 4123 C C . GLU A 1 534 ? 1.581 1.164 -35.058 1.00 72.19 534 GLU A C 1
ATOM 4125 O O . GLU A 1 534 ? 2.095 0.125 -35.472 1.00 72.19 534 GLU A O 1
ATOM 4130 N N . GLN A 1 535 ? 2.321 2.131 -34.499 1.00 73.75 535 GLN A N 1
ATOM 4131 C CA . GLN A 1 535 ? 3.785 2.095 -34.431 1.00 73.75 535 GLN A CA 1
ATOM 4132 C C . GLN A 1 535 ? 4.312 0.977 -33.521 1.00 73.75 535 GLN A C 1
ATOM 4134 O O . GLN A 1 535 ? 5.322 0.345 -33.832 1.00 73.75 535 GLN A O 1
ATOM 4139 N N . VAL A 1 536 ? 3.647 0.701 -32.395 1.00 70.62 536 VAL A N 1
ATOM 4140 C CA . VAL A 1 536 ? 4.055 -0.375 -31.476 1.00 70.62 536 VAL A CA 1
ATOM 4141 C C . VAL A 1 536 ? 3.748 -1.737 -32.092 1.00 70.62 536 VAL A C 1
ATOM 4143 O O . VAL A 1 536 ? 4.576 -2.645 -32.015 1.00 70.62 536 VAL A O 1
ATOM 4146 N N . VAL A 1 537 ? 2.592 -1.883 -32.746 1.00 75.25 537 VAL A N 1
ATOM 4147 C CA . VAL A 1 537 ? 2.228 -3.118 -33.465 1.00 75.25 537 VAL A CA 1
ATOM 4148 C C . VAL A 1 537 ? 3.203 -3.391 -34.592 1.00 75.25 537 VAL A C 1
ATOM 4150 O O . VAL A 1 537 ? 3.684 -4.518 -34.714 1.00 75.25 537 VAL A O 1
ATOM 4153 N N . GLN A 1 538 ? 3.533 -2.363 -35.373 1.00 82.88 538 GLN A N 1
ATOM 4154 C CA . GLN A 1 538 ? 4.487 -2.471 -36.463 1.00 82.88 538 GLN A CA 1
ATOM 4155 C C . GLN A 1 538 ? 5.867 -2.896 -35.949 1.00 82.88 538 GLN A C 1
ATOM 4157 O O . GLN A 1 538 ? 6.399 -3.898 -36.422 1.00 82.88 538 GLN A O 1
ATOM 4162 N N . ARG A 1 539 ? 6.406 -2.237 -34.911 1.00 81.56 539 ARG A N 1
ATOM 4163 C CA . ARG A 1 539 ? 7.695 -2.631 -34.310 1.00 81.56 539 ARG A CA 1
ATOM 4164 C C . ARG A 1 539 ? 7.673 -4.063 -33.776 1.00 81.56 539 ARG A C 1
ATOM 4166 O O . ARG A 1 539 ? 8.614 -4.821 -33.992 1.00 81.56 539 ARG A O 1
ATOM 4173 N N . LEU A 1 540 ? 6.594 -4.477 -33.110 1.00 78.38 540 LEU A N 1
ATOM 4174 C CA . LEU A 1 540 ? 6.457 -5.854 -32.626 1.00 78.38 540 LEU A CA 1
ATOM 4175 C C . LEU A 1 540 ? 6.376 -6.871 -33.770 1.00 78.38 540 LEU A C 1
ATOM 4177 O O . LEU A 1 540 ? 6.880 -7.986 -33.619 1.00 78.38 540 LEU A O 1
ATOM 4181 N N . ALA A 1 541 ? 5.737 -6.520 -34.886 1.00 84.38 541 ALA A N 1
ATOM 4182 C CA . ALA A 1 541 ? 5.693 -7.353 -36.081 1.00 84.38 541 ALA A CA 1
ATOM 4183 C C . ALA A 1 541 ? 7.086 -7.476 -36.715 1.00 84.38 541 ALA A C 1
ATOM 4185 O O . ALA A 1 541 ? 7.524 -8.592 -36.985 1.00 84.38 541 ALA A O 1
ATOM 4186 N N . GLU A 1 542 ? 7.814 -6.369 -36.859 1.00 88.50 542 GLU A N 1
ATOM 4187 C CA . GLU A 1 542 ? 9.192 -6.344 -37.365 1.00 88.50 542 GLU A CA 1
ATOM 4188 C C . GLU A 1 542 ? 10.133 -7.190 -36.497 1.00 88.50 542 GLU A C 1
ATOM 4190 O O . GLU A 1 542 ? 10.872 -8.030 -37.012 1.00 88.50 542 GLU A O 1
ATOM 4195 N N . GLU A 1 543 ? 10.060 -7.053 -35.172 1.00 83.44 543 GLU A N 1
ATOM 4196 C CA . GLU A 1 543 ? 10.856 -7.862 -34.241 1.00 83.44 543 GLU A CA 1
ATOM 4197 C C . GLU A 1 543 ? 10.503 -9.353 -34.309 1.00 83.44 543 GLU A C 1
ATOM 4199 O O . GLU A 1 543 ? 11.379 -10.223 -34.255 1.00 83.44 543 GLU A O 1
ATOM 4204 N N . ARG A 1 544 ? 9.220 -9.686 -34.491 1.00 87.06 544 ARG A N 1
ATOM 4205 C CA . ARG A 1 544 ? 8.807 -11.077 -34.722 1.00 87.06 544 ARG A CA 1
ATOM 4206 C C . ARG A 1 544 ? 9.415 -11.619 -36.007 1.00 87.06 544 ARG A C 1
ATOM 4208 O O . ARG A 1 544 ? 9.917 -12.737 -35.976 1.00 87.06 544 ARG A O 1
ATOM 4215 N N . GLU A 1 545 ? 9.426 -10.852 -37.093 1.00 90.75 545 GLU A N 1
ATOM 4216 C CA . GLU A 1 545 ? 10.075 -11.276 -38.337 1.00 90.75 545 GLU A CA 1
ATOM 4217 C C . GLU A 1 545 ? 11.584 -11.466 -38.148 1.00 90.75 545 GLU A C 1
ATOM 4219 O O . GLU A 1 545 ? 12.126 -12.487 -38.573 1.00 90.75 545 GLU A O 1
ATOM 4224 N N . LYS A 1 546 ? 12.263 -10.566 -37.420 1.00 91.75 546 LYS A N 1
ATOM 4225 C CA . LYS A 1 546 ? 13.691 -10.719 -37.085 1.00 91.75 546 LYS A CA 1
ATOM 4226 C C . LYS A 1 546 ? 13.966 -11.988 -36.278 1.00 91.75 546 LYS A C 1
ATOM 4228 O O . LYS A 1 546 ? 15.021 -12.605 -36.463 1.00 91.75 546 LYS A O 1
ATOM 4233 N N . ALA A 1 547 ? 13.037 -12.406 -35.417 1.00 89.00 547 ALA A N 1
ATOM 4234 C CA . ALA A 1 547 ? 13.132 -13.634 -34.627 1.00 89.00 547 ALA A CA 1
ATOM 4235 C C . ALA A 1 547 ? 12.901 -14.922 -35.446 1.00 89.00 547 ALA A C 1
ATOM 4237 O O . ALA A 1 547 ? 13.154 -16.022 -34.941 1.00 89.00 547 ALA A O 1
ATOM 4238 N N . ILE A 1 548 ? 12.457 -14.821 -36.701 1.00 91.81 548 ILE A N 1
ATOM 4239 C CA . ILE A 1 548 ? 12.253 -15.958 -37.603 1.00 91.81 548 ILE A CA 1
ATOM 4240 C C . ILE A 1 548 ? 13.508 -16.134 -38.463 1.00 91.81 548 ILE A C 1
ATOM 4242 O O . ILE A 1 548 ? 13.828 -15.317 -39.319 1.00 91.81 548 ILE A O 1
ATOM 4246 N N . LEU A 1 549 ? 14.241 -17.229 -38.256 1.00 92.31 549 LEU A N 1
ATOM 4247 C CA . LEU A 1 549 ? 15.376 -17.598 -39.100 1.00 92.31 549 LEU A CA 1
ATOM 4248 C C . LEU A 1 549 ? 14.922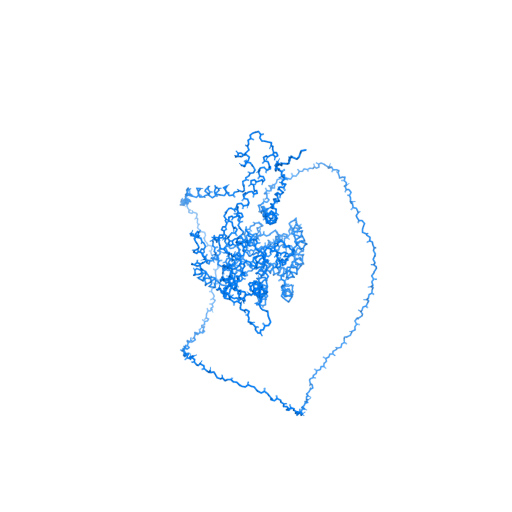 -18.593 -40.171 1.00 92.31 549 LEU A C 1
ATOM 4250 O O . LEU A 1 549 ? 14.525 -19.716 -39.856 1.00 92.31 549 LEU A O 1
ATOM 4254 N N . LYS A 1 550 ? 15.014 -18.213 -41.446 1.00 92.88 550 LYS A N 1
ATOM 4255 C CA . LYS A 1 550 ? 14.814 -19.140 -42.566 1.00 92.88 550 LYS A CA 1
ATOM 4256 C C . LYS A 1 550 ? 16.072 -20.001 -42.729 1.00 92.88 550 LYS A C 1
ATOM 4258 O O . LYS A 1 550 ? 17.134 -19.476 -43.038 1.00 92.88 550 LYS A O 1
ATOM 4263 N N . VAL A 1 551 ? 15.960 -21.309 -42.491 1.00 91.31 551 VAL A N 1
ATOM 4264 C CA . VAL A 1 551 ? 17.085 -22.263 -42.593 1.00 91.31 551 VAL A CA 1
ATOM 4265 C C . VAL A 1 551 ? 17.153 -22.866 -43.994 1.00 91.31 551 VAL A C 1
ATOM 4267 O O . VAL A 1 551 ? 18.223 -23.005 -44.568 1.00 91.31 551 VAL A O 1
ATOM 4270 N N . THR A 1 552 ? 15.996 -23.213 -44.556 1.00 88.06 552 THR A N 1
ATOM 4271 C CA . THR A 1 552 ? 15.832 -23.633 -45.958 1.00 88.06 552 THR A CA 1
ATOM 4272 C C . THR A 1 552 ? 14.490 -23.103 -46.464 1.00 88.06 552 THR A C 1
ATOM 4274 O O . THR A 1 552 ? 13.727 -22.521 -45.691 1.00 88.06 552 THR A O 1
ATOM 4277 N N . ASN A 1 553 ? 14.156 -23.318 -47.738 1.00 82.94 553 ASN A N 1
ATOM 4278 C CA . ASN A 1 553 ? 12.845 -22.931 -48.272 1.00 82.94 553 ASN A CA 1
ATOM 4279 C C . ASN A 1 553 ? 11.661 -23.592 -47.540 1.00 82.94 553 ASN A C 1
ATOM 4281 O O . ASN A 1 553 ? 10.577 -23.019 -47.513 1.00 82.94 553 ASN A O 1
ATOM 4285 N N . GLU A 1 554 ? 11.887 -24.723 -46.867 1.00 83.06 554 GLU A N 1
ATOM 4286 C CA . GLU A 1 554 ? 10.851 -25.502 -46.177 1.00 83.06 554 GLU A CA 1
ATOM 4287 C C . GLU A 1 554 ? 11.020 -25.546 -44.645 1.00 83.06 554 GLU A C 1
ATOM 4289 O O . GLU A 1 554 ? 10.230 -26.180 -43.941 1.00 83.06 554 GLU A O 1
ATOM 4294 N N . LYS A 1 555 ? 12.062 -24.908 -44.092 1.00 84.81 555 LYS A N 1
ATOM 4295 C CA . LYS A 1 555 ? 12.380 -24.989 -42.654 1.00 84.81 555 LYS A CA 1
ATOM 4296 C C . LYS A 1 555 ? 12.644 -23.613 -42.072 1.00 84.81 555 LYS A C 1
ATOM 4298 O O . LYS A 1 555 ? 13.552 -22.906 -42.513 1.00 84.81 555 LYS A O 1
ATOM 4303 N N . PHE A 1 556 ? 11.911 -23.293 -41.011 1.00 89.62 556 PHE A N 1
ATOM 4304 C CA . PHE A 1 556 ? 12.094 -22.077 -40.229 1.00 89.62 556 PHE A CA 1
ATOM 4305 C C . PHE A 1 556 ? 12.510 -22.437 -38.805 1.00 89.62 556 PHE A C 1
ATOM 4307 O O . PHE A 1 556 ? 12.058 -23.432 -38.242 1.00 89.62 556 PHE A O 1
ATOM 4314 N N . LYS A 1 557 ? 13.376 -21.628 -38.205 1.00 85.44 557 LYS A N 1
ATOM 4315 C CA . LYS A 1 557 ? 13.830 -21.772 -36.824 1.00 85.44 557 LYS A CA 1
ATOM 4316 C C . LYS A 1 557 ? 13.451 -20.517 -36.057 1.00 85.44 557 LYS A C 1
ATOM 4318 O O . LYS A 1 557 ? 13.761 -19.408 -36.483 1.00 85.44 557 LYS A O 1
ATOM 4323 N N . CYS A 1 558 ? 12.796 -20.686 -34.918 1.00 88.25 558 CYS A N 1
ATOM 4324 C CA . CYS A 1 558 ? 12.620 -19.583 -33.981 1.00 88.25 558 CYS A CA 1
ATOM 4325 C C . CYS A 1 558 ? 13.979 -19.276 -33.333 1.00 88.25 558 CYS A C 1
ATOM 4327 O O . CYS A 1 558 ? 14.556 -20.158 -32.693 1.00 88.25 558 CYS A O 1
ATOM 4329 N N . LYS A 1 559 ? 14.500 -18.053 -33.491 1.00 86.56 559 LYS A N 1
ATOM 4330 C CA . LYS A 1 559 ? 15.784 -17.642 -32.895 1.00 86.56 559 LYS A CA 1
ATOM 4331 C C . LYS A 1 559 ? 15.745 -17.650 -31.366 1.00 86.56 559 LYS A C 1
ATOM 4333 O O . LYS A 1 559 ? 16.755 -17.949 -30.748 1.00 86.56 559 LYS A O 1
ATOM 4338 N N . LEU A 1 560 ? 14.576 -17.393 -30.776 1.00 82.69 560 LEU A N 1
ATOM 4339 C CA . LEU A 1 560 ? 14.413 -17.268 -29.326 1.00 82.69 560 LEU A CA 1
ATOM 4340 C C . LEU A 1 560 ? 14.491 -18.614 -28.594 1.00 82.69 560 LEU A C 1
ATOM 4342 O O . LEU A 1 560 ? 15.196 -18.742 -27.603 1.00 82.69 560 LEU A O 1
ATOM 4346 N N . CYS A 1 561 ? 13.775 -19.633 -29.076 1.00 83.25 561 CYS A N 1
ATOM 4347 C CA . CYS A 1 561 ? 13.712 -20.940 -28.405 1.00 83.25 561 CYS A CA 1
ATOM 4348 C C . CYS A 1 561 ? 14.503 -22.038 -29.127 1.00 83.25 561 CYS A C 1
ATOM 4350 O O . CYS A 1 561 ? 14.513 -23.189 -28.694 1.00 83.25 561 CYS A O 1
ATOM 4352 N N . GLY A 1 562 ? 15.090 -21.723 -30.284 1.00 85.69 562 GLY A N 1
ATOM 4353 C CA . GLY A 1 562 ? 15.829 -22.665 -31.116 1.00 85.69 562 GLY A CA 1
ATOM 4354 C C . GLY A 1 562 ? 14.981 -23.755 -31.781 1.00 85.69 562 GLY A C 1
ATOM 4355 O O . GLY A 1 562 ? 15.538 -24.549 -32.542 1.00 85.69 562 GLY A O 1
ATOM 4356 N N . LYS A 1 563 ? 13.660 -23.813 -31.543 1.00 85.12 563 LYS A N 1
ATOM 4357 C CA . LYS A 1 563 ? 12.788 -24.843 -32.127 1.00 85.12 563 LYS A CA 1
ATOM 4358 C C . LYS A 1 563 ? 12.750 -24.710 -33.646 1.00 85.12 563 LYS A C 1
ATOM 4360 O O . LYS A 1 563 ? 12.401 -23.658 -34.188 1.00 85.12 563 LYS A O 1
ATOM 4365 N N . LEU A 1 564 ? 13.099 -25.808 -34.313 1.00 84.19 564 LEU A N 1
ATOM 4366 C CA . LEU A 1 564 ? 12.966 -25.972 -35.753 1.00 84.19 564 LEU A CA 1
ATOM 4367 C C . LEU A 1 564 ? 11.521 -26.366 -36.074 1.00 84.19 564 LEU A C 1
ATOM 4369 O O . LEU A 1 564 ? 10.986 -27.324 -35.519 1.00 84.19 564 LEU A O 1
ATOM 4373 N N . LEU A 1 565 ? 10.895 -25.624 -36.974 1.00 78.56 565 LEU A N 1
ATOM 4374 C CA . LEU A 1 565 ? 9.547 -25.860 -37.462 1.00 78.56 565 LEU A CA 1
ATOM 4375 C C . LEU A 1 565 ? 9.670 -26.290 -38.925 1.00 78.56 565 LEU A C 1
ATOM 4377 O O . LEU A 1 565 ? 10.051 -25.502 -39.792 1.00 78.56 565 LEU A O 1
ATOM 4381 N N . VAL A 1 566 ? 9.434 -27.582 -39.162 1.00 72.44 566 VAL A N 1
ATOM 4382 C CA . VAL A 1 566 ? 9.567 -28.220 -40.477 1.00 72.44 566 VAL A CA 1
ATOM 4383 C C . VAL A 1 566 ? 8.206 -28.254 -41.163 1.00 72.44 566 VAL A C 1
ATOM 4385 O O . VAL A 1 566 ? 7.221 -28.711 -40.576 1.00 72.44 566 VAL A O 1
ATOM 4388 N N . VAL A 1 567 ? 8.161 -27.793 -42.412 1.00 64.44 567 VAL A N 1
ATOM 4389 C CA . VAL A 1 567 ? 7.024 -28.005 -43.310 1.00 64.44 567 VAL A CA 1
ATOM 4390 C C . VAL A 1 567 ? 7.095 -29.454 -43.804 1.00 64.44 567 VAL A C 1
ATOM 4392 O O . VAL A 1 567 ? 8.055 -29.834 -44.462 1.00 64.44 567 VAL A O 1
ATOM 4395 N N . SER A 1 568 ? 6.119 -30.290 -43.445 1.00 60.84 568 SER A N 1
ATOM 4396 C CA . SER A 1 568 ? 5.994 -31.653 -43.987 1.00 60.84 568 SER A CA 1
ATOM 4397 C C . SER A 1 568 ? 5.207 -31.608 -45.299 1.00 60.84 568 SER A C 1
ATOM 4399 O O . SER A 1 568 ? 4.136 -31.004 -45.339 1.00 60.84 568 SER A O 1
ATOM 4401 N N . GLN A 1 569 ? 5.723 -32.251 -46.351 1.00 59.66 569 GLN A N 1
ATOM 4402 C CA . GLN A 1 569 ? 5.214 -32.154 -47.728 1.00 59.66 569 GLN A CA 1
ATOM 4403 C C . GLN A 1 569 ? 3.811 -32.761 -47.953 1.00 59.66 569 GLN A C 1
ATOM 4405 O O . GLN A 1 569 ? 3.194 -32.455 -48.965 1.00 59.66 569 GLN A O 1
ATOM 4410 N N . ASN A 1 570 ? 3.250 -33.526 -47.005 1.00 56.66 570 ASN A N 1
ATOM 4411 C CA . ASN A 1 570 ? 1.964 -34.226 -47.199 1.00 56.66 570 ASN A CA 1
ATOM 4412 C C . ASN A 1 570 ? 0.814 -33.780 -46.276 1.00 56.66 570 ASN A C 1
ATOM 4414 O O . ASN A 1 570 ? -0.228 -34.432 -46.242 1.00 56.66 570 ASN A O 1
ATOM 4418 N N . GLN A 1 571 ? 0.951 -32.674 -45.537 1.00 49.78 571 GLN A N 1
ATOM 4419 C CA . GLN A 1 571 ? -0.179 -32.048 -44.836 1.00 49.78 571 GLN A CA 1
ATOM 4420 C C . GLN A 1 571 ? -0.091 -30.524 -44.944 1.00 49.78 571 GLN A C 1
ATOM 4422 O O . GLN A 1 571 ? 0.884 -29.915 -44.509 1.00 49.78 571 GLN A O 1
ATOM 4427 N N . HIS A 1 572 ? -1.125 -29.932 -45.541 1.00 42.47 572 HIS A N 1
ATOM 4428 C CA . HIS A 1 572 ? -1.254 -28.524 -45.916 1.00 42.47 572 HIS A CA 1
ATOM 4429 C C . HIS A 1 572 ? -0.599 -27.515 -44.937 1.00 42.47 572 HIS A C 1
ATOM 4431 O O . HIS A 1 572 ? -0.986 -27.387 -43.779 1.00 42.47 572 HIS A O 1
ATOM 4437 N N . PHE A 1 573 ? 0.397 -26.799 -45.475 1.00 46.44 573 PHE A N 1
ATOM 4438 C CA . PHE A 1 573 ? 0.981 -25.504 -45.087 1.00 46.44 573 PHE A CA 1
ATOM 4439 C C . PHE A 1 573 ? 1.297 -25.234 -43.598 1.00 46.44 573 PHE A C 1
ATOM 4441 O O . PHE A 1 573 ? 0.464 -24.771 -42.820 1.00 46.44 573 PHE A O 1
ATOM 4448 N N . ARG A 1 574 ? 2.587 -25.352 -43.232 1.00 61.53 574 ARG A N 1
ATOM 4449 C CA . ARG A 1 574 ? 3.165 -24.829 -41.970 1.00 61.53 574 ARG A CA 1
ATOM 4450 C C . ARG A 1 574 ? 4.319 -23.840 -42.211 1.00 61.53 574 ARG A C 1
ATOM 4452 O O . ARG A 1 574 ? 5.431 -24.060 -41.750 1.00 61.53 574 ARG A O 1
ATOM 4459 N N . GLY A 1 575 ? 4.064 -22.767 -42.964 1.00 71.88 575 GLY A N 1
ATOM 4460 C CA . GLY A 1 575 ? 5.042 -21.704 -43.264 1.00 71.88 575 GLY A CA 1
ATOM 4461 C C . GLY A 1 575 ? 5.288 -20.710 -42.113 1.00 71.88 575 GLY A C 1
ATOM 4462 O O . GLY A 1 575 ? 4.961 -20.985 -40.958 1.00 71.88 575 GLY A O 1
ATOM 4463 N N . VAL A 1 576 ? 5.816 -19.521 -42.440 1.00 80.38 576 VAL A N 1
ATOM 4464 C CA . VAL A 1 576 ? 6.117 -18.396 -41.514 1.00 80.38 576 VAL A CA 1
ATOM 4465 C C . VAL A 1 576 ? 4.981 -18.116 -40.519 1.00 80.38 576 VAL A C 1
ATOM 4467 O O . VAL A 1 576 ? 5.235 -17.853 -39.346 1.00 80.38 576 VAL A O 1
ATOM 4470 N N . VAL A 1 577 ? 3.723 -18.276 -40.942 1.00 85.06 577 VAL A N 1
ATOM 4471 C CA . VAL A 1 577 ? 2.517 -18.116 -40.108 1.00 85.06 577 VAL A CA 1
ATOM 4472 C C . VAL A 1 577 ? 2.530 -19.012 -38.862 1.00 85.06 577 VAL A C 1
ATOM 4474 O O . VAL A 1 577 ? 2.093 -18.589 -37.794 1.00 85.06 577 VAL A O 1
ATOM 4477 N N . PHE A 1 578 ? 3.066 -20.235 -38.943 1.00 82.81 578 PHE A N 1
ATOM 4478 C CA . PHE A 1 578 ? 3.158 -21.120 -37.779 1.00 82.81 578 PHE A CA 1
ATOM 4479 C C . PHE A 1 578 ? 4.229 -20.650 -36.796 1.00 82.81 578 PHE A C 1
ATOM 4481 O O . PHE A 1 578 ? 4.037 -20.762 -35.588 1.00 82.81 578 PHE A O 1
ATOM 4488 N N . VAL A 1 579 ? 5.334 -20.087 -37.297 1.00 80.50 579 VAL A N 1
ATOM 4489 C CA . VAL A 1 579 ? 6.360 -19.481 -36.441 1.00 80.50 579 VAL A CA 1
ATOM 4490 C C . VAL A 1 579 ? 5.813 -18.218 -35.785 1.00 80.50 579 VAL A C 1
ATOM 4492 O O . VAL A 1 579 ? 5.991 -18.063 -34.584 1.00 80.50 579 VAL A O 1
ATOM 4495 N N . ARG A 1 580 ? 5.055 -17.384 -36.513 1.00 86.88 580 ARG A N 1
ATOM 4496 C CA . ARG A 1 580 ? 4.333 -16.233 -35.942 1.00 86.88 580 ARG A CA 1
ATOM 4497 C C . ARG A 1 580 ? 3.367 -16.668 -34.849 1.00 86.88 580 ARG A C 1
ATOM 4499 O O . ARG A 1 580 ? 3.460 -16.162 -33.742 1.00 86.88 580 ARG A O 1
ATOM 4506 N N . LYS A 1 581 ? 2.536 -17.684 -35.096 1.00 87.44 581 LYS A N 1
ATOM 4507 C CA . LYS A 1 581 ? 1.611 -18.233 -34.091 1.00 87.44 581 LYS A CA 1
ATOM 4508 C C . LYS A 1 581 ? 2.339 -18.887 -32.915 1.00 87.44 581 LYS A C 1
ATOM 4510 O O . LYS A 1 581 ? 1.855 -18.851 -31.788 1.00 87.44 581 LYS A O 1
ATOM 4515 N N . HIS A 1 582 ? 3.490 -19.511 -33.160 1.00 85.50 582 HIS A N 1
ATOM 4516 C CA . HIS A 1 582 ? 4.354 -20.041 -32.110 1.00 85.50 582 HIS A CA 1
ATOM 4517 C C . HIS A 1 582 ? 4.931 -18.912 -31.259 1.00 85.50 582 HIS A C 1
ATOM 4519 O O . HIS A 1 582 ? 4.874 -19.020 -30.042 1.00 85.50 582 HIS A O 1
ATOM 4525 N N . LEU A 1 583 ? 5.431 -17.842 -31.879 1.00 83.81 583 LEU A N 1
ATOM 4526 C CA . LEU A 1 583 ? 5.925 -16.648 -31.202 1.00 83.81 583 LEU A CA 1
ATOM 4527 C C . LEU A 1 583 ? 4.795 -15.966 -30.434 1.00 83.81 583 LEU A C 1
ATOM 4529 O O . LEU A 1 583 ? 4.976 -15.666 -29.269 1.00 83.81 583 LEU A O 1
ATOM 4533 N N . GLU A 1 584 ? 3.606 -15.823 -31.014 1.00 84.19 584 GLU A N 1
ATOM 4534 C CA . GLU A 1 584 ? 2.415 -15.298 -30.341 1.00 84.19 584 GLU A CA 1
ATOM 4535 C C . GLU A 1 584 ? 2.046 -16.138 -29.132 1.00 84.19 584 GLU A C 1
ATOM 4537 O O . GLU A 1 584 ? 1.921 -15.596 -28.045 1.00 84.19 584 GLU A O 1
ATOM 4542 N N . ARG A 1 585 ? 1.949 -17.461 -29.281 1.00 82.06 585 ARG A N 1
ATOM 4543 C CA . ARG A 1 585 ? 1.646 -18.364 -28.166 1.00 82.06 585 ARG A CA 1
ATOM 4544 C C . ARG A 1 585 ? 2.751 -18.405 -27.129 1.00 82.06 585 ARG A C 1
ATOM 4546 O O . ARG A 1 585 ? 2.430 -18.522 -25.960 1.00 82.06 585 ARG A O 1
ATOM 4553 N N . ALA A 1 586 ? 4.015 -18.331 -27.529 1.00 73.25 586 ALA A N 1
ATOM 4554 C CA . ALA A 1 586 ? 5.133 -18.239 -26.602 1.00 73.25 586 ALA A CA 1
ATOM 4555 C C . ALA A 1 586 ? 5.038 -16.921 -25.825 1.00 73.25 586 ALA A C 1
ATOM 4557 O O . ALA A 1 586 ? 4.997 -16.951 -24.606 1.00 73.25 586 ALA A O 1
ATOM 4558 N N . THR A 1 587 ? 4.853 -15.791 -26.515 1.00 65.19 587 THR A N 1
ATOM 4559 C CA . THR A 1 587 ? 4.714 -14.462 -25.897 1.00 65.19 587 THR A CA 1
ATOM 4560 C C . THR A 1 587 ? 3.451 -14.317 -25.049 1.00 65.19 587 THR A C 1
ATOM 4562 O O . THR A 1 587 ? 3.491 -13.675 -24.009 1.00 65.19 587 THR A O 1
ATOM 4565 N N . ALA A 1 588 ? 2.345 -14.948 -25.440 1.00 67.00 588 ALA A N 1
ATOM 4566 C CA . ALA A 1 588 ? 1.111 -14.982 -24.666 1.00 67.00 588 ALA A CA 1
ATOM 4567 C C . ALA A 1 588 ? 1.223 -15.951 -23.483 1.00 67.00 588 ALA A C 1
ATOM 4569 O O . ALA A 1 588 ? 0.699 -15.666 -22.416 1.00 67.00 588 ALA A O 1
ATOM 4570 N N . ALA A 1 589 ? 1.934 -17.073 -23.634 1.00 59.78 589 ALA A N 1
ATOM 4571 C CA . ALA A 1 589 ? 2.201 -17.998 -22.534 1.00 59.78 589 ALA A CA 1
ATOM 4572 C C . ALA A 1 589 ? 3.118 -17.381 -21.472 1.00 59.78 589 ALA A C 1
ATOM 4574 O O . ALA A 1 589 ? 2.930 -17.695 -20.302 1.00 59.78 589 ALA A O 1
ATOM 4575 N N . VAL A 1 590 ? 4.032 -16.483 -21.861 1.00 55.12 590 VAL A N 1
ATOM 4576 C CA . VAL A 1 590 ? 4.816 -15.660 -20.925 1.00 55.12 590 VAL A CA 1
ATOM 4577 C C . VAL A 1 590 ? 3.907 -14.740 -20.099 1.00 55.12 590 VAL A C 1
ATOM 4579 O O . VAL A 1 590 ? 4.145 -14.552 -18.914 1.00 55.12 590 VAL A O 1
ATOM 4582 N N . GLY A 1 591 ? 2.842 -14.193 -20.697 1.00 45.47 591 GLY A N 1
ATOM 4583 C CA . GLY A 1 591 ? 1.891 -13.320 -19.997 1.00 45.47 591 GLY A CA 1
ATOM 4584 C C . GLY A 1 591 ? 0.775 -14.042 -19.228 1.00 45.47 591 GLY A C 1
ATOM 4585 O O . GLY A 1 591 ? 0.195 -13.456 -18.324 1.00 45.47 591 GLY A O 1
ATOM 4586 N N . ALA A 1 592 ? 0.447 -15.290 -19.577 1.00 39.28 592 ALA A N 1
ATOM 4587 C CA . ALA A 1 592 ? -0.770 -15.972 -19.113 1.00 39.28 592 ALA A CA 1
ATOM 4588 C C . ALA A 1 592 ? -0.535 -17.153 -18.155 1.00 39.28 592 ALA A C 1
ATOM 4590 O O . ALA A 1 592 ? -1.488 -17.861 -17.824 1.00 39.28 592 ALA A O 1
ATOM 4591 N N . ARG A 1 593 ? 0.706 -17.435 -17.737 1.00 40.00 593 ARG A N 1
ATOM 4592 C CA . ARG A 1 593 ? 0.995 -18.568 -16.843 1.00 40.00 593 ARG A CA 1
ATOM 4593 C C . ARG A 1 593 ? 1.395 -18.097 -15.442 1.00 40.00 593 ARG A C 1
ATOM 4595 O O . ARG A 1 593 ? 2.556 -17.762 -15.245 1.00 40.00 593 ARG A O 1
ATOM 4602 N N . PRO A 1 594 ? 0.489 -18.173 -14.452 1.00 38.66 594 PRO A N 1
ATOM 4603 C CA . PRO A 1 594 ? 0.797 -17.797 -13.073 1.00 38.66 594 PRO A CA 1
ATOM 4604 C C . PRO A 1 594 ? 1.651 -18.826 -12.307 1.00 38.66 594 PRO A C 1
ATOM 4606 O O . PRO A 1 594 ? 1.915 -18.615 -11.137 1.00 38.66 594 PRO A O 1
ATOM 4609 N N . ASN A 1 595 ? 2.072 -19.945 -12.917 1.00 35.91 595 ASN A N 1
ATOM 4610 C CA . ASN A 1 595 ? 2.846 -20.997 -12.242 1.00 35.91 595 ASN A CA 1
ATOM 4611 C C . ASN A 1 595 ? 3.704 -21.799 -13.238 1.00 35.91 595 ASN A C 1
ATOM 4613 O O . ASN A 1 595 ? 3.276 -22.839 -13.749 1.00 35.91 595 ASN A O 1
ATOM 4617 N N . VAL A 1 596 ? 4.915 -21.329 -13.549 1.00 35.69 596 VAL A N 1
ATOM 4618 C CA . VAL A 1 596 ? 5.918 -22.100 -14.311 1.00 35.69 596 VAL A CA 1
ATOM 4619 C C . VAL A 1 596 ? 7.229 -22.121 -13.538 1.00 35.69 596 VAL A C 1
ATOM 4621 O O . VAL A 1 596 ? 7.527 -21.201 -12.785 1.00 35.69 596 VAL A O 1
ATOM 4624 N N . SER A 1 597 ? 8.008 -23.191 -13.707 1.00 34.09 597 SER A N 1
ATOM 4625 C CA . SER A 1 597 ? 9.284 -23.358 -13.018 1.00 34.09 597 SER A CA 1
ATOM 4626 C C . SER A 1 597 ? 10.241 -22.174 -13.271 1.00 34.09 597 SER A C 1
ATOM 4628 O O . SER A 1 597 ? 10.256 -21.623 -14.379 1.00 34.09 597 SER A O 1
ATOM 4630 N N . PRO A 1 598 ? 11.104 -21.824 -12.296 1.00 32.69 598 PRO A N 1
ATOM 4631 C CA . PRO A 1 598 ? 12.034 -20.689 -12.386 1.00 32.69 598 PRO A CA 1
ATOM 4632 C C . PRO A 1 598 ? 12.935 -20.689 -13.635 1.00 32.69 598 PRO A C 1
ATOM 4634 O O . PRO A 1 598 ? 13.325 -19.636 -14.137 1.00 32.69 598 PRO A O 1
ATOM 4637 N N . GLU A 1 599 ? 13.248 -21.868 -14.179 1.00 36.06 599 GLU A N 1
ATOM 4638 C CA . GLU A 1 599 ? 14.046 -22.014 -15.404 1.00 36.06 599 GLU A CA 1
ATOM 4639 C C . GLU A 1 599 ? 13.287 -21.610 -16.680 1.00 36.06 599 GLU A C 1
ATOM 4641 O O . GLU A 1 599 ? 13.902 -21.110 -17.622 1.00 36.06 599 GLU A O 1
ATOM 4646 N N . SER A 1 600 ? 11.958 -21.768 -16.715 1.00 34.59 600 SER A N 1
ATOM 4647 C CA . SER A 1 600 ? 11.127 -21.277 -17.823 1.00 34.59 600 SER A CA 1
ATOM 4648 C C . SER A 1 600 ? 10.977 -19.759 -17.756 1.00 34.59 600 SER A C 1
ATOM 4650 O O . SER A 1 600 ? 11.173 -19.095 -18.771 1.00 34.59 600 SER A O 1
ATOM 4652 N N . CYS A 1 601 ? 10.748 -19.204 -16.558 1.00 34.00 601 CYS A N 1
ATOM 4653 C CA . CYS A 1 601 ? 10.676 -17.756 -16.348 1.00 34.00 601 CYS A CA 1
ATOM 4654 C C . CYS A 1 601 ? 11.989 -17.051 -16.713 1.00 34.00 601 CYS A C 1
ATOM 4656 O O . CYS A 1 601 ? 11.950 -15.979 -17.301 1.00 34.00 601 CYS A O 1
ATOM 4658 N N . ARG A 1 602 ? 13.161 -17.662 -16.476 1.00 39.22 602 ARG A N 1
ATOM 4659 C CA . ARG A 1 602 ? 14.451 -17.104 -16.931 1.00 39.22 602 ARG A CA 1
ATOM 4660 C C . ARG A 1 602 ? 14.570 -17.004 -18.454 1.00 39.22 602 ARG A C 1
ATOM 4662 O O . ARG A 1 602 ? 15.174 -16.054 -18.944 1.00 39.22 602 ARG A O 1
ATOM 4669 N N . ASN A 1 603 ? 14.025 -17.957 -19.209 1.00 40.00 603 ASN A N 1
ATOM 4670 C CA . ASN A 1 603 ? 14.027 -17.888 -20.674 1.00 40.00 603 ASN A CA 1
ATOM 4671 C C . ASN A 1 603 ? 12.987 -16.891 -21.194 1.00 40.00 603 ASN A C 1
ATOM 4673 O O . ASN A 1 603 ? 13.267 -16.156 -22.136 1.00 40.00 603 ASN A O 1
ATOM 4677 N N . ASP A 1 604 ? 11.832 -16.814 -20.544 1.00 40.22 604 ASP A N 1
ATOM 4678 C CA . ASP A 1 604 ? 10.770 -15.864 -20.869 1.00 40.22 604 ASP A CA 1
ATOM 4679 C C . ASP A 1 604 ? 11.172 -14.415 -20.532 1.00 40.22 604 ASP A C 1
ATOM 4681 O O . ASP A 1 604 ? 10.915 -13.499 -21.313 1.00 40.22 604 ASP A O 1
ATOM 4685 N N . PHE A 1 605 ? 11.917 -14.214 -19.442 1.00 40.12 605 PHE A N 1
ATOM 4686 C CA . PHE A 1 605 ? 12.538 -12.942 -19.082 1.00 40.12 605 PHE A CA 1
ATOM 4687 C C . PHE A 1 605 ? 13.668 -12.575 -20.043 1.00 40.12 605 PHE A C 1
ATOM 4689 O O . PHE A 1 605 ? 13.711 -11.442 -20.489 1.00 40.12 605 PHE A O 1
ATOM 4696 N N . LYS A 1 606 ? 14.521 -13.519 -20.473 1.00 43.34 606 LYS A N 1
ATOM 4697 C CA . LYS A 1 606 ? 15.491 -13.269 -21.559 1.00 43.34 606 LYS A CA 1
ATOM 4698 C C . LYS A 1 606 ? 14.808 -12.893 -22.876 1.00 43.34 606 LYS A C 1
ATOM 4700 O O . LYS A 1 606 ? 15.349 -12.089 -23.621 1.00 43.34 606 LYS A O 1
ATOM 4705 N N . ILE A 1 607 ? 13.622 -13.434 -23.162 1.00 43.97 607 ILE A N 1
ATOM 4706 C CA . ILE A 1 607 ? 12.818 -13.072 -24.340 1.00 43.97 607 ILE A CA 1
ATOM 4707 C C . ILE A 1 607 ? 12.202 -11.673 -24.193 1.00 43.97 607 ILE A C 1
ATOM 4709 O O . ILE A 1 607 ? 12.163 -10.926 -25.170 1.00 43.97 607 ILE A O 1
ATOM 4713 N N . LEU A 1 608 ? 11.727 -11.303 -23.001 1.00 43.22 608 LEU A N 1
ATOM 4714 C CA . LEU A 1 608 ? 11.207 -9.962 -22.708 1.00 43.22 608 LEU A CA 1
ATOM 4715 C C . LEU A 1 608 ? 12.322 -8.906 -22.651 1.00 43.22 608 LEU A C 1
ATOM 4717 O O . LEU A 1 608 ? 12.147 -7.818 -23.189 1.00 43.22 608 LEU A O 1
ATOM 4721 N N . GLN A 1 609 ? 13.472 -9.249 -22.076 1.00 43.81 609 GLN A N 1
ATOM 4722 C CA . GLN A 1 609 ? 14.667 -8.417 -21.980 1.00 43.81 609 GLN A CA 1
ATOM 4723 C C . GLN A 1 609 ? 15.303 -8.210 -23.363 1.00 43.81 609 GLN A C 1
ATOM 4725 O O . GLN A 1 609 ? 15.474 -7.067 -23.763 1.00 43.81 609 GLN A O 1
ATOM 4730 N N . ALA A 1 610 ? 15.500 -9.268 -24.162 1.00 42.62 610 ALA A N 1
ATOM 4731 C CA . ALA A 1 610 ? 15.966 -9.139 -25.550 1.00 42.62 610 ALA A CA 1
ATOM 4732 C C . ALA A 1 610 ? 14.974 -8.357 -26.432 1.00 42.62 610 ALA A C 1
ATOM 4734 O O . ALA A 1 610 ? 15.373 -7.652 -27.352 1.00 42.62 610 ALA A O 1
ATOM 4735 N N . ARG A 1 611 ? 13.664 -8.437 -26.153 1.00 47.97 611 ARG A N 1
ATOM 4736 C CA . ARG A 1 611 ? 12.661 -7.565 -26.791 1.00 47.97 611 ARG A CA 1
ATOM 4737 C C . ARG A 1 611 ? 12.846 -6.101 -26.408 1.00 47.97 611 ARG A C 1
ATOM 4739 O O . ARG A 1 611 ? 12.664 -5.231 -27.251 1.00 47.97 611 ARG A O 1
ATOM 4746 N N . TYR A 1 612 ? 13.151 -5.825 -25.147 1.00 42.81 612 TYR A N 1
ATOM 4747 C CA . TYR A 1 612 ? 13.270 -4.463 -24.644 1.00 42.81 612 TYR A CA 1
ATOM 4748 C C . TYR A 1 612 ? 14.575 -3.792 -25.099 1.00 42.81 612 TYR A C 1
ATOM 4750 O O . TYR A 1 612 ? 14.542 -2.661 -25.581 1.00 42.81 612 TYR A O 1
ATOM 4758 N N . GLU A 1 613 ? 15.687 -4.528 -25.068 1.00 43.41 613 GLU A N 1
ATOM 4759 C CA . GLU A 1 613 ? 17.007 -4.115 -25.573 1.00 43.41 613 GLU A CA 1
ATOM 4760 C C . GLU A 1 613 ? 17.004 -3.797 -27.084 1.00 43.41 613 GLU A C 1
ATOM 4762 O O . GLU A 1 613 ? 17.872 -3.075 -27.559 1.00 43.41 613 GLU A O 1
ATOM 4767 N N . HIS A 1 614 ? 16.013 -4.283 -27.846 1.00 39.44 614 HIS A N 1
ATOM 4768 C CA . HIS A 1 614 ? 15.877 -4.003 -29.283 1.00 39.44 614 HIS A CA 1
ATOM 4769 C C . HIS A 1 614 ? 14.767 -3.003 -29.651 1.00 39.44 614 HIS A C 1
ATOM 4771 O O . HIS A 1 614 ? 14.799 -2.433 -30.741 1.00 39.44 614 HIS A O 1
ATOM 4777 N N . MET A 1 615 ? 13.787 -2.760 -28.772 1.00 35.78 615 MET A N 1
ATOM 4778 C CA . MET A 1 615 ? 12.734 -1.751 -28.994 1.00 35.78 615 MET A CA 1
ATOM 4779 C C . MET A 1 615 ? 13.131 -0.335 -28.563 1.00 35.78 615 MET A C 1
ATOM 4781 O O . MET A 1 615 ? 12.398 0.620 -28.852 1.00 35.78 615 MET A O 1
ATOM 4785 N N . SER A 1 616 ? 14.230 -0.215 -27.827 1.00 36.34 616 SER A N 1
ATOM 4786 C CA . SER A 1 616 ? 14.656 0.996 -27.149 1.00 36.34 616 SER A CA 1
ATOM 4787 C C . SER A 1 616 ? 16.045 1.396 -27.595 1.00 36.34 616 SER A C 1
ATOM 4789 O O . SER A 1 616 ? 16.309 2.619 -27.574 1.00 36.34 616 SER A O 1
#